Protein AF-A0A811V5G9-F1 (afdb_monomer_lite)

Sequence (468 aa):
MNSVLLAGEDLLNETQMIRDCVAALGSACESILNDVTIARTIVREGGDTSDSMLLMQYLNEQTEAIKQQVKLIKRRLPQDIHVIKCGISPLKLEAMPASIESDNTAEHTIEHSKFWELLTQACERVYEQDDRGPSQNFKGMLAQANSDLQQMAQYLLDKEYEIMSLANQKQEKPISPIISRAQLIKKQLEQKNVLAATLENREADIKQLKLAAKLKQNELSEMQIRKDLAEKKLSVLQSEYEHTVEKWKRQYEEAHAQLEQLQKKEKEYEVTLDHLQSDIEALESEKSTLREKLKTTGGGPKRFADSSLTTTSSSGAAFAHHGVTGSTPIIAEELQLLKTVLHNERNTRLRMQAQQIREKLKKFEPIHVPQPKDKRITELEGELTRMKHAWALSLLQAGPKPDTTGIESIVAMQRRHQQLPAKAEISTRANHLAAEILAEYLQRNPHRAANCEFAAFPTVEVKRVLKI

Foldseek 3Di:
DDDPPPPPPPPPPVLVVVLVVLVVLLVVLVVQLVVLVVLVVQADPDDCPAPSNVLSVVSNVLSVVLNVLSVLLNVLRDDDPDDPPPPPDVVVVVVVVVPPDDPPDDDNHDYSVVVQVVQQVVQCVVQVVNRPGDSVVSVVVSVVSSVVSVVSSVVSVVCSVVNVVVVPPPDDDPDPVVVVVVVVVVVVVVVVVVVVVVVVVVVVVVVVVVVVVVVVVVVVVVVVVVVVVVVVVVVVVVVVVVVVVVVVVVVVVVVVVVVVVVVVVVVVVVVVVVVVVVVVVVVVVVVVVVVVVCVVPDDDDDDDDDDDDDDYDDDDDDDDDDDDDDCPVVVVVVVVVVVVVVVVVVVVVVVVVVVVVVVVVVVDDDDDDDDDDDPVVVVLVVVVVVLVVLLVVLVVPPDDDPDDPDDDDPVNVVSVPPDRDHPVVSVVVVVVSVVVVVQVVCVVPVVQFDDDDPGTDGDPVVCVVVVD

InterPro domains:
  IPR022157 Dynein associated protein [PF12455] (2-77)

Secondary structure (DSSP, 8-state):
-------------HHHHHHHHHHHHHHHHHHHHHHHHHHHHHB----TT-HHHHHHHHHHHHHHHHHHHHHHHHHHSPPPS--------HHHHTTSGGG------S--PBPHHHHHHHHHHHHHHHHGGG---HHHHHHHHHHHHHHHHHHHHHHHHHTHHHHHHHHTS----PPPHHHHHHHHHHHHHHHHHHHHHHHHHHHHHHHHHHHHHHHHHHHHHHHHHHHHHHHHHHHHHHHHHHHHHHHHHHHHHHHHHHHHHHHHHHHHHHHHHHHHHHHHHHHHHHHHHHHHHHHTT----------------------------SSHHHHHHHHHHHHHHHHHHHHHHHHHHHHHHHHHHHTSPPPPPPPPPPHHHHHHHHHHHHHHHHHHHHHHTS---S---S---HHHHHHHTS-PPPHHHHHHHHHHHHHHHHHHHHHH-GGGEE--SSS-EE-HHHHHHHT-

Organism: Ceratitis capitata (NCBI:txid7213)

Radius of gyration: 59.1 Å; chains: 1; bounding box: 119×84×178 Å

Structure (mmCIF, N/CA/C/O backbone):
data_AF-A0A811V5G9-F1
#
_entry.id   AF-A0A811V5G9-F1
#
loop_
_atom_site.group_PDB
_atom_site.id
_atom_site.type_symbol
_atom_site.label_atom_id
_atom_site.label_alt_id
_atom_site.label_comp_id
_atom_site.label_asym_id
_atom_site.label_entity_id
_atom_site.label_seq_id
_atom_site.pdbx_PDB_ins_code
_atom_site.Cartn_x
_atom_site.Cartn_y
_atom_site.Cartn_z
_atom_site.occupancy
_atom_site.B_iso_or_equiv
_atom_site.auth_seq_id
_atom_site.auth_comp_id
_atom_site.auth_asym_id
_atom_site.auth_atom_id
_atom_site.pdbx_PDB_model_num
ATOM 1 N N . MET A 1 1 ? 20.032 -1.916 47.759 1.00 35.47 1 MET A N 1
ATOM 2 C CA . MET A 1 1 ? 18.640 -1.746 48.224 1.00 35.47 1 MET A CA 1
ATOM 3 C C . MET A 1 1 ? 17.970 -0.805 47.234 1.00 35.47 1 MET A C 1
ATOM 5 O O . MET A 1 1 ? 17.998 0.397 47.433 1.00 35.47 1 MET A O 1
ATOM 9 N N . ASN A 1 2 ? 17.485 -1.333 46.108 1.00 28.09 2 ASN A N 1
ATOM 10 C CA . ASN A 1 2 ? 16.847 -0.520 45.072 1.00 28.09 2 ASN A CA 1
ATOM 11 C C . ASN A 1 2 ? 15.366 -0.881 45.078 1.00 28.09 2 ASN A C 1
ATOM 13 O O . ASN A 1 2 ? 15.008 -2.017 44.769 1.00 28.09 2 ASN A O 1
ATOM 17 N N . SER A 1 3 ? 14.545 0.070 45.522 1.00 31.19 3 SER A N 1
ATOM 18 C CA . SER A 1 3 ? 13.092 -0.034 45.512 1.00 31.19 3 SER A CA 1
ATOM 19 C C . SER A 1 3 ? 12.633 -0.134 44.061 1.00 31.19 3 SER A C 1
ATOM 21 O O . SER A 1 3 ? 12.774 0.809 43.283 1.00 31.19 3 SER A O 1
ATOM 23 N N . VAL A 1 4 ? 12.152 -1.314 43.684 1.00 33.62 4 VAL A N 1
ATOM 24 C CA . VAL A 1 4 ? 11.423 -1.520 42.439 1.00 33.62 4 VAL A CA 1
ATOM 25 C C . VAL A 1 4 ? 10.073 -0.846 42.642 1.00 33.62 4 VAL A C 1
ATOM 27 O O . VAL A 1 4 ? 9.239 -1.347 43.393 1.00 33.62 4 VAL A O 1
ATOM 30 N N . LEU A 1 5 ? 9.876 0.301 41.993 1.00 37.44 5 LEU A N 1
ATOM 31 C CA . LEU A 1 5 ? 8.553 0.859 41.741 1.00 37.44 5 LEU A CA 1
A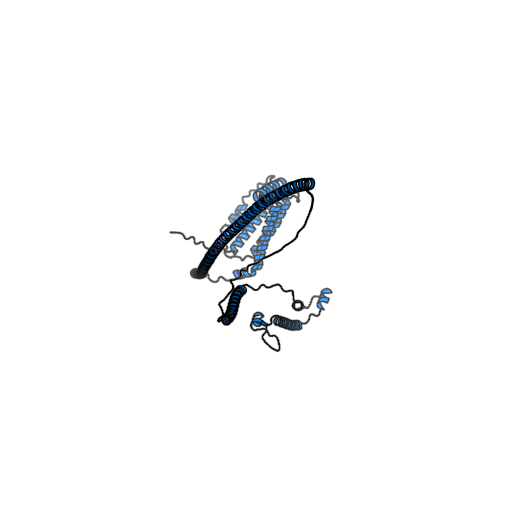TOM 32 C C . LEU A 1 5 ? 7.790 -0.152 40.877 1.00 37.44 5 LEU A C 1
ATOM 34 O O . LEU A 1 5 ? 7.843 -0.127 39.650 1.00 37.44 5 LEU A O 1
ATOM 38 N N . LEU A 1 6 ? 7.123 -1.093 41.543 1.00 36.38 6 LEU A N 1
ATOM 39 C CA . LEU A 1 6 ? 5.977 -1.797 40.997 1.00 36.38 6 LEU A CA 1
ATOM 40 C C . LEU A 1 6 ? 4.898 -0.730 40.823 1.00 36.38 6 LEU A C 1
ATOM 42 O O . LEU A 1 6 ? 4.190 -0.406 41.773 1.00 36.38 6 LEU A O 1
ATOM 46 N N . ALA A 1 7 ? 4.816 -0.148 39.628 1.00 38.09 7 ALA A N 1
ATOM 47 C CA . ALA A 1 7 ? 3.587 0.480 39.182 1.00 38.09 7 ALA A CA 1
ATOM 48 C C . ALA A 1 7 ? 2.521 -0.622 39.204 1.00 38.09 7 ALA A C 1
ATOM 50 O O . ALA A 1 7 ? 2.489 -1.490 38.331 1.00 38.09 7 ALA A O 1
ATOM 51 N N . GLY A 1 8 ? 1.739 -0.664 40.283 1.00 37.81 8 GLY A N 1
ATOM 52 C CA . GLY A 1 8 ? 0.474 -1.367 40.273 1.00 37.81 8 GLY A CA 1
ATOM 53 C C . GLY A 1 8 ? -0.362 -0.711 39.190 1.00 37.81 8 GLY A C 1
ATOM 54 O O . GLY A 1 8 ? -0.537 0.504 39.200 1.00 37.81 8 GLY A O 1
ATOM 55 N N . GLU A 1 9 ? -0.826 -1.492 38.221 1.00 44.41 9 GLU A N 1
ATOM 56 C CA . GLU A 1 9 ? -2.030 -1.115 37.496 1.00 44.41 9 GLU A CA 1
ATOM 57 C C . GLU A 1 9 ? -3.121 -1.040 38.566 1.00 44.41 9 GLU A C 1
ATOM 59 O O . GLU A 1 9 ? -3.625 -2.067 39.027 1.00 44.41 9 GLU A O 1
ATOM 64 N N . ASP A 1 10 ? -3.360 0.169 39.074 1.00 42.81 10 ASP A N 1
ATOM 65 C CA . ASP A 1 10 ? -4.415 0.434 40.032 1.00 42.81 10 ASP A CA 1
ATOM 66 C C . ASP A 1 10 ? -5.710 -0.097 39.422 1.00 42.81 10 ASP A C 1
ATOM 68 O O . ASP A 1 10 ? -6.136 0.323 38.345 1.00 42.81 10 ASP A O 1
ATOM 72 N N . LEU A 1 11 ? -6.311 -1.069 40.107 1.00 48.81 11 LEU A N 1
ATOM 73 C CA . LEU A 1 11 ? -7.670 -1.533 39.866 1.00 48.81 11 LEU A CA 1
ATOM 74 C C . LEU A 1 11 ? -8.606 -0.348 40.136 1.00 48.81 11 LEU A C 1
ATOM 76 O O . LEU A 1 11 ? -9.176 -0.223 41.219 1.00 48.81 11 LEU A O 1
ATOM 80 N N . LEU A 1 12 ? -8.716 0.562 39.171 1.00 55.09 12 LEU A N 1
ATOM 81 C CA . LEU A 1 12 ? -9.659 1.663 39.206 1.00 55.09 12 LEU A CA 1
ATOM 82 C C . LEU A 1 12 ? -11.054 1.053 39.205 1.00 55.09 12 LEU A C 1
ATOM 84 O O . LEU A 1 12 ? -11.482 0.413 38.247 1.00 55.09 12 LEU A O 1
ATOM 88 N N . ASN A 1 13 ? -11.765 1.228 40.315 1.00 65.38 13 ASN A N 1
ATOM 89 C CA . ASN A 1 13 ? -13.182 0.926 40.363 1.00 65.38 13 ASN A CA 1
ATOM 90 C C . ASN A 1 13 ? -13.893 1.969 39.490 1.00 65.38 13 ASN A C 1
ATOM 92 O O . ASN A 1 13 ? -14.246 3.049 39.958 1.00 65.38 13 ASN A O 1
ATOM 96 N N . GLU A 1 14 ? -14.065 1.650 38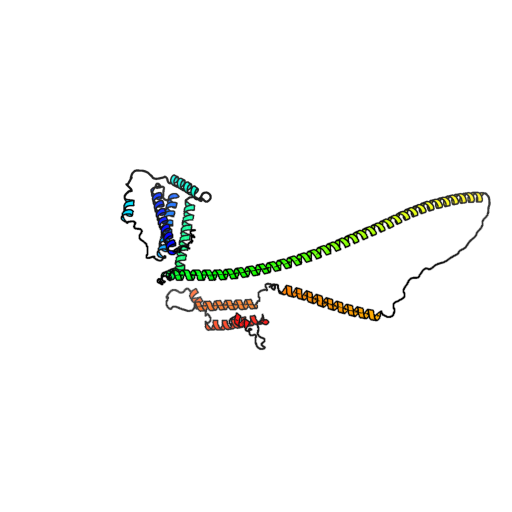.206 1.00 65.88 14 GLU A N 1
ATOM 97 C CA . GLU A 1 14 ? -14.678 2.527 37.201 1.00 65.88 14 GLU A CA 1
ATOM 98 C C . GLU A 1 14 ? -16.074 2.991 37.636 1.00 65.88 14 GLU A C 1
ATOM 100 O O . GLU A 1 14 ? -16.447 4.143 37.425 1.00 65.88 14 GLU A O 1
ATOM 105 N N . THR A 1 15 ? -16.824 2.135 38.340 1.00 69.88 15 THR A N 1
ATOM 106 C CA . THR A 1 15 ? -18.141 2.494 38.888 1.00 69.88 15 THR A CA 1
ATOM 107 C C . THR A 1 15 ? -18.015 3.533 40.003 1.00 69.88 15 THR A C 1
ATOM 109 O O . THR A 1 15 ? -18.824 4.457 40.085 1.00 69.88 15 THR A O 1
ATOM 112 N N . GLN A 1 16 ? -16.995 3.419 40.857 1.00 71.88 16 GLN A N 1
ATOM 113 C CA . GLN A 1 16 ? -16.717 4.412 41.891 1.00 71.88 16 GLN A CA 1
ATOM 114 C C . GLN A 1 16 ? -16.248 5.737 41.293 1.00 71.88 16 GLN A C 1
ATOM 116 O O . GLN A 1 16 ? -16.775 6.776 41.672 1.00 71.88 16 GLN A O 1
ATOM 121 N N . MET A 1 17 ? -15.358 5.698 40.303 1.00 73.94 17 MET A N 1
ATOM 122 C CA . MET A 1 17 ? -14.891 6.890 39.598 1.00 73.94 17 MET A CA 1
ATOM 123 C C . MET A 1 17 ? -16.056 7.642 38.942 1.00 73.94 17 MET A C 1
ATOM 125 O O . MET A 1 17 ? -16.200 8.846 39.140 1.00 73.94 17 MET A O 1
ATOM 129 N N . ILE A 1 18 ? -16.944 6.936 38.231 1.00 78.88 18 ILE A N 1
ATOM 130 C CA . ILE A 1 18 ? -18.132 7.553 37.625 1.00 78.88 18 ILE A CA 1
ATOM 131 C C . ILE A 1 18 ? -19.045 8.138 38.713 1.00 78.88 18 ILE A C 1
ATOM 133 O O . ILE A 1 18 ? -19.551 9.245 38.548 1.00 78.88 18 ILE A O 1
ATOM 137 N N . ARG A 1 19 ? -19.237 7.452 39.849 1.00 79.88 19 ARG A N 1
ATOM 138 C CA . ARG A 1 19 ? -20.034 7.985 40.971 1.00 79.88 19 ARG A CA 1
ATOM 139 C C . ARG A 1 19 ? -19.425 9.248 41.576 1.00 79.88 19 ARG A C 1
ATOM 141 O O . ARG A 1 19 ? -20.174 10.187 41.840 1.00 79.88 19 ARG A O 1
ATOM 148 N N . ASP A 1 20 ? -18.110 9.292 41.754 1.00 79.81 20 ASP A N 1
ATOM 149 C CA . ASP A 1 20 ? -17.406 10.454 42.298 1.00 79.81 20 ASP A CA 1
ATOM 150 C C . ASP A 1 20 ? -17.471 11.638 41.322 1.00 79.81 20 ASP A C 1
ATOM 152 O O . ASP A 1 20 ? -17.786 12.755 41.732 1.00 79.81 20 ASP A O 1
ATOM 156 N N . CYS A 1 21 ? -17.304 11.395 40.017 1.00 81.81 21 CYS A N 1
ATOM 157 C CA . CYS A 1 21 ? -17.496 12.412 38.980 1.00 81.81 21 CYS A CA 1
ATOM 158 C C . CYS A 1 21 ? -18.940 12.939 38.944 1.00 81.81 21 CYS A C 1
ATOM 160 O O . CYS A 1 21 ? -19.156 14.146 38.882 1.00 81.81 21 CYS A O 1
ATOM 162 N N . VAL A 1 22 ? -19.944 12.060 39.033 1.00 85.69 22 VAL A N 1
ATOM 163 C CA . VAL A 1 22 ? -21.369 12.439 39.068 1.00 85.69 22 VAL A CA 1
ATOM 164 C C . VAL A 1 22 ? -21.701 13.226 40.339 1.00 85.69 22 VAL A C 1
ATOM 166 O O . VAL A 1 22 ? -22.477 14.180 40.288 1.00 85.69 22 VAL A O 1
ATOM 169 N N . ALA A 1 23 ? -21.100 12.875 41.479 1.00 84.31 23 ALA A N 1
ATOM 170 C CA . ALA A 1 23 ? -21.237 13.633 42.718 1.00 84.31 23 ALA A CA 1
ATOM 171 C C . ALA A 1 23 ? -20.583 15.019 42.614 1.00 84.31 23 ALA A C 1
ATOM 173 O O . ALA A 1 23 ? -21.209 16.006 42.994 1.00 84.31 23 ALA A O 1
ATOM 174 N N . ALA A 1 24 ? -19.376 15.107 42.048 1.00 85.56 24 ALA A N 1
ATOM 175 C CA . ALA A 1 24 ? -18.682 16.370 41.810 1.00 85.56 24 ALA A CA 1
ATOM 176 C C . ALA A 1 24 ? -19.465 17.285 40.854 1.00 85.56 24 ALA A C 1
ATOM 178 O O . ALA A 1 24 ? -19.637 18.464 41.150 1.00 85.56 24 ALA A O 1
ATOM 179 N N . LEU A 1 25 ? -20.013 16.739 39.761 1.00 87.50 25 LEU A N 1
ATOM 180 C CA . LEU A 1 25 ? -20.880 17.472 38.829 1.00 87.50 25 LEU A CA 1
ATOM 181 C C . LEU A 1 25 ? -22.166 17.961 39.504 1.00 87.50 25 LEU A C 1
ATOM 183 O O . LEU A 1 25 ? -22.593 19.089 39.269 1.00 87.50 25 LEU A O 1
ATOM 187 N N . GLY A 1 26 ? -22.765 17.142 40.373 1.00 87.75 26 GLY A N 1
ATOM 188 C CA . GLY A 1 26 ? -23.913 17.547 41.183 1.00 87.75 26 GLY A CA 1
ATOM 189 C C . GLY A 1 26 ? -23.585 18.726 42.100 1.00 87.75 26 GLY A C 1
ATOM 190 O O . GLY A 1 26 ? -24.312 19.715 42.098 1.00 87.75 26 GLY A O 1
ATOM 191 N N . SER A 1 27 ? -22.466 18.655 42.824 1.00 87.25 27 SER A N 1
ATOM 192 C CA . SER A 1 27 ? -21.992 19.749 43.682 1.00 87.25 27 SER A CA 1
ATOM 193 C C . SER A 1 27 ? -21.654 21.013 42.886 1.00 87.25 27 SER A C 1
ATOM 195 O O . SER A 1 27 ? -21.967 22.112 43.333 1.00 87.25 27 SER A O 1
ATOM 197 N N . ALA A 1 28 ? -21.071 20.874 41.692 1.00 88.81 28 ALA A N 1
ATOM 198 C CA . ALA A 1 28 ? -20.793 21.998 40.802 1.00 88.81 28 ALA A CA 1
ATOM 199 C C . ALA A 1 28 ? -22.084 22.683 40.325 1.00 88.81 28 ALA A C 1
ATOM 201 O O . ALA A 1 28 ? -22.153 23.908 40.326 1.00 88.81 28 ALA A O 1
ATOM 202 N N . CYS A 1 29 ? -23.129 21.915 39.992 1.00 89.50 29 CYS A N 1
ATOM 203 C CA . CYS A 1 29 ? -24.436 22.478 39.639 1.00 89.50 29 CYS A CA 1
ATOM 204 C C . CYS A 1 29 ? -25.047 23.270 40.804 1.00 89.50 29 CYS A C 1
ATOM 206 O O . CYS A 1 29 ? -25.554 24.363 40.584 1.00 89.50 29 CYS A O 1
ATOM 208 N N . GLU A 1 30 ? -24.975 22.761 42.040 1.00 88.75 30 GLU A N 1
ATOM 209 C CA . GLU A 1 30 ? -25.457 23.500 43.220 1.00 88.75 30 GLU A CA 1
ATOM 210 C C . GLU A 1 30 ? -24.642 24.778 43.467 1.00 88.75 30 GLU A C 1
ATOM 212 O O . GLU A 1 30 ? -25.216 25.813 43.791 1.00 88.75 30 GLU A O 1
ATOM 217 N N . SER A 1 31 ? -23.319 24.737 43.263 1.00 88.62 31 SER A N 1
ATOM 218 C CA . SER A 1 31 ? -22.472 25.935 43.351 1.00 88.62 31 SER A CA 1
ATOM 219 C C . SER A 1 31 ? -22.893 26.988 42.328 1.00 88.62 31 SER A C 1
ATOM 221 O O . SER A 1 31 ? -23.135 28.127 42.703 1.00 88.62 31 SER A O 1
ATOM 223 N N . ILE A 1 32 ? -23.065 26.599 41.059 1.00 89.25 32 ILE A N 1
ATOM 224 C CA . ILE A 1 32 ? -23.482 27.516 39.988 1.00 89.25 32 ILE A CA 1
ATOM 225 C C . ILE A 1 32 ? -24.869 28.104 40.279 1.00 89.25 32 ILE A C 1
ATOM 227 O O . ILE A 1 32 ? -25.080 29.297 40.085 1.00 89.25 32 ILE A O 1
ATOM 231 N N . LEU A 1 33 ? -25.821 27.303 40.770 1.00 88.69 33 LEU A N 1
ATOM 232 C CA . LEU A 1 33 ? -27.157 27.790 41.136 1.00 88.69 33 LEU A CA 1
ATOM 233 C C . LEU A 1 33 ? -27.113 28.781 42.305 1.00 88.69 33 LEU A C 1
ATOM 235 O O . LEU A 1 33 ? -27.816 29.796 42.280 1.00 88.69 33 LEU A O 1
ATOM 239 N N . ASN A 1 34 ? -26.267 28.520 43.303 1.00 87.06 34 ASN A N 1
ATOM 240 C CA . ASN A 1 34 ? -26.035 29.451 44.401 1.00 87.06 34 ASN A CA 1
ATOM 241 C C . ASN A 1 34 ? -25.410 30.754 43.888 1.00 87.06 34 ASN A C 1
ATOM 243 O O . ASN A 1 34 ? -25.916 31.824 44.215 1.00 87.06 34 ASN A O 1
ATOM 247 N N . ASP A 1 35 ? -24.397 30.679 43.024 1.00 86.50 35 ASP A N 1
ATOM 248 C CA . ASP A 1 35 ? -23.735 31.849 42.436 1.00 86.50 35 ASP A CA 1
ATOM 249 C C . ASP A 1 35 ? -24.700 32.681 41.577 1.00 86.50 35 ASP A C 1
ATOM 251 O O . ASP A 1 35 ? -24.704 33.907 41.657 1.00 86.50 35 ASP A O 1
ATOM 255 N N . VAL A 1 36 ? -25.584 32.034 40.808 1.00 86.56 36 VAL A N 1
ATOM 256 C CA . VAL A 1 36 ? -26.647 32.703 40.036 1.00 86.56 36 VAL A CA 1
ATOM 257 C C . VAL A 1 36 ? -27.670 33.369 40.956 1.00 86.56 36 VAL A C 1
ATOM 259 O O . VAL A 1 36 ? -28.145 34.467 40.660 1.00 86.56 36 VAL A O 1
ATOM 262 N N . THR A 1 37 ? -28.008 32.736 42.079 1.00 84.00 37 THR A N 1
ATOM 263 C CA . THR A 1 37 ? -28.924 33.305 43.077 1.00 84.00 37 THR A CA 1
ATOM 264 C C . THR A 1 37 ? -28.298 34.525 43.749 1.00 84.00 37 THR A C 1
ATOM 266 O O . THR A 1 37 ? -28.936 35.572 43.829 1.00 84.00 37 THR A O 1
ATOM 269 N N . ILE A 1 38 ? -27.028 34.427 44.147 1.00 82.69 38 ILE A N 1
ATOM 270 C CA . ILE A 1 38 ? -26.252 35.535 44.711 1.00 82.69 38 ILE A CA 1
ATOM 271 C C . ILE A 1 38 ? -26.155 36.678 43.692 1.00 82.69 38 ILE A C 1
ATOM 273 O O . ILE A 1 38 ? -26.490 37.817 44.017 1.00 82.69 38 ILE A O 1
ATOM 277 N N . ALA A 1 39 ? -25.796 36.387 42.439 1.00 81.25 39 ALA A N 1
ATOM 278 C CA . ALA A 1 39 ? -25.733 37.384 41.373 1.00 81.25 39 ALA A CA 1
ATOM 279 C C . ALA A 1 39 ? -27.086 38.085 41.168 1.00 81.25 39 ALA A C 1
ATOM 281 O O . ALA A 1 39 ? -27.129 39.310 41.072 1.00 81.25 39 ALA A O 1
ATOM 282 N N . ARG A 1 40 ? -28.200 37.343 41.210 1.00 79.31 40 ARG A N 1
ATOM 283 C CA . ARG A 1 40 ? -29.553 37.910 41.114 1.00 79.31 40 ARG A CA 1
ATOM 284 C C . ARG A 1 40 ? -29.892 38.828 42.290 1.00 79.31 40 ARG A C 1
ATOM 286 O O . ARG A 1 40 ? -30.587 39.813 42.088 1.00 79.31 40 ARG A O 1
ATOM 293 N N . THR A 1 41 ? -29.414 38.523 43.497 1.00 78.75 41 THR A N 1
ATOM 294 C CA . THR A 1 41 ? -29.630 39.384 44.675 1.00 78.75 41 THR A CA 1
ATOM 295 C C . THR A 1 41 ? -28.752 40.638 44.685 1.00 78.75 41 THR A C 1
ATOM 297 O O . THR A 1 41 ? -29.155 41.655 45.243 1.00 78.75 41 THR A O 1
ATOM 300 N N . ILE A 1 42 ? -27.564 40.582 44.070 1.00 76.81 42 ILE A N 1
ATOM 301 C CA . ILE A 1 42 ? -26.612 41.703 44.011 1.00 76.81 42 ILE A CA 1
ATOM 302 C C . ILE A 1 42 ? -26.946 42.659 42.860 1.00 76.81 42 ILE A C 1
ATOM 304 O O . ILE A 1 42 ? -26.710 43.859 42.969 1.00 76.81 42 ILE A O 1
ATOM 308 N N . VAL A 1 43 ? -27.480 42.174 41.739 1.00 78.69 43 VAL A N 1
ATOM 309 C CA . VAL A 1 43 ? -27.874 43.046 40.626 1.00 78.69 43 VAL A CA 1
ATOM 310 C C . VAL A 1 43 ? -29.147 43.805 41.011 1.00 78.69 43 VAL A C 1
ATOM 312 O O . VAL A 1 43 ? -30.177 43.204 41.304 1.00 78.69 43 VAL A O 1
ATOM 315 N N . ARG A 1 44 ? -29.080 45.144 41.019 1.00 68.62 44 ARG A N 1
ATOM 316 C CA . ARG A 1 44 ? -30.245 46.012 41.275 1.00 68.62 44 ARG A CA 1
ATOM 317 C C . ARG A 1 44 ? -31.346 45.698 40.256 1.00 68.62 44 ARG A C 1
ATOM 319 O O . ARG A 1 44 ? -31.010 45.514 39.090 1.00 68.62 44 ARG A O 1
ATOM 326 N N . GLU A 1 45 ? -32.620 45.690 40.670 1.00 61.06 45 GLU A N 1
ATOM 327 C CA . GLU A 1 45 ? -33.801 45.462 39.810 1.00 61.06 45 GLU A CA 1
ATOM 328 C C . GLU A 1 45 ? -33.853 46.449 38.620 1.00 61.06 45 GLU A C 1
ATOM 330 O O . GLU A 1 45 ? -34.532 47.474 38.638 1.00 61.06 45 GLU A O 1
ATOM 335 N N . GLY A 1 46 ? -33.082 46.167 37.572 1.00 55.53 46 GLY A N 1
ATOM 336 C CA . GLY A 1 46 ? -33.303 46.656 36.220 1.00 55.53 46 GLY A CA 1
ATOM 337 C C . GLY A 1 46 ? -34.317 45.727 35.570 1.00 55.53 46 GLY A C 1
ATOM 338 O O . GLY A 1 46 ? -34.260 44.523 35.809 1.00 55.53 46 GLY A O 1
ATOM 339 N N . GLY A 1 47 ? -35.256 46.284 34.799 1.00 57.84 47 GLY A N 1
ATOM 340 C CA . GLY A 1 47 ? -36.412 45.547 34.278 1.00 57.84 47 GLY A CA 1
ATOM 341 C C . GLY A 1 47 ? -36.070 44.167 33.702 1.00 57.84 47 GLY A C 1
ATOM 342 O O . GLY A 1 47 ? -34.967 43.957 33.186 1.00 57.84 47 GLY A O 1
ATOM 343 N N . ASP A 1 48 ? -37.044 43.253 33.760 1.00 59.50 48 ASP A N 1
ATOM 344 C CA . ASP A 1 48 ? -36.961 41.821 33.401 1.00 59.50 48 ASP A CA 1
ATOM 345 C C . ASP A 1 48 ? -36.382 41.509 32.000 1.00 59.50 48 ASP A C 1
ATOM 347 O O . ASP A 1 48 ? -36.208 40.352 31.627 1.00 59.50 48 ASP A O 1
ATOM 351 N N . THR A 1 49 ? -36.073 42.529 31.202 1.00 65.81 49 THR A N 1
ATOM 352 C CA . THR A 1 49 ? -35.560 42.459 29.831 1.00 65.81 49 THR A CA 1
ATOM 353 C C . THR A 1 49 ? -34.057 42.708 29.699 1.00 65.81 49 THR A C 1
ATOM 355 O O . THR A 1 49 ? -33.543 42.747 28.584 1.00 65.81 49 THR A O 1
ATOM 358 N N . SER A 1 50 ? -33.336 42.913 30.799 1.00 79.31 50 SER A N 1
ATOM 359 C CA . SER A 1 50 ? -31.911 43.242 30.753 1.00 79.31 50 SER A CA 1
ATOM 360 C C . SER A 1 50 ? -31.028 42.003 30.480 1.00 79.31 50 SER A C 1
ATOM 362 O O . SER A 1 50 ? -31.298 40.911 30.980 1.00 79.31 50 SER A O 1
ATOM 364 N N . ASP A 1 51 ? -29.942 42.151 29.704 1.00 79.12 51 ASP A N 1
ATOM 365 C CA . ASP A 1 51 ? -29.144 41.007 29.204 1.00 79.12 51 ASP A CA 1
ATOM 366 C C . ASP A 1 51 ? -28.569 40.113 30.320 1.00 79.12 51 ASP A C 1
ATOM 368 O O . ASP A 1 51 ? -28.604 38.886 30.219 1.00 79.12 51 ASP A O 1
ATOM 372 N N . SER A 1 52 ? -28.093 40.709 31.420 1.00 81.31 52 SER A N 1
ATOM 373 C CA . SER A 1 52 ? -27.658 39.967 32.612 1.00 81.31 52 SER A CA 1
ATOM 374 C C . SER A 1 52 ? -28.780 39.182 33.295 1.00 81.31 52 SER A C 1
ATOM 376 O O . SER A 1 52 ? -28.541 38.047 33.699 1.00 81.31 52 SER A O 1
ATOM 378 N N . MET A 1 53 ? -30.005 39.715 33.367 1.00 82.62 53 MET A N 1
ATOM 379 C CA . MET A 1 53 ? -31.152 39.002 33.939 1.00 82.62 53 MET A CA 1
ATOM 380 C C . MET A 1 53 ? -31.561 37.822 33.059 1.00 82.62 53 MET A C 1
ATOM 382 O O . MET A 1 53 ? -31.768 36.721 33.571 1.00 82.62 53 MET A O 1
ATOM 386 N N . LEU A 1 54 ? -31.582 38.011 31.736 1.00 86.56 54 LEU A N 1
ATOM 387 C CA . LEU A 1 54 ? -31.866 36.938 30.782 1.00 86.56 54 LEU A CA 1
ATOM 388 C C . LEU A 1 54 ? -30.787 35.844 30.819 1.00 86.56 54 LEU A C 1
ATOM 390 O O . LEU A 1 54 ? -31.101 34.654 30.756 1.00 86.56 54 LEU A O 1
ATOM 394 N N . LEU A 1 55 ? -29.516 36.231 30.965 1.00 87.25 55 LEU A N 1
ATOM 395 C CA . LEU A 1 55 ? -28.416 35.289 31.149 1.00 87.25 55 LEU A CA 1
ATOM 396 C C . LEU A 1 55 ? -28.551 34.525 32.471 1.00 87.25 55 LEU A C 1
ATOM 398 O O . LEU A 1 55 ? -28.447 33.304 32.467 1.00 87.25 55 LEU A O 1
ATOM 402 N N . MET A 1 56 ? -28.833 35.202 33.587 1.00 87.00 56 MET A N 1
ATOM 403 C CA . MET A 1 56 ? -29.039 34.555 34.888 1.00 87.00 56 MET A CA 1
ATOM 404 C C . MET A 1 56 ? -30.246 33.611 34.884 1.00 87.00 56 MET A C 1
ATOM 406 O O . MET A 1 56 ? -30.186 32.538 35.482 1.00 87.00 56 MET A O 1
ATOM 410 N N . GLN A 1 57 ? -31.335 33.964 34.197 1.00 88.25 57 GLN A N 1
ATOM 411 C CA . GLN A 1 57 ? -32.470 33.063 34.003 1.00 88.25 57 GLN A CA 1
ATOM 412 C C . GLN A 1 57 ? -32.066 31.826 33.190 1.00 88.25 57 GLN A C 1
ATOM 414 O O . GLN A 1 57 ? -32.332 30.705 33.620 1.00 88.25 57 GLN A O 1
ATOM 419 N N . TYR A 1 58 ? -31.360 32.019 32.074 1.00 89.62 58 TYR A N 1
ATOM 420 C CA . TYR A 1 58 ? -30.858 30.922 31.248 1.00 89.62 58 TYR A CA 1
ATOM 421 C C . TYR A 1 58 ? -29.907 29.994 32.023 1.00 89.62 58 TYR A C 1
ATOM 423 O O . TYR A 1 58 ? -30.052 28.774 31.959 1.00 89.62 58 TYR A O 1
ATOM 431 N N . LEU A 1 59 ? -28.957 30.558 32.778 1.00 89.44 59 LEU A N 1
ATOM 432 C CA . LEU A 1 59 ? -28.025 29.804 33.621 1.00 89.44 59 LEU A CA 1
ATOM 433 C C . LEU A 1 59 ? -28.778 28.956 34.648 1.00 89.44 59 LEU A C 1
ATOM 435 O O . LEU A 1 59 ? -28.462 27.780 34.813 1.00 89.44 59 LEU A O 1
ATOM 439 N N . ASN A 1 60 ? -29.795 29.528 35.295 1.00 89.19 60 ASN A N 1
ATOM 440 C CA . ASN A 1 60 ? -30.619 28.826 36.273 1.00 89.19 60 ASN A CA 1
ATOM 441 C C . ASN A 1 60 ? -31.372 27.641 35.640 1.00 89.19 60 ASN A C 1
ATOM 443 O O . ASN A 1 60 ? -31.278 26.512 36.117 1.00 89.19 60 ASN A O 1
ATOM 447 N N . GLU A 1 61 ? -32.073 27.881 34.527 1.00 90.50 61 GLU A N 1
ATOM 448 C CA . GLU A 1 61 ? -32.865 26.860 33.829 1.00 90.50 61 GLU A CA 1
ATOM 449 C C . GLU A 1 61 ? -31.997 25.714 33.287 1.00 90.50 61 GLU A C 1
ATOM 451 O O . GLU A 1 61 ? -32.318 24.540 33.486 1.00 90.50 61 GLU A O 1
ATOM 456 N N . GLN A 1 62 ? -30.873 26.031 32.634 1.00 90.50 62 GLN A N 1
ATOM 457 C CA . GLN A 1 62 ? -29.984 25.007 32.077 1.00 90.50 62 GLN A CA 1
ATOM 458 C C . GLN A 1 62 ? -29.235 24.227 33.156 1.00 90.50 62 GLN A C 1
ATOM 460 O O . GLN A 1 62 ? -29.065 23.015 33.025 1.00 90.50 62 GLN A O 1
ATOM 465 N N . THR A 1 63 ? -28.812 24.884 34.237 1.00 90.38 63 THR A N 1
ATOM 466 C CA . THR A 1 63 ? -28.116 24.197 35.333 1.00 90.38 63 THR A CA 1
ATOM 467 C C . THR A 1 63 ? -29.066 23.257 36.081 1.00 90.38 63 THR A C 1
ATOM 469 O O . THR A 1 63 ? -28.677 22.134 36.402 1.00 90.38 63 THR A O 1
ATOM 472 N N . GLU A 1 64 ? -30.337 23.634 36.274 1.00 90.69 64 GLU A N 1
ATOM 473 C CA . GLU A 1 64 ? -31.359 22.717 36.804 1.00 90.69 64 GLU A CA 1
ATOM 474 C C . GLU A 1 64 ? -31.633 21.535 35.856 1.00 90.69 64 GLU A C 1
ATOM 476 O O . GLU A 1 64 ? -31.750 20.393 36.310 1.00 90.69 64 GLU A O 1
ATOM 481 N N . ALA A 1 65 ? -31.653 21.753 34.537 1.00 89.38 65 ALA A N 1
ATOM 482 C CA . ALA A 1 65 ? -31.782 20.663 33.567 1.00 89.38 65 ALA A CA 1
ATOM 483 C C . ALA A 1 65 ? -30.603 19.670 33.648 1.00 89.38 65 ALA A C 1
ATOM 485 O O . ALA A 1 65 ? -30.816 18.455 33.715 1.00 89.38 65 ALA A O 1
ATOM 486 N N . ILE A 1 66 ? -29.362 20.167 33.720 1.00 89.44 66 ILE A N 1
ATOM 487 C CA . ILE A 1 66 ? -28.159 19.333 33.888 1.00 89.44 66 ILE A CA 1
ATOM 488 C C . ILE A 1 66 ? -28.211 18.583 35.225 1.00 89.44 66 ILE A C 1
ATOM 490 O O . ILE A 1 66 ? -27.977 17.375 35.272 1.00 89.44 66 ILE A O 1
ATOM 494 N N . LYS A 1 67 ? -28.607 19.249 36.312 1.00 89.56 67 LYS A N 1
ATOM 495 C CA . LYS A 1 67 ? -28.779 18.641 37.640 1.00 89.56 67 LYS A CA 1
ATOM 496 C C . LYS A 1 67 ? -29.808 17.506 37.637 1.00 89.56 67 LYS A C 1
ATOM 498 O O . LYS A 1 67 ? -29.605 16.486 38.304 1.00 89.56 67 LYS A O 1
ATOM 503 N N . GLN A 1 68 ? -30.894 17.626 36.873 1.00 88.88 68 GLN A N 1
ATOM 504 C CA . GLN A 1 68 ? -31.849 16.530 36.681 1.00 88.88 68 GLN A CA 1
ATOM 505 C C . GLN A 1 68 ? -31.217 15.340 35.938 1.00 88.88 68 GLN A C 1
ATOM 507 O O . GLN A 1 68 ? -31.417 14.197 36.357 1.00 88.88 68 GLN A O 1
ATOM 512 N N . GLN A 1 69 ? -30.397 15.581 34.909 1.00 85.19 69 GLN A N 1
ATOM 513 C CA . GLN A 1 69 ? -29.659 14.518 34.208 1.00 85.19 69 GLN A CA 1
ATOM 514 C C . GLN A 1 69 ? -28.647 13.813 35.121 1.00 85.19 69 GLN A C 1
ATOM 516 O O . GLN A 1 69 ? -28.615 12.582 35.174 1.00 85.19 69 GLN A O 1
ATOM 521 N N . VAL A 1 70 ? -27.893 14.569 35.928 1.00 87.88 70 VAL A N 1
ATOM 522 C CA . VAL A 1 70 ? -26.984 14.028 36.957 1.00 87.88 70 VAL A CA 1
ATOM 523 C C . VAL A 1 70 ? -27.735 13.089 37.910 1.00 87.88 70 VAL A C 1
ATOM 525 O O . VAL A 1 70 ? -27.255 11.994 38.210 1.00 87.88 70 VAL A O 1
ATOM 528 N N . LYS A 1 71 ? -28.944 13.462 38.359 1.00 86.38 71 LYS A N 1
ATOM 529 C CA . LYS A 1 71 ? -29.785 12.605 39.217 1.00 86.38 71 LYS A CA 1
ATOM 530 C C . LYS A 1 71 ? -30.211 11.312 38.515 1.00 86.38 71 LYS A C 1
ATOM 532 O O . LYS A 1 71 ? -30.221 10.257 39.152 1.00 86.38 71 LYS A O 1
ATOM 537 N N . LEU A 1 72 ? -30.548 11.371 37.225 1.00 84.31 72 LEU A N 1
ATOM 538 C CA . LEU A 1 72 ? -30.907 10.187 36.437 1.00 84.31 72 LEU A CA 1
ATOM 539 C C . LEU A 1 72 ? -29.722 9.229 36.286 1.00 84.31 72 LEU A C 1
ATOM 541 O O . LEU A 1 72 ? -29.881 8.034 36.533 1.00 84.31 72 LEU A O 1
ATOM 545 N N . ILE A 1 73 ? -28.538 9.754 35.964 1.00 83.31 73 ILE A N 1
ATOM 546 C CA . ILE A 1 73 ? -27.288 8.986 35.897 1.00 83.31 73 ILE A CA 1
ATOM 547 C C . ILE A 1 73 ? -26.990 8.335 37.251 1.00 83.31 73 ILE A C 1
ATOM 549 O O . ILE A 1 73 ? -26.764 7.128 37.324 1.00 83.31 73 ILE A O 1
ATOM 553 N N . LYS A 1 74 ? -27.072 9.105 38.344 1.00 82.75 74 LYS A N 1
ATOM 554 C CA . LYS A 1 74 ? -26.847 8.606 39.708 1.00 82.75 74 LYS A CA 1
ATOM 555 C C . LYS A 1 74 ? -27.770 7.438 40.063 1.00 82.75 74 LYS A C 1
ATOM 557 O O . LYS A 1 74 ? -27.334 6.512 40.736 1.00 82.75 74 LYS A O 1
ATOM 562 N N . ARG A 1 75 ? -29.032 7.465 39.617 1.00 78.75 75 ARG A N 1
ATOM 563 C CA . ARG A 1 75 ? -30.007 6.389 39.872 1.00 78.75 75 ARG A CA 1
ATOM 564 C C . ARG A 1 75 ? -29.697 5.102 39.100 1.00 78.75 75 ARG A C 1
ATOM 566 O O . ARG A 1 75 ? -30.095 4.035 39.550 1.00 78.75 75 ARG A O 1
ATOM 573 N N . ARG A 1 76 ? -29.039 5.205 37.943 1.00 76.75 76 ARG A N 1
ATOM 574 C CA . ARG A 1 76 ? -28.712 4.066 37.065 1.00 76.75 76 ARG A CA 1
ATOM 575 C C . ARG A 1 76 ? -27.424 3.342 37.456 1.00 76.75 76 ARG A C 1
ATOM 577 O O . ARG A 1 76 ? -27.189 2.232 36.996 1.00 76.75 76 ARG A O 1
ATOM 584 N N . LEU A 1 77 ? -26.596 3.952 38.300 1.00 74.44 77 LEU A N 1
ATOM 585 C CA . LEU A 1 77 ? -25.379 3.323 38.806 1.00 74.44 77 LEU A CA 1
ATOM 586 C C . LEU A 1 77 ? -25.720 2.353 39.956 1.00 74.44 77 LEU A C 1
ATOM 588 O O . LEU A 1 77 ? -26.534 2.703 40.816 1.00 74.44 77 LEU A O 1
ATOM 592 N N . PRO A 1 78 ? -25.096 1.158 40.018 1.00 67.62 78 PRO A N 1
ATOM 593 C CA . PRO A 1 78 ? -25.232 0.248 41.157 1.00 67.62 78 PRO A CA 1
ATOM 594 C C . PRO A 1 78 ? -24.918 0.955 42.484 1.00 67.62 78 PRO A C 1
ATOM 596 O O . PRO A 1 78 ? -24.120 1.892 42.512 1.00 67.62 78 PRO A O 1
ATOM 599 N N . GLN A 1 79 ? -25.510 0.522 43.599 1.00 62.34 79 GLN A N 1
ATOM 600 C CA . GLN A 1 79 ? -25.184 1.044 44.934 1.00 62.34 79 GLN A CA 1
ATOM 601 C C . GLN A 1 79 ? -24.108 0.159 45.572 1.00 62.34 79 GLN A C 1
ATOM 603 O O . GLN A 1 79 ? -24.343 -1.031 45.765 1.00 62.34 79 GLN A O 1
ATOM 608 N N . ASP A 1 80 ? -22.937 0.715 45.901 1.00 52.53 80 ASP A N 1
ATOM 609 C CA . ASP A 1 80 ? -21.955 -0.005 46.719 1.00 52.53 80 ASP A CA 1
ATOM 610 C C . ASP A 1 80 ? -22.321 0.114 48.201 1.00 52.53 80 ASP A C 1
ATOM 612 O O . ASP A 1 80 ? -22.540 1.208 48.721 1.00 52.53 80 ASP A O 1
ATOM 616 N N . ILE A 1 81 ? -22.370 -1.032 48.882 1.00 52.44 81 ILE A N 1
ATOM 617 C CA . ILE A 1 81 ? -22.788 -1.182 50.288 1.00 52.44 81 ILE A CA 1
ATOM 618 C C . ILE A 1 81 ? -21.661 -0.787 51.268 1.00 52.44 81 ILE A C 1
ATOM 620 O O . ILE A 1 81 ? -21.864 -0.718 52.480 1.00 52.44 81 ILE A O 1
ATOM 624 N N . HIS A 1 82 ? -20.466 -0.459 50.774 1.00 46.75 82 HIS A N 1
ATOM 625 C CA . HIS A 1 82 ? -19.315 -0.116 51.609 1.00 46.75 82 HIS A CA 1
ATOM 626 C C . HIS A 1 82 ? -18.876 1.334 51.430 1.00 46.75 82 HIS A C 1
ATOM 628 O O . HIS A 1 82 ? -17.774 1.627 50.980 1.00 46.75 82 HIS A O 1
ATOM 634 N N . VAL A 1 83 ? -19.734 2.258 51.861 1.00 40.72 83 VAL A N 1
ATOM 635 C CA . VAL A 1 83 ? -19.289 3.614 52.187 1.00 40.72 83 VAL A CA 1
ATOM 636 C C . VAL A 1 83 ? -18.728 3.580 53.605 1.00 40.72 83 VAL A C 1
ATOM 638 O O . VAL A 1 83 ? -19.473 3.465 54.581 1.00 40.72 83 VAL A O 1
ATOM 641 N N . ILE A 1 84 ? -17.405 3.678 53.737 1.00 43.00 84 ILE A N 1
ATOM 642 C CA . ILE A 1 84 ? -16.789 4.030 55.016 1.00 43.00 84 ILE A CA 1
ATOM 643 C C . ILE A 1 84 ? -17.250 5.456 55.315 1.00 43.00 84 ILE A C 1
ATOM 645 O O . ILE A 1 84 ? -16.867 6.402 54.631 1.00 43.00 84 ILE A O 1
ATOM 649 N N . LYS A 1 85 ? -18.119 5.604 56.319 1.00 38.94 85 LYS A N 1
ATOM 650 C CA . LYS A 1 85 ? -18.479 6.906 56.884 1.00 38.94 85 LYS A CA 1
ATOM 651 C C . LYS A 1 85 ? -17.176 7.580 57.318 1.00 38.94 85 LYS A C 1
ATOM 653 O O . LYS A 1 85 ? -16.608 7.204 58.342 1.00 38.94 85 LYS A O 1
ATOM 658 N N . CYS A 1 86 ? -16.698 8.573 56.569 1.00 40.41 86 CYS A N 1
ATOM 659 C CA . CYS A 1 86 ? -15.752 9.527 57.131 1.00 40.41 86 CYS A CA 1
ATOM 660 C C . CYS A 1 86 ? -16.448 10.135 58.346 1.00 40.41 86 CYS A C 1
ATOM 662 O O . CYS A 1 86 ? -17.529 10.709 58.215 1.00 40.41 86 CYS A O 1
ATOM 664 N N . GLY A 1 87 ? -15.875 9.914 59.530 1.00 46.78 87 GLY A N 1
ATOM 665 C CA . GLY A 1 87 ? -16.402 10.319 60.832 1.00 46.78 87 GLY A CA 1
ATOM 666 C C . GLY A 1 87 ? -16.402 11.833 61.033 1.00 46.78 87 GLY A C 1
ATOM 667 O O . GLY A 1 87 ? -15.862 12.332 62.014 1.00 46.78 87 GLY A O 1
ATOM 668 N N . ILE A 1 88 ? -16.998 12.574 60.105 1.00 47.81 88 ILE A N 1
ATOM 669 C CA . ILE A 1 88 ? -17.360 13.967 60.292 1.00 47.81 88 ILE A CA 1
ATOM 670 C C . ILE A 1 88 ? -18.714 13.929 60.992 1.00 47.81 88 ILE A C 1
ATOM 672 O O . ILE A 1 88 ? -19.734 13.552 60.415 1.00 47.81 88 ILE A O 1
ATOM 676 N N . SER A 1 89 ? -18.696 14.226 62.289 1.00 46.97 89 SER A N 1
ATOM 677 C CA . SER A 1 89 ? -19.902 14.300 63.107 1.00 46.97 89 SER A CA 1
ATOM 678 C C . SER A 1 89 ? -20.897 15.291 62.481 1.00 46.97 89 SER A C 1
ATOM 680 O O . SER A 1 89 ? -20.480 16.418 62.199 1.00 46.97 89 SER A O 1
ATOM 682 N N . PRO A 1 90 ? -22.188 14.944 62.327 1.00 54.50 90 PRO A N 1
ATOM 683 C CA . PRO A 1 90 ? -23.209 15.850 61.779 1.00 54.50 90 PRO A CA 1
ATOM 684 C C . PRO A 1 90 ? -23.289 17.188 62.539 1.00 54.50 90 PRO A C 1
ATOM 686 O O . PRO A 1 90 ? -23.513 18.231 61.935 1.00 54.50 90 PRO A O 1
ATOM 689 N N . LEU A 1 91 ? -22.924 17.181 63.825 1.00 51.47 91 LEU A N 1
ATOM 690 C CA . LEU A 1 91 ? -22.790 18.362 64.686 1.00 51.47 91 LEU A CA 1
ATOM 691 C C . LEU A 1 91 ? -21.760 19.406 64.209 1.00 51.47 91 LEU A C 1
ATOM 693 O O . LEU A 1 91 ? -21.884 20.573 64.554 1.00 51.47 91 LEU A O 1
ATOM 697 N N . LYS A 1 92 ? -20.739 19.023 63.425 1.00 51.19 92 LYS A N 1
ATOM 698 C CA . LYS A 1 92 ? -19.765 19.982 62.861 1.00 51.19 92 LYS A CA 1
ATOM 699 C C . LYS A 1 92 ? -20.239 20.602 61.545 1.00 51.19 92 LYS A C 1
ATOM 701 O O . LYS A 1 92 ? -19.773 21.682 61.203 1.00 51.19 92 LYS A O 1
ATOM 706 N N . LEU A 1 93 ? -21.153 19.942 60.829 1.00 48.88 93 LEU A N 1
ATOM 707 C CA . LEU A 1 93 ? -21.766 20.488 59.615 1.00 48.88 93 LEU A CA 1
ATOM 708 C C . LEU A 1 93 ? -22.883 21.485 59.964 1.00 48.88 93 LEU A C 1
ATOM 710 O O . LEU A 1 93 ? -22.981 22.533 59.338 1.00 48.88 93 LEU A O 1
ATOM 714 N N . GLU A 1 94 ? -23.666 21.196 61.007 1.00 48.25 94 GLU A N 1
ATOM 715 C CA . GLU A 1 94 ? -24.718 22.094 61.516 1.00 48.25 94 GLU A CA 1
ATOM 716 C C . GLU A 1 94 ? -24.173 23.335 62.246 1.00 48.25 94 GLU A C 1
ATOM 718 O O . GLU A 1 94 ? -24.902 24.305 62.426 1.00 48.25 94 GLU A O 1
ATOM 723 N N . ALA A 1 95 ? -22.886 23.349 62.615 1.00 47.69 95 ALA A N 1
ATOM 724 C CA . ALA A 1 95 ? -22.231 24.505 63.23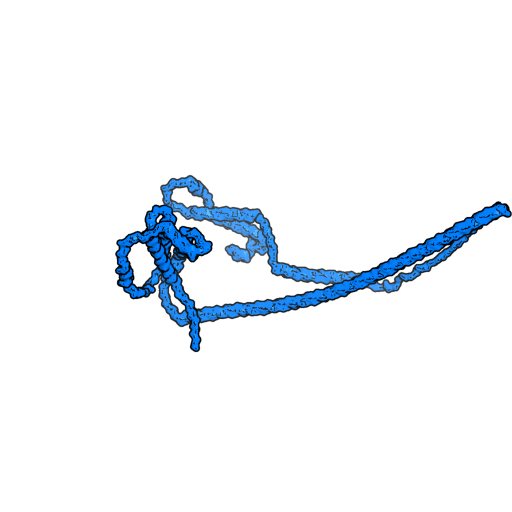5 1.00 47.69 95 ALA A CA 1
ATOM 725 C C . ALA A 1 95 ? -21.685 25.539 62.227 1.00 47.69 95 ALA A C 1
ATOM 727 O O . ALA A 1 95 ? -21.362 26.655 62.619 1.00 47.69 95 ALA A O 1
ATOM 728 N N . MET A 1 96 ? -21.586 25.201 60.936 1.00 47.50 96 MET A N 1
ATOM 729 C CA . MET A 1 96 ? -21.116 26.119 59.884 1.00 47.50 96 MET A CA 1
ATOM 730 C C . MET A 1 96 ? -22.106 27.246 59.516 1.00 47.50 96 MET A C 1
ATOM 732 O O . MET A 1 96 ? -21.639 28.354 59.258 1.00 47.50 96 MET A O 1
ATOM 736 N N . PRO A 1 97 ? -23.443 27.056 59.522 1.00 48.59 97 PRO A N 1
ATOM 737 C CA . PRO A 1 97 ? -24.375 28.161 59.276 1.00 48.59 97 PRO A CA 1
ATOM 738 C C . PRO A 1 97 ? -24.568 29.104 60.480 1.00 48.59 97 PRO A C 1
ATOM 740 O O . PRO A 1 97 ? -25.208 30.140 60.331 1.00 48.59 97 PRO A O 1
ATOM 743 N N . ALA A 1 98 ? -24.022 28.791 61.663 1.00 41.66 98 ALA A N 1
ATOM 744 C CA . ALA A 1 98 ? -24.252 29.561 62.892 1.00 41.66 98 ALA A CA 1
ATOM 745 C C . ALA A 1 98 ? -23.321 30.780 63.085 1.00 41.66 98 ALA A C 1
ATOM 747 O O . ALA A 1 98 ? -23.402 31.439 64.118 1.00 41.66 98 ALA A O 1
ATOM 748 N N . SER A 1 99 ? -22.448 31.100 62.121 1.00 42.50 99 SER A N 1
ATOM 749 C CA . SER A 1 99 ? -21.551 32.273 62.189 1.00 42.50 99 SER A CA 1
ATOM 750 C C . SER A 1 99 ? -21.822 33.341 61.129 1.00 42.50 99 SER A C 1
ATOM 752 O O . SER A 1 99 ? -21.001 34.236 60.951 1.00 42.50 99 SER A O 1
ATOM 754 N N . ILE A 1 100 ? -22.964 33.292 60.442 1.00 48.41 100 ILE A N 1
ATOM 755 C CA . ILE A 1 100 ? -23.385 34.396 59.575 1.00 48.41 100 ILE A CA 1
ATOM 756 C C . ILE A 1 100 ? -24.263 35.316 60.419 1.00 48.41 100 ILE A C 1
ATOM 758 O O . ILE A 1 100 ? -25.488 35.203 60.440 1.00 48.41 100 ILE A O 1
ATOM 762 N N . GLU A 1 101 ? -23.604 36.181 61.190 1.00 39.91 101 GLU A N 1
ATOM 763 C CA . GLU A 1 101 ? -24.264 37.328 61.800 1.00 39.91 101 GLU A CA 1
ATOM 764 C C . GLU A 1 101 ? -24.869 38.198 60.694 1.00 39.91 101 GLU A C 1
ATOM 766 O O . GLU A 1 101 ? -24.251 38.493 59.671 1.00 39.91 101 GLU A O 1
ATOM 771 N N . SER A 1 102 ? -26.132 38.550 60.905 1.00 46.44 102 SER A N 1
ATOM 772 C CA . SER A 1 102 ? -26.930 39.414 60.056 1.00 46.44 102 SER A CA 1
ATOM 773 C C . SER A 1 102 ? -26.377 40.838 60.080 1.00 46.44 102 SER A C 1
ATOM 775 O O . SER A 1 102 ? -26.732 41.612 60.971 1.00 46.44 102 SER A O 1
ATOM 777 N N . ASP A 1 103 ? -25.566 41.201 59.091 1.00 37.81 103 ASP A N 1
ATOM 778 C CA . ASP A 1 103 ? -25.290 42.607 58.805 1.00 37.81 103 ASP A CA 1
ATOM 779 C C . ASP A 1 103 ? -26.334 43.105 57.803 1.00 37.81 103 ASP A C 1
ATOM 781 O O . ASP A 1 103 ? -26.225 42.976 56.584 1.00 37.81 103 ASP A O 1
ATOM 785 N N . ASN A 1 104 ? -27.455 43.543 58.364 1.00 51.03 104 ASN A N 1
ATOM 786 C CA . ASN A 1 104 ? -28.633 43.970 57.633 1.00 51.03 104 ASN A CA 1
ATOM 787 C C . ASN A 1 104 ? -28.660 45.501 57.613 1.00 51.03 104 ASN A C 1
ATOM 789 O O . ASN A 1 104 ? -29.494 46.108 58.279 1.00 51.03 104 ASN A O 1
ATOM 793 N N . THR A 1 105 ? -27.742 46.131 56.871 1.00 39.53 105 THR A N 1
ATOM 794 C CA . THR A 1 105 ? -27.807 47.571 56.579 1.00 39.53 105 THR A CA 1
ATOM 795 C C . THR A 1 105 ? -27.174 47.940 55.233 1.00 39.53 105 THR A C 1
ATOM 797 O O . THR A 1 105 ? -25.961 47.923 55.083 1.00 39.53 105 THR A O 1
ATOM 800 N N . ALA A 1 106 ? -28.041 48.388 54.320 1.00 42.06 106 ALA A N 1
ATOM 801 C CA . ALA A 1 106 ? -27.806 49.349 53.236 1.00 42.06 106 ALA A CA 1
ATOM 802 C C . ALA A 1 106 ? -26.945 48.953 52.009 1.00 42.06 106 ALA A C 1
ATOM 804 O O . ALA A 1 106 ? -25.723 48.884 52.040 1.00 42.06 106 ALA A O 1
ATOM 805 N N . GLU A 1 107 ? -27.643 48.871 50.868 1.00 52.28 107 GLU A N 1
ATOM 806 C CA . GLU A 1 107 ? -27.174 49.257 49.525 1.00 52.28 107 GLU A CA 1
ATOM 807 C C . GLU A 1 107 ? -25.865 48.630 49.011 1.00 52.28 107 GLU A C 1
ATOM 809 O O . GLU A 1 107 ? -24.906 49.320 48.675 1.00 52.28 107 GLU A O 1
ATOM 814 N N . HIS A 1 108 ? -25.832 47.308 48.843 1.00 59.28 108 HIS A N 1
ATOM 815 C CA . HIS A 1 108 ? -24.785 46.630 48.058 1.00 59.28 108 HIS A CA 1
ATOM 816 C C . HIS A 1 108 ? -25.343 46.050 46.758 1.00 59.28 108 HIS A C 1
ATOM 818 O O . HIS A 1 108 ? -25.025 44.927 46.376 1.00 59.28 108 HIS A O 1
ATOM 824 N N . THR A 1 109 ? -26.201 46.818 46.080 1.00 67.25 109 THR A N 1
ATOM 825 C CA . THR A 1 109 ? -26.660 46.439 44.741 1.00 67.25 109 THR A CA 1
ATOM 826 C C . THR A 1 109 ? -25.782 47.092 43.679 1.00 67.25 109 THR A C 1
ATOM 828 O O . THR A 1 109 ? -25.496 48.287 43.742 1.00 67.25 109 THR A O 1
ATOM 831 N N . ILE A 1 110 ? -25.324 46.304 42.712 1.00 74.88 110 ILE A N 1
ATOM 832 C CA . ILE A 1 110 ? -24.524 46.772 41.580 1.00 74.88 110 ILE A CA 1
ATOM 833 C C . ILE A 1 110 ? -25.484 47.086 40.430 1.00 74.88 110 ILE A C 1
ATOM 835 O O . ILE A 1 110 ? -26.416 46.327 40.154 1.00 74.88 110 ILE A O 1
ATOM 839 N N . GLU A 1 111 ? -25.272 48.218 39.755 1.00 75.12 111 GLU A N 1
ATOM 840 C CA . GLU A 1 111 ? -26.008 48.546 38.533 1.00 75.12 111 GLU A CA 1
ATOM 841 C C . GLU A 1 111 ? -25.757 47.474 37.462 1.00 75.12 111 GLU A C 1
ATOM 843 O O . GLU A 1 111 ? -24.617 47.048 37.260 1.00 75.12 111 GLU A O 1
ATOM 848 N N . HIS A 1 112 ? -26.807 47.076 36.738 1.00 77.69 112 HIS A N 1
ATOM 849 C CA . HIS A 1 112 ? -26.737 46.092 35.651 1.00 77.69 112 HIS A CA 1
ATOM 850 C C . HIS A 1 112 ? -25.558 46.329 34.696 1.00 77.69 112 HIS A C 1
ATOM 852 O O . HIS A 1 112 ? -24.776 45.411 34.447 1.00 77.69 112 HIS A O 1
ATOM 858 N N . SER A 1 113 ? -25.388 47.573 34.240 1.00 77.62 113 SER A N 1
ATOM 859 C CA . SER A 1 113 ? -24.328 47.983 33.316 1.00 77.62 113 SER A CA 1
ATOM 860 C C . SER A 1 113 ? -22.937 47.672 33.873 1.00 77.62 113 SER A C 1
ATOM 862 O O . SER A 1 113 ? -22.068 47.165 33.163 1.00 77.62 113 SER A O 1
ATOM 864 N N . LYS A 1 114 ? -22.733 47.927 35.173 1.00 82.75 114 LYS A N 1
ATOM 865 C CA . LYS A 1 114 ? -21.447 47.709 35.835 1.00 82.75 114 LYS A CA 1
ATOM 866 C C . LYS A 1 114 ? -21.175 46.230 36.089 1.00 82.75 114 LYS A C 1
ATOM 868 O O . LYS A 1 114 ? -20.041 45.784 35.925 1.00 82.75 114 LYS A O 1
ATOM 873 N N . PHE A 1 115 ? -22.206 45.462 36.436 1.00 83.81 115 PHE A N 1
ATOM 874 C CA . PHE A 1 115 ? -22.110 44.006 36.540 1.00 83.81 115 PHE A CA 1
ATOM 875 C C . PHE A 1 115 ? -21.737 43.375 35.191 1.00 83.81 115 PHE A C 1
ATOM 877 O O . PHE A 1 115 ? -20.839 42.538 35.129 1.00 83.81 115 PHE A O 1
ATOM 884 N N . TRP A 1 116 ? -22.370 43.821 34.102 1.00 86.62 116 TRP A N 1
ATOM 885 C CA . TRP A 1 116 ? -22.094 43.317 32.757 1.00 86.62 116 TRP A CA 1
ATOM 886 C C . TRP A 1 116 ? -20.672 43.634 32.282 1.00 86.62 116 TRP A C 1
ATOM 888 O O . TRP A 1 116 ? -20.017 42.782 31.683 1.00 86.62 116 TRP A O 1
ATOM 898 N N . GLU A 1 117 ? -20.161 44.828 32.591 1.00 85.81 117 GLU A N 1
ATOM 899 C CA . GLU A 1 117 ? -18.776 45.213 32.303 1.00 85.81 117 GLU A CA 1
ATOM 900 C C . GLU A 1 117 ? -17.775 44.307 33.039 1.00 85.81 117 GLU A C 1
ATOM 902 O O . GLU A 1 117 ? -16.851 43.774 32.425 1.00 85.81 117 GLU A O 1
ATOM 907 N N . LEU A 1 118 ? -17.986 44.076 34.341 1.00 85.44 118 LEU A N 1
ATOM 908 C CA . LEU A 1 118 ? -17.135 43.192 35.145 1.00 85.44 118 LEU A CA 1
ATOM 909 C C . LEU A 1 118 ? -17.181 41.744 34.645 1.00 85.44 118 LEU A C 1
ATOM 911 O O . LEU A 1 118 ? -16.144 41.085 34.575 1.00 85.44 118 LEU A O 1
ATOM 915 N N . LEU A 1 119 ? -18.366 41.262 34.265 1.00 86.12 119 LEU A N 1
ATOM 916 C CA . LEU A 1 119 ? -18.544 39.928 33.702 1.00 86.12 119 LEU A CA 1
ATOM 917 C C . LEU A 1 119 ? -17.834 39.788 32.351 1.00 86.12 119 LEU A C 1
ATOM 919 O O . LEU A 1 119 ? -17.184 38.777 32.105 1.00 86.12 119 LEU A O 1
ATOM 923 N N . THR A 1 120 ? -17.905 40.816 31.504 1.00 87.31 120 THR A N 1
ATOM 924 C CA . THR A 1 120 ? -17.211 40.847 30.209 1.00 87.31 120 THR A CA 1
ATOM 925 C C . THR A 1 120 ? -15.696 40.813 30.404 1.00 87.31 120 THR A C 1
ATOM 927 O O . THR A 1 120 ? -15.032 39.972 29.813 1.00 87.31 120 THR A O 1
ATOM 930 N N . GLN A 1 121 ? -15.151 41.627 31.315 1.00 88.50 121 GLN A N 1
ATOM 931 C CA . GLN A 1 121 ? -13.720 41.596 31.647 1.00 88.50 121 GLN A CA 1
ATOM 932 C C . GLN A 1 121 ? -13.275 40.247 32.233 1.00 88.50 121 GLN A C 1
ATOM 934 O O . GLN A 1 121 ? -12.133 39.833 32.040 1.00 88.50 121 GLN A O 1
ATOM 939 N N . ALA A 1 122 ? -14.143 39.563 32.984 1.00 85.81 122 ALA A N 1
ATOM 940 C CA . ALA A 1 122 ? -13.856 38.225 33.489 1.00 85.81 122 ALA A CA 1
ATOM 941 C C . ALA A 1 122 ? -13.855 37.181 32.360 1.00 85.81 122 ALA A C 1
ATOM 943 O O . ALA A 1 122 ? -12.964 36.334 32.330 1.00 85.81 122 ALA A O 1
ATOM 944 N N . CYS A 1 123 ? -14.803 37.254 31.420 1.00 87.00 123 CYS A N 1
ATOM 945 C CA . CYS A 1 123 ? -14.832 36.387 30.241 1.00 87.00 123 CYS A CA 1
ATOM 946 C C . CYS A 1 123 ? -13.611 36.601 29.337 1.00 87.00 123 CYS A C 1
ATOM 948 O O . CYS A 1 123 ? -12.978 35.616 28.967 1.00 87.00 123 CYS A O 1
ATOM 950 N N . GLU A 1 124 ? -13.210 37.846 29.084 1.00 87.75 124 GLU A N 1
ATOM 951 C CA . GLU A 1 124 ? -12.042 38.167 28.255 1.00 87.75 124 GLU A CA 1
ATOM 952 C C . GLU A 1 124 ? -10.752 37.563 28.835 1.00 87.75 124 GLU A C 1
ATOM 954 O O . GLU A 1 124 ? -9.938 37.007 28.105 1.00 87.75 124 GLU A O 1
ATOM 959 N N . ARG A 1 125 ? -10.591 37.568 30.167 1.00 89.00 125 ARG A N 1
ATOM 960 C CA . ARG A 1 125 ? -9.438 36.929 30.833 1.00 89.00 125 ARG A CA 1
ATOM 961 C C . ARG A 1 125 ? -9.428 35.403 30.745 1.00 89.00 125 ARG A C 1
ATOM 963 O O . ARG A 1 125 ? -8.364 34.812 30.874 1.00 89.00 125 ARG A O 1
ATOM 970 N N . VAL A 1 126 ? -10.593 34.765 30.636 1.00 87.56 126 VAL A N 1
ATOM 971 C CA . VAL A 1 126 ? -10.707 33.296 30.621 1.00 87.56 126 VAL A CA 1
ATOM 972 C C . VAL A 1 126 ? -10.627 32.749 29.199 1.00 87.56 126 VAL A C 1
ATOM 974 O O . VAL A 1 126 ? -10.000 31.716 28.985 1.00 87.56 126 VAL A O 1
ATOM 977 N N . TYR A 1 127 ? -11.272 33.420 28.244 1.00 86.06 127 TYR A N 1
ATOM 978 C CA . TYR A 1 127 ? -11.400 32.949 26.863 1.00 86.06 127 TYR A CA 1
ATOM 979 C C . TYR A 1 127 ? -10.425 33.632 25.896 1.00 86.06 127 TYR A C 1
ATOM 981 O O . TYR A 1 127 ? -10.213 33.110 24.805 1.00 86.06 127 TYR A O 1
ATOM 989 N N . GLU A 1 128 ? -9.812 34.757 26.281 1.00 87.69 128 GLU A N 1
ATOM 990 C CA . GLU A 1 128 ? -8.837 35.520 25.494 1.00 87.69 128 GLU A CA 1
ATOM 991 C C . GLU A 1 128 ? -9.271 35.711 24.026 1.00 87.69 128 GLU A C 1
ATOM 993 O O . GLU A 1 128 ? -10.147 36.521 23.731 1.00 87.69 128 GLU A O 1
ATOM 998 N N . GLN A 1 129 ? -8.679 34.960 23.091 1.00 78.75 129 GLN A N 1
ATOM 999 C CA . GLN A 1 129 ? -8.937 35.075 21.650 1.00 78.75 129 GLN A CA 1
ATOM 1000 C C . GLN A 1 129 ? -10.261 34.435 21.193 1.00 78.75 129 GLN A C 1
ATOM 1002 O O . GLN A 1 129 ? -10.726 34.740 20.095 1.00 78.75 129 GLN A O 1
ATOM 1007 N N . ASP A 1 130 ? -10.871 33.578 22.017 1.00 82.31 130 ASP A N 1
ATOM 1008 C CA . ASP A 1 130 ? -12.111 32.849 21.716 1.00 82.31 130 ASP A CA 1
ATOM 1009 C C . ASP A 1 130 ? -13.355 33.459 22.395 1.00 82.31 130 ASP A C 1
ATOM 1011 O O . ASP A 1 130 ? -14.438 32.864 22.360 1.00 82.31 130 ASP A O 1
ATOM 1015 N N . ASP A 1 131 ? -13.236 34.644 23.009 1.00 86.06 131 ASP A N 1
ATOM 1016 C CA . ASP A 1 131 ? -14.342 35.282 23.726 1.00 86.06 131 ASP A CA 1
ATOM 1017 C C . ASP A 1 131 ? -15.461 35.751 22.772 1.00 86.06 131 ASP A C 1
ATOM 1019 O O . ASP A 1 131 ? -15.279 36.633 21.930 1.00 86.06 131 ASP A O 1
ATOM 1023 N N . ARG A 1 132 ? -16.660 35.171 22.917 1.00 85.19 132 ARG A N 1
ATOM 1024 C CA . ARG A 1 132 ? -17.880 35.560 22.178 1.00 85.19 132 ARG A CA 1
ATOM 1025 C C . ARG A 1 132 ? -18.853 36.366 23.042 1.00 85.19 132 ARG A C 1
ATOM 1027 O O . ARG A 1 132 ? -20.024 36.528 22.683 1.00 85.19 132 ARG A O 1
ATOM 1034 N N . GLY A 1 133 ? -18.370 36.852 24.179 1.00 85.88 133 GLY A N 1
ATOM 1035 C CA . GLY A 1 133 ? -19.123 37.543 25.207 1.00 85.88 133 GLY A CA 1
ATOM 1036 C C . GLY A 1 133 ? -19.800 36.585 26.197 1.00 85.88 133 GLY A C 1
ATOM 1037 O O . GLY A 1 133 ? -20.057 35.416 25.874 1.00 85.88 133 GLY A O 1
ATOM 1038 N N . PRO A 1 134 ? -20.177 37.084 27.392 1.00 85.69 134 PRO A N 1
ATOM 1039 C CA . PRO A 1 134 ? -20.686 36.251 28.481 1.00 85.69 134 PRO A CA 1
ATOM 1040 C C . PRO A 1 134 ? -21.849 35.345 28.065 1.00 85.69 134 PRO A C 1
ATOM 1042 O O . PRO A 1 134 ? -21.815 34.134 28.279 1.00 85.69 134 PRO A O 1
ATOM 1045 N N . SER A 1 135 ? -22.850 35.904 27.378 1.00 86.69 135 SER A N 1
ATOM 1046 C CA . SER A 1 135 ? -24.030 35.150 26.947 1.00 86.69 135 SER A CA 1
ATOM 1047 C C . SER A 1 135 ? -23.706 33.943 26.072 1.00 86.69 135 SER A C 1
ATOM 1049 O O . SER A 1 135 ? -24.290 32.881 26.272 1.00 86.69 135 SER A O 1
ATOM 1051 N N . GLN A 1 136 ? -22.812 34.083 25.090 1.00 87.69 136 GLN A N 1
ATOM 1052 C CA . GLN A 1 136 ? -22.511 32.996 24.156 1.00 87.69 136 GLN A CA 1
ATOM 1053 C C . GLN A 1 136 ? -21.576 31.960 24.775 1.00 87.69 136 GLN A C 1
ATOM 1055 O O . GLN A 1 136 ? -21.785 30.766 24.563 1.00 87.69 136 GLN A O 1
ATOM 1060 N N . ASN A 1 137 ? -20.613 32.389 25.593 1.00 90.00 137 ASN A N 1
ATOM 1061 C CA . ASN A 1 137 ? -19.678 31.478 26.252 1.00 90.00 137 ASN A CA 1
ATOM 1062 C C . ASN A 1 137 ? -20.407 30.554 27.235 1.00 90.00 137 ASN A C 1
ATOM 1064 O O . ASN A 1 137 ? -20.274 29.332 27.153 1.00 90.00 137 ASN A O 1
ATOM 1068 N N . PHE A 1 138 ? -21.256 31.113 28.107 1.00 89.62 138 PHE A N 1
ATOM 1069 C CA . PHE A 1 138 ? -22.062 30.314 29.034 1.00 89.62 138 PHE A CA 1
ATOM 1070 C C . PHE A 1 138 ? -23.059 29.411 28.301 1.00 89.62 138 PHE A C 1
ATOM 1072 O O . PHE A 1 138 ? -23.216 28.248 28.675 1.00 89.62 138 PHE A O 1
ATOM 1079 N N . LYS A 1 139 ? -23.700 29.904 27.230 1.00 89.50 139 LYS A N 1
ATOM 1080 C CA . LYS A 1 139 ? -24.597 29.094 26.391 1.00 89.50 139 LYS A CA 1
ATOM 1081 C C . LYS A 1 139 ? -23.880 27.903 25.767 1.00 89.50 139 LYS A C 1
ATOM 1083 O O . LYS A 1 139 ? -24.383 26.790 25.884 1.00 89.50 139 LYS A O 1
ATOM 1088 N N . GLY A 1 140 ? -22.720 28.127 25.150 1.00 87.94 140 GLY A N 1
ATOM 1089 C CA . GLY A 1 140 ? -21.919 27.079 24.521 1.00 87.94 140 GLY A CA 1
ATOM 1090 C C . GLY A 1 140 ? -21.432 26.036 25.525 1.00 87.94 140 GLY A C 1
ATOM 1091 O O . GLY A 1 140 ? -21.628 24.844 25.306 1.00 87.94 140 GLY A O 1
ATOM 1092 N N . MET A 1 141 ? -20.879 26.480 26.658 1.00 89.00 141 MET A N 1
ATOM 1093 C CA . MET A 1 141 ? -20.379 25.595 27.716 1.00 89.00 141 MET A CA 1
ATOM 1094 C C . MET A 1 141 ? -21.483 24.726 28.327 1.00 89.00 141 MET A C 1
ATOM 1096 O O . MET A 1 141 ? -21.329 23.510 28.419 1.00 89.00 141 MET A O 1
ATOM 1100 N N . LEU A 1 142 ? -22.620 25.321 28.710 1.00 89.31 142 LEU A N 1
ATOM 1101 C CA . LEU A 1 142 ? -23.747 24.573 29.279 1.00 89.31 142 LEU A CA 1
ATOM 1102 C C . LEU A 1 142 ? -24.395 23.640 28.253 1.00 89.31 142 LEU A C 1
ATOM 1104 O O . LEU A 1 142 ? -24.778 22.527 28.607 1.00 89.31 142 LEU A O 1
ATOM 1108 N N . ALA A 1 143 ? -24.498 24.055 26.987 1.00 88.81 143 ALA A N 1
ATOM 1109 C CA . ALA A 1 143 ? -25.024 23.201 25.925 1.00 88.81 143 ALA A CA 1
ATOM 1110 C C . ALA A 1 143 ? -24.125 21.979 25.685 1.00 88.81 143 ALA A C 1
ATOM 1112 O O . ALA A 1 143 ? -24.633 20.863 25.564 1.00 88.81 143 ALA A O 1
ATOM 1113 N N . GLN A 1 144 ? -22.803 22.176 25.674 1.00 89.94 144 GLN A N 1
ATOM 1114 C CA . GLN A 1 144 ? -21.839 21.088 25.540 1.00 89.94 144 GLN A CA 1
ATOM 1115 C C . GLN A 1 144 ? -21.906 20.137 26.740 1.00 89.94 144 GLN A C 1
ATOM 1117 O O . GLN A 1 144 ? -22.084 18.936 26.549 1.00 89.94 144 GLN A O 1
ATOM 1122 N N . ALA A 1 145 ? -21.880 20.668 27.967 1.00 88.62 145 ALA A N 1
ATOM 1123 C CA . ALA A 1 145 ? -22.008 19.861 29.179 1.00 88.62 145 ALA A CA 1
ATOM 1124 C C . ALA A 1 145 ? -23.313 19.046 29.189 1.00 88.62 145 ALA A C 1
ATOM 1126 O O . ALA A 1 145 ? -23.309 17.859 29.506 1.00 88.62 145 ALA A O 1
ATOM 1127 N N . ASN A 1 146 ? -24.433 19.651 28.787 1.00 88.31 146 ASN A N 1
ATOM 1128 C CA . ASN A 1 146 ? -25.710 18.950 28.687 1.00 88.31 146 ASN A CA 1
ATOM 1129 C C . ASN A 1 146 ? -25.670 17.826 27.632 1.00 88.31 146 ASN A C 1
ATOM 1131 O O . ASN A 1 146 ? -26.162 16.731 27.896 1.00 88.31 146 ASN A O 1
ATOM 1135 N N . SER A 1 147 ? -25.049 18.060 26.471 1.00 89.75 147 SER A N 1
ATOM 1136 C CA . SER A 1 147 ? -24.856 17.035 25.432 1.00 89.75 147 SER A CA 1
ATOM 1137 C C . SER A 1 147 ? -24.015 15.857 25.933 1.00 89.75 147 SER A C 1
ATOM 1139 O O . SER A 1 147 ? -24.407 14.701 25.765 1.00 89.75 147 SER A O 1
ATOM 1141 N N . ASP A 1 148 ? -22.899 16.131 26.610 1.00 88.19 148 ASP A N 1
ATOM 1142 C CA . ASP A 1 148 ? -21.998 15.094 27.123 1.00 88.19 148 ASP A CA 1
ATOM 1143 C C . ASP A 1 148 ? -22.673 14.255 28.218 1.00 88.19 148 ASP A C 1
ATOM 1145 O O . ASP A 1 148 ? -22.599 13.021 28.207 1.00 88.19 148 ASP A O 1
ATOM 1149 N N . LEU A 1 149 ? -23.422 14.895 29.125 1.00 87.31 149 LEU A N 1
ATOM 1150 C CA . LEU A 1 149 ? -24.222 14.177 30.118 1.00 87.31 149 LEU A CA 1
ATOM 1151 C C . LEU A 1 149 ? -25.344 13.351 29.482 1.00 87.31 149 LEU A C 1
ATOM 1153 O O . LEU A 1 149 ? -25.609 12.244 29.950 1.00 87.31 149 LEU A O 1
ATOM 1157 N N . GLN A 1 150 ? -25.993 13.842 28.424 1.00 86.44 150 GLN A N 1
ATOM 1158 C CA . GLN A 1 150 ? -27.010 13.076 27.700 1.00 86.44 150 GLN A CA 1
ATOM 1159 C C . GLN A 1 150 ? -26.411 11.840 27.026 1.00 86.44 150 GLN A C 1
ATOM 1161 O O . GLN A 1 150 ? -26.985 10.756 27.129 1.00 86.44 150 GLN A O 1
ATOM 1166 N N . GLN A 1 151 ? -25.238 11.969 26.404 1.00 87.12 151 GLN A N 1
ATOM 1167 C CA . GLN A 1 151 ? -24.512 10.836 25.829 1.00 87.12 151 GLN A CA 1
ATOM 1168 C C . GLN A 1 151 ? -24.138 9.811 26.904 1.00 87.12 151 GLN A C 1
ATOM 1170 O O . GLN A 1 151 ? -24.368 8.616 26.717 1.00 87.12 151 GLN A O 1
ATOM 1175 N N . MET A 1 152 ? -23.640 10.260 28.061 1.00 83.50 152 MET A N 1
ATOM 1176 C CA . MET A 1 152 ? -23.319 9.370 29.179 1.00 83.50 152 MET A CA 1
ATOM 1177 C C . MET A 1 152 ? -24.571 8.678 29.741 1.00 83.50 152 MET A C 1
ATOM 1179 O O . MET A 1 152 ? -24.557 7.474 30.002 1.00 83.50 152 MET A O 1
ATOM 1183 N N . ALA A 1 153 ? -25.680 9.406 29.892 1.00 81.75 153 ALA A N 1
ATOM 1184 C CA . ALA A 1 153 ? -26.951 8.846 30.340 1.00 81.75 153 ALA A CA 1
ATOM 1185 C C . ALA A 1 153 ? -27.504 7.803 29.355 1.00 81.75 153 ALA A C 1
ATOM 1187 O O . ALA A 1 153 ? -28.040 6.781 29.796 1.00 81.75 153 ALA A O 1
ATOM 1188 N N . GLN A 1 154 ? -27.365 8.047 28.048 1.00 82.31 154 GLN A N 1
ATOM 1189 C CA . GLN A 1 154 ? -27.765 7.122 26.989 1.00 82.31 154 GLN A CA 1
ATOM 1190 C C . GLN A 1 154 ? -26.875 5.876 26.966 1.00 82.31 154 GLN A C 1
ATOM 1192 O O . GLN A 1 154 ? -27.393 4.766 26.935 1.00 82.31 154 GLN A O 1
ATOM 1197 N N . TYR A 1 155 ? -25.556 6.035 27.087 1.00 83.25 155 TYR A N 1
ATOM 1198 C CA . TYR A 1 155 ? -24.621 4.911 27.164 1.00 83.25 155 TYR A CA 1
ATOM 1199 C C . TYR A 1 155 ? -24.942 3.977 28.340 1.00 83.25 155 TYR A C 1
ATOM 1201 O O . TYR A 1 155 ? -24.998 2.758 28.180 1.00 83.25 155 TYR A O 1
ATOM 1209 N N . LEU A 1 156 ? -25.225 4.547 29.517 1.00 78.81 156 LEU A N 1
ATOM 1210 C CA . LEU A 1 156 ? -25.637 3.773 30.690 1.00 78.81 156 LEU A CA 1
ATOM 1211 C C . LEU A 1 156 ? -27.002 3.091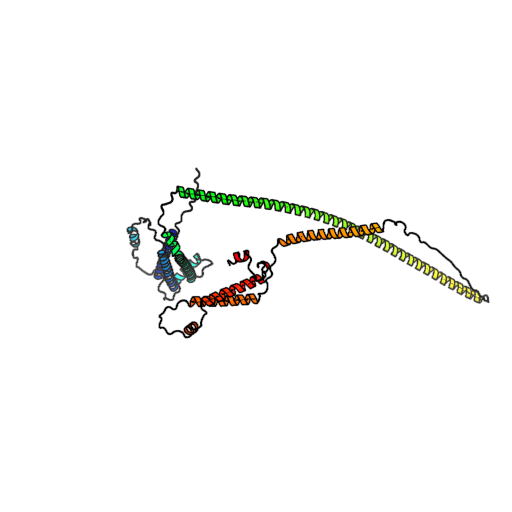 30.510 1.00 78.81 156 LEU A C 1
ATOM 1213 O O . LEU A 1 156 ? -27.227 2.049 31.118 1.00 78.81 156 LEU A O 1
ATOM 1217 N N . LEU A 1 157 ? -27.903 3.653 29.694 1.00 78.75 157 LEU A N 1
ATOM 1218 C CA . LEU A 1 157 ? -29.183 3.022 29.349 1.00 78.75 157 LEU A CA 1
ATOM 1219 C C . LEU A 1 157 ? -28.976 1.821 28.424 1.00 78.75 157 LEU A C 1
ATOM 1221 O O . LEU A 1 157 ? -29.457 0.728 28.707 1.00 78.75 157 LEU A O 1
ATOM 1225 N N . ASP A 1 158 ? -28.237 2.017 27.334 1.00 81.38 158 ASP A N 1
ATOM 1226 C CA . ASP A 1 158 ? -28.021 0.991 26.311 1.00 81.38 158 ASP A CA 1
ATOM 1227 C C . ASP A 1 158 ? -27.268 -0.221 26.880 1.00 81.38 158 ASP A C 1
ATOM 1229 O O . ASP A 1 158 ? -27.448 -1.355 26.430 1.00 81.38 158 ASP A O 1
ATOM 1233 N N . LYS A 1 159 ? -26.436 0.014 27.903 1.00 74.94 159 LYS A N 1
ATOM 1234 C CA . LYS A 1 159 ? -25.625 -0.995 28.590 1.00 74.94 159 LYS A CA 1
ATOM 1235 C C . LYS A 1 159 ? -26.189 -1.451 29.934 1.00 74.94 159 LYS A C 1
ATOM 1237 O O . LYS A 1 159 ? -25.523 -2.218 30.626 1.00 74.94 159 LYS A O 1
ATOM 1242 N N . GLU A 1 160 ? -27.414 -1.060 30.292 1.00 70.06 160 GLU A N 1
ATOM 1243 C CA . GLU A 1 160 ? -28.027 -1.376 31.591 1.00 70.06 160 GLU A CA 1
ATOM 1244 C C . GLU A 1 160 ? -28.026 -2.889 31.878 1.00 70.06 160 GLU A C 1
ATOM 1246 O O . GLU A 1 160 ? -27.649 -3.314 32.968 1.00 70.06 160 GLU A O 1
ATOM 1251 N N . TYR A 1 161 ? -28.332 -3.724 30.878 1.00 58.50 161 TYR A N 1
ATOM 1252 C CA . TYR A 1 161 ? -28.317 -5.185 31.028 1.00 58.50 161 TYR A CA 1
ATOM 1253 C C . TYR A 1 161 ? -26.908 -5.752 31.274 1.00 58.50 161 TYR A C 1
ATOM 1255 O O . TYR A 1 161 ? -26.737 -6.621 32.127 1.00 58.50 161 TYR A O 1
ATOM 1263 N N . GLU A 1 162 ? -25.883 -5.247 30.579 1.00 63.44 162 GLU A N 1
ATOM 1264 C CA . GLU A 1 162 ? -24.486 -5.662 30.782 1.00 63.44 162 GLU A CA 1
ATOM 1265 C C . GLU A 1 162 ? -24.004 -5.246 32.181 1.00 63.44 162 GLU A C 1
ATOM 1267 O O . GLU A 1 162 ? -23.492 -6.081 32.930 1.00 63.44 162 GLU A O 1
ATOM 1272 N N . ILE A 1 163 ? -24.279 -4.000 32.581 1.00 65.31 163 ILE A N 1
ATOM 1273 C CA . ILE A 1 163 ? -23.920 -3.436 33.891 1.00 65.31 163 ILE A CA 1
ATOM 1274 C C . ILE A 1 163 ? -24.615 -4.202 35.031 1.00 65.31 163 ILE A C 1
ATOM 1276 O O . ILE A 1 163 ? -23.970 -4.582 36.010 1.00 65.31 163 ILE A O 1
ATOM 1280 N N . MET A 1 164 ? -25.913 -4.503 34.902 1.00 62.12 164 MET A N 1
ATOM 1281 C CA . MET A 1 164 ? -26.660 -5.272 35.906 1.00 62.12 164 MET A CA 1
ATOM 1282 C C . MET A 1 164 ? -26.275 -6.756 35.929 1.00 62.12 164 MET A C 1
ATOM 1284 O O . MET A 1 164 ? -26.322 -7.377 36.992 1.00 62.12 164 MET A O 1
ATOM 1288 N N . SER A 1 165 ? -25.885 -7.344 34.793 1.00 55.97 165 SER A N 1
ATOM 1289 C CA . SER A 1 165 ? -25.417 -8.736 34.740 1.00 55.97 165 SER A CA 1
ATOM 1290 C C . SER A 1 165 ? -24.056 -8.923 35.421 1.00 55.97 165 SER A C 1
ATOM 1292 O O . SER A 1 165 ? -23.839 -9.941 36.077 1.00 55.97 165 SER A O 1
ATOM 1294 N N . LEU A 1 166 ? -23.180 -7.913 35.343 1.00 54.34 166 LEU A N 1
ATOM 1295 C CA . LEU A 1 166 ? -21.891 -7.868 36.040 1.00 54.34 166 LEU A CA 1
ATOM 1296 C C . LEU A 1 166 ? -22.070 -7.622 37.546 1.00 54.34 166 LEU A C 1
ATOM 1298 O O . LEU A 1 166 ? -21.419 -8.280 38.353 1.00 54.34 166 LEU A O 1
ATOM 1302 N N . ALA A 1 167 ? -23.001 -6.746 37.940 1.00 53.97 167 ALA A N 1
ATOM 1303 C CA . ALA A 1 167 ? -23.300 -6.468 39.348 1.00 53.97 167 ALA A CA 1
ATOM 1304 C C . ALA A 1 167 ? -24.005 -7.634 40.080 1.00 53.97 167 ALA A C 1
ATOM 1306 O O . ALA A 1 167 ? -23.890 -7.754 41.298 1.00 53.97 167 ALA A O 1
ATOM 1307 N N . ASN A 1 168 ? -24.722 -8.506 39.355 1.00 47.84 168 ASN A N 1
ATOM 1308 C CA . ASN A 1 168 ? -25.426 -9.669 39.917 1.00 47.84 168 ASN A CA 1
ATOM 1309 C C . ASN A 1 168 ? -24.600 -10.967 39.938 1.00 47.84 168 ASN A C 1
ATOM 1311 O O . ASN A 1 168 ? -25.100 -11.996 40.410 1.00 47.84 168 ASN A O 1
ATOM 1315 N N . GLN A 1 169 ? -23.342 -10.958 39.479 1.00 47.66 169 GLN A N 1
ATOM 1316 C CA . GLN A 1 169 ? -22.432 -12.062 39.780 1.00 47.66 169 GLN A CA 1
ATOM 1317 C C . GLN A 1 169 ? -22.122 -12.037 41.279 1.00 47.66 169 GLN A C 1
ATOM 1319 O O . GLN A 1 169 ? -21.283 -11.279 41.760 1.00 47.66 169 GLN A O 1
ATOM 1324 N N . LYS A 1 170 ? -22.851 -12.875 42.031 1.00 43.62 170 LYS A N 1
ATOM 1325 C CA . LYS A 1 170 ? -22.518 -13.269 43.404 1.00 43.62 170 LYS A CA 1
ATOM 1326 C C . LYS A 1 170 ? -21.006 -13.423 43.522 1.00 43.62 170 LYS A C 1
ATOM 1328 O O . LYS A 1 170 ? -20.427 -14.191 42.761 1.00 43.62 170 LYS A O 1
ATOM 1333 N N . GLN A 1 171 ? -20.426 -12.733 44.503 1.00 45.91 171 GLN A N 1
ATOM 1334 C CA . GLN A 1 171 ? -19.048 -12.886 44.962 1.00 45.91 171 GLN A CA 1
ATOM 1335 C C . GLN A 1 171 ? -18.645 -14.368 44.992 1.00 45.91 171 GLN A C 1
ATOM 1337 O O . GLN A 1 171 ? -18.935 -15.094 45.946 1.00 45.91 171 GLN A O 1
ATOM 1342 N N . GLU A 1 172 ? -17.986 -14.830 43.935 1.00 42.88 172 GLU A N 1
ATOM 1343 C CA . GLU A 1 172 ? -17.250 -16.080 43.971 1.00 42.88 172 GLU A CA 1
ATOM 1344 C C . GLU A 1 172 ? -15.999 -15.811 44.812 1.00 42.88 172 GLU A C 1
ATOM 1346 O O . GLU A 1 172 ? -15.375 -14.754 44.692 1.00 42.88 172 GLU A O 1
ATOM 1351 N N . LYS A 1 173 ? -15.707 -16.714 45.757 1.00 49.28 173 LYS A N 1
ATOM 1352 C CA . LYS A 1 173 ? -14.652 -16.554 46.772 1.00 49.28 173 LYS A CA 1
ATOM 1353 C C . LYS A 1 173 ? -13.385 -15.955 46.144 1.00 49.28 173 LYS A C 1
ATOM 1355 O O . LYS A 1 173 ? -12.983 -16.446 45.088 1.00 49.28 173 LYS A O 1
ATOM 1360 N N . PRO A 1 174 ? -12.733 -14.964 46.784 1.00 55.00 174 PRO A N 1
ATOM 1361 C CA . PRO A 1 174 ? -11.553 -14.331 46.213 1.00 55.00 174 PRO A CA 1
ATOM 1362 C C . PRO A 1 174 ? -10.525 -15.408 45.868 1.00 55.00 174 PRO A C 1
ATOM 1364 O O . PRO A 1 174 ? -10.058 -16.141 46.746 1.00 55.00 174 PRO A O 1
ATOM 1367 N N . ILE A 1 175 ? -10.228 -15.530 44.571 1.00 59.00 175 ILE A N 1
ATOM 1368 C CA . ILE A 1 175 ? -9.178 -16.402 44.053 1.00 59.00 175 ILE A CA 1
ATOM 1369 C C . ILE A 1 175 ? -7.913 -16.039 44.821 1.00 59.00 175 ILE A C 1
ATOM 1371 O O . ILE A 1 175 ? -7.518 -14.872 44.885 1.00 59.00 175 ILE A O 1
ATOM 1375 N N . SER A 1 176 ? -7.323 -17.033 45.481 1.00 62.09 176 SER A N 1
ATOM 1376 C CA . SER A 1 176 ? -6.195 -16.811 46.374 1.00 62.09 176 SER A CA 1
ATOM 1377 C C . SER A 1 176 ? -5.073 -16.082 45.616 1.00 62.09 176 SER A C 1
ATOM 1379 O O . SER A 1 176 ? -4.756 -16.470 44.489 1.00 62.09 176 SER A O 1
ATOM 1381 N N . PRO A 1 177 ? -4.439 -15.045 46.202 1.00 73.06 177 PRO A N 1
ATOM 1382 C CA . PRO A 1 177 ? -3.474 -14.188 45.498 1.00 73.06 177 PRO A CA 1
ATOM 1383 C C . PRO A 1 177 ? -2.335 -14.946 44.799 1.00 73.06 177 PRO A C 1
ATOM 1385 O O . PRO A 1 177 ? -1.800 -14.495 43.787 1.00 73.06 177 PRO A O 1
ATOM 1388 N N . ILE A 1 178 ? -1.987 -16.131 45.310 1.00 79.62 178 ILE A N 1
ATOM 1389 C CA . ILE A 1 178 ? -1.020 -17.055 44.706 1.00 79.62 178 ILE A CA 1
ATOM 1390 C C . ILE A 1 178 ? -1.498 -17.582 43.347 1.00 79.62 178 ILE A C 1
ATOM 1392 O O . ILE A 1 178 ? -0.704 -17.634 42.412 1.00 79.62 178 ILE A O 1
ATOM 1396 N N . ILE A 1 179 ? -2.775 -17.945 43.212 1.00 81.25 179 ILE A N 1
ATOM 1397 C CA . ILE A 1 179 ? -3.347 -18.447 41.956 1.00 81.25 179 ILE A CA 1
ATOM 1398 C C . ILE A 1 179 ? -3.421 -17.316 40.929 1.00 81.25 179 ILE A C 1
ATOM 1400 O O . ILE A 1 179 ? -3.009 -17.515 39.788 1.00 81.25 179 ILE A O 1
ATOM 1404 N N . SER A 1 180 ? -3.833 -16.113 41.337 1.00 77.38 180 SER A N 1
ATOM 1405 C CA . SER A 1 180 ? -3.848 -14.931 40.462 1.00 77.38 180 SER A CA 1
ATOM 1406 C C . SER A 1 180 ? -2.444 -14.587 39.959 1.00 77.38 180 SER A C 1
ATOM 1408 O O . SER A 1 180 ? -2.236 -14.352 38.768 1.00 77.38 180 SER A O 1
ATOM 1410 N N . ARG A 1 181 ? -1.440 -14.647 40.844 1.00 82.94 181 ARG A N 1
ATOM 1411 C CA . ARG A 1 181 ? -0.038 -14.431 40.469 1.00 82.94 181 ARG A CA 1
ATOM 1412 C C . ARG A 1 181 ? 0.490 -15.534 39.547 1.00 82.94 181 ARG A C 1
ATOM 1414 O O . ARG A 1 181 ? 1.200 -15.233 38.591 1.00 82.94 181 ARG A O 1
ATOM 1421 N N . ALA A 1 182 ? 0.121 -16.792 39.783 1.00 84.12 182 ALA A N 1
ATOM 1422 C CA . ALA A 1 182 ? 0.491 -17.908 38.915 1.00 84.12 182 ALA A CA 1
ATOM 1423 C C . ALA A 1 182 ? -0.138 -17.785 37.514 1.00 84.12 182 ALA A C 1
ATOM 1425 O O . ALA A 1 182 ? 0.540 -18.019 36.513 1.00 84.12 182 ALA A O 1
ATOM 1426 N N . GLN A 1 183 ? -1.403 -17.365 37.424 1.00 85.19 183 GLN A N 1
ATOM 1427 C CA . GLN A 1 183 ? -2.084 -17.103 36.153 1.00 85.19 183 GLN A CA 1
ATOM 1428 C C . GLN A 1 183 ? -1.449 -15.933 35.393 1.00 85.19 183 GLN A C 1
ATOM 1430 O O . GLN A 1 183 ? -1.260 -16.033 34.181 1.00 85.19 183 GLN A O 1
ATOM 1435 N N . LEU A 1 184 ? -1.052 -14.865 36.092 1.00 84.56 184 LEU A N 1
ATOM 1436 C CA . LEU A 1 184 ? -0.343 -13.735 35.489 1.00 84.56 184 LEU A CA 1
ATOM 1437 C C . LEU A 1 184 ? 1.008 -14.164 34.907 1.00 84.56 184 LEU A C 1
ATOM 1439 O O . LEU A 1 184 ? 1.292 -13.866 33.750 1.00 84.56 184 LEU A O 1
ATOM 1443 N N . ILE A 1 185 ? 1.811 -14.915 35.668 1.00 88.75 185 ILE A N 1
ATOM 1444 C CA . ILE A 1 185 ? 3.100 -15.440 35.191 1.00 88.75 185 ILE A CA 1
ATOM 1445 C C . ILE A 1 185 ? 2.889 -16.359 33.984 1.00 88.75 185 ILE A C 1
ATOM 1447 O O . ILE A 1 185 ? 3.624 -16.262 33.004 1.00 88.75 185 ILE A O 1
ATOM 1451 N N . LYS A 1 186 ? 1.858 -17.214 34.011 1.00 92.62 186 LYS A N 1
ATOM 1452 C CA . LYS A 1 186 ? 1.509 -18.075 32.875 1.00 92.62 186 LYS A CA 1
ATOM 1453 C C . LYS A 1 186 ? 1.177 -17.249 31.628 1.00 92.62 186 LYS A C 1
ATOM 1455 O O . LYS A 1 186 ? 1.722 -17.523 30.563 1.00 92.62 186 LYS A O 1
ATOM 1460 N N . LYS A 1 187 ? 0.353 -16.205 31.770 1.00 92.06 187 LYS A N 1
ATOM 1461 C CA . LYS A 1 187 ? -0.006 -15.292 30.675 1.00 92.06 187 LYS A CA 1
ATOM 1462 C C . LYS A 1 187 ? 1.215 -14.539 30.140 1.00 92.06 187 LYS A C 1
ATOM 1464 O O . LYS A 1 187 ? 1.380 -14.440 28.929 1.00 92.06 187 LYS A O 1
ATOM 1469 N N . GLN A 1 188 ? 2.094 -14.059 31.017 1.00 89.94 188 GLN A N 1
ATOM 1470 C CA . GLN A 1 188 ? 3.341 -13.390 30.631 1.00 89.94 188 GLN A CA 1
ATOM 1471 C C . GLN A 1 188 ? 4.297 -14.334 29.891 1.00 89.94 188 GLN A C 1
ATOM 1473 O O . GLN A 1 188 ? 4.932 -13.931 28.919 1.00 89.94 188 GLN A O 1
ATOM 1478 N N . LEU A 1 189 ? 4.389 -15.598 30.310 1.00 92.75 189 LEU A N 1
ATOM 1479 C CA . LEU A 1 189 ? 5.227 -16.600 29.654 1.00 92.75 189 LEU A CA 1
ATOM 1480 C C . LEU A 1 189 ? 4.687 -16.957 28.264 1.00 92.75 189 LEU A C 1
ATOM 1482 O O . LEU A 1 189 ? 5.454 -17.078 27.311 1.00 92.75 189 LEU A O 1
ATOM 1486 N N . GLU A 1 190 ? 3.367 -17.045 28.122 1.00 92.56 190 GLU A N 1
ATOM 1487 C CA . GLU A 1 190 ? 2.711 -17.251 26.832 1.00 92.56 190 GLU A CA 1
ATOM 1488 C C . GLU A 1 190 ? 2.899 -16.045 25.899 1.00 92.56 190 GLU A C 1
ATOM 1490 O O . GLU A 1 190 ? 3.315 -16.212 24.754 1.00 92.56 190 GLU A O 1
ATOM 1495 N N . GLN A 1 191 ? 2.736 -14.819 26.410 1.00 93.81 191 GLN A N 1
ATOM 1496 C CA . GLN A 1 191 ? 3.050 -13.588 25.674 1.00 93.81 191 GLN A CA 1
ATOM 1497 C C . GLN A 1 191 ? 4.524 -13.524 25.250 1.00 93.81 191 GLN A C 1
ATOM 1499 O O . GLN A 1 191 ? 4.815 -13.179 24.106 1.00 93.81 191 GLN A O 1
ATOM 1504 N N . LYS A 1 192 ? 5.462 -13.907 26.128 1.00 95.12 192 LYS A N 1
ATOM 1505 C CA . LYS A 1 192 ? 6.892 -14.000 25.799 1.00 95.12 192 LYS A CA 1
ATOM 1506 C C . LYS A 1 192 ? 7.134 -14.989 24.659 1.00 95.12 192 LYS A C 1
ATOM 1508 O O . LYS A 1 192 ? 7.926 -14.687 23.773 1.00 95.12 192 LYS A O 1
ATOM 1513 N N . ASN A 1 193 ? 6.479 -16.149 24.669 1.00 94.31 193 ASN A N 1
ATOM 1514 C CA . ASN A 1 193 ? 6.639 -17.149 23.612 1.00 94.31 193 ASN A CA 1
ATOM 1515 C C . ASN A 1 193 ? 6.105 -16.641 22.269 1.00 94.31 193 ASN A C 1
ATOM 1517 O O . ASN A 1 193 ? 6.765 -16.815 21.248 1.00 94.31 193 ASN A O 1
ATOM 1521 N N . VAL A 1 194 ? 4.963 -15.947 22.274 1.00 93.19 194 VAL A N 1
ATOM 1522 C CA . VAL A 1 194 ? 4.430 -15.293 21.070 1.00 93.19 194 VAL A CA 1
ATOM 1523 C C . VAL A 1 194 ? 5.401 -14.228 20.557 1.00 93.19 194 VAL A C 1
ATOM 1525 O O . VAL A 1 194 ? 5.720 -14.217 19.373 1.00 93.19 194 VAL A O 1
ATOM 1528 N N . LEU A 1 195 ? 5.924 -13.365 21.434 1.00 93.94 195 LEU A N 1
ATOM 1529 C CA . LEU A 1 195 ? 6.911 -12.346 21.061 1.00 93.94 195 LEU A CA 1
ATOM 1530 C C . LEU A 1 195 ? 8.222 -12.953 20.543 1.00 93.94 195 LEU A C 1
ATOM 1532 O O . LEU A 1 195 ? 8.814 -12.425 19.609 1.00 93.94 195 LEU A O 1
ATOM 1536 N N . ALA A 1 196 ? 8.674 -14.069 21.115 1.00 95.38 196 ALA A N 1
ATOM 1537 C CA . ALA A 1 196 ? 9.854 -14.778 20.631 1.00 95.38 196 ALA A CA 1
ATOM 1538 C C . ALA A 1 196 ? 9.629 -15.342 19.219 1.00 95.38 196 ALA A C 1
ATOM 1540 O O . ALA A 1 196 ? 10.478 -15.154 18.353 1.00 95.38 196 ALA A O 1
ATOM 1541 N N . ALA A 1 197 ? 8.465 -15.948 18.962 1.00 95.56 197 ALA A N 1
ATOM 1542 C CA . ALA A 1 197 ? 8.111 -16.462 17.640 1.00 95.56 197 ALA A CA 1
ATOM 1543 C C . ALA A 1 197 ? 7.972 -15.341 16.594 1.00 95.56 197 ALA A C 1
ATOM 1545 O O . ALA A 1 197 ? 8.428 -15.487 15.459 1.00 95.56 197 ALA A O 1
ATOM 1546 N N . THR A 1 198 ? 7.383 -14.192 16.957 1.00 96.06 198 THR A N 1
ATOM 1547 C CA . THR A 1 198 ? 7.313 -13.049 16.032 1.00 96.06 198 THR A CA 1
ATOM 1548 C C . THR A 1 198 ? 8.692 -12.467 15.749 1.00 96.06 198 THR A C 1
ATOM 1550 O O . THR A 1 198 ? 8.964 -12.101 14.606 1.00 96.06 198 THR A O 1
ATOM 1553 N N . LEU A 1 199 ? 9.578 -12.418 16.746 1.00 96.50 199 LEU A N 1
ATOM 1554 C CA . LEU A 1 199 ? 10.950 -11.949 16.577 1.00 96.50 199 LEU A CA 1
ATOM 1555 C C . LEU A 1 199 ? 11.758 -12.884 15.667 1.00 96.50 199 LEU A C 1
ATOM 1557 O O . LEU A 1 199 ? 12.401 -12.406 14.736 1.00 96.50 199 LEU A O 1
ATOM 1561 N N . GLU A 1 200 ? 11.643 -14.200 15.850 1.00 96.44 200 GLU A N 1
ATOM 1562 C CA . GLU A 1 200 ? 12.272 -15.196 14.975 1.00 96.44 200 GLU A CA 1
ATOM 1563 C C . GLU A 1 200 ? 11.790 -15.067 13.519 1.00 96.44 200 GLU A C 1
ATOM 1565 O O . GLU A 1 200 ? 12.601 -15.062 12.589 1.00 96.44 200 GLU A O 1
ATOM 1570 N N . ASN A 1 201 ? 10.484 -14.862 13.304 1.00 95.81 201 ASN A N 1
ATOM 1571 C CA . ASN A 1 201 ? 9.946 -14.642 11.962 1.00 95.81 201 ASN A CA 1
ATOM 1572 C C . ASN A 1 201 ? 10.499 -13.354 11.324 1.00 95.81 201 ASN A C 1
ATOM 1574 O O . ASN A 1 201 ? 10.895 -13.351 10.160 1.00 95.81 201 ASN A O 1
ATOM 1578 N N . ARG A 1 202 ? 10.595 -12.260 12.093 1.00 96.94 202 ARG A N 1
ATOM 1579 C CA . ARG A 1 202 ? 11.205 -11.007 11.613 1.00 96.94 202 ARG A CA 1
ATOM 1580 C C . ARG A 1 202 ? 12.687 -11.183 11.287 1.00 96.94 202 ARG A C 1
ATOM 1582 O O . ARG A 1 202 ? 13.163 -10.614 10.307 1.00 96.94 202 ARG A O 1
ATOM 1589 N N . GLU A 1 203 ? 13.426 -11.972 12.061 1.00 97.12 203 GLU A N 1
ATOM 1590 C CA . GLU A 1 203 ? 14.824 -12.289 11.757 1.00 97.12 203 GLU A CA 1
ATOM 1591 C C . GLU A 1 203 ? 14.972 -13.104 10.465 1.00 97.12 203 GLU A C 1
ATOM 1593 O O . GLU A 1 203 ? 15.908 -12.862 9.694 1.00 97.12 203 GLU A O 1
ATOM 1598 N N . ALA A 1 204 ? 14.056 -14.040 10.201 1.00 96.94 204 ALA A N 1
ATOM 1599 C CA . ALA A 1 204 ? 14.008 -14.780 8.943 1.00 96.94 204 ALA A CA 1
ATOM 1600 C C . ALA A 1 204 ? 13.747 -13.843 7.749 1.00 96.94 204 ALA A C 1
ATOM 1602 O O . ALA A 1 204 ? 14.504 -13.877 6.773 1.00 96.94 204 ALA A O 1
ATOM 1603 N N . ASP A 1 205 ? 12.777 -12.930 7.870 1.00 97.00 205 ASP A N 1
ATOM 1604 C CA . ASP A 1 205 ? 12.484 -11.914 6.851 1.00 97.00 205 ASP A CA 1
ATOM 1605 C C . ASP A 1 205 ? 13.704 -11.022 6.583 1.00 97.00 205 ASP A C 1
ATOM 1607 O O . ASP A 1 205 ? 14.081 -10.789 5.434 1.00 97.00 205 ASP A O 1
ATOM 1611 N N . ILE A 1 206 ? 14.386 -10.559 7.637 1.00 97.50 206 ILE A N 1
ATOM 1612 C CA . ILE A 1 206 ? 15.600 -9.740 7.510 1.00 97.50 206 ILE A CA 1
ATOM 1613 C C . ILE A 1 206 ? 16.703 -10.508 6.772 1.00 97.50 206 ILE A C 1
ATOM 1615 O O . ILE A 1 206 ? 17.383 -9.935 5.915 1.00 97.50 206 ILE A O 1
ATOM 1619 N N . LYS A 1 207 ? 16.904 -11.797 7.073 1.00 97.88 207 LYS A N 1
ATOM 1620 C CA . LYS A 1 207 ? 17.891 -12.637 6.371 1.00 97.88 207 LYS A CA 1
ATOM 1621 C C . LYS A 1 207 ? 17.535 -12.783 4.890 1.00 97.88 207 LYS A C 1
ATOM 1623 O O . LYS A 1 207 ? 18.416 -12.630 4.040 1.00 97.88 207 LYS A O 1
ATOM 1628 N N . GLN A 1 208 ? 16.262 -13.008 4.573 1.00 97.38 208 GLN A N 1
ATOM 1629 C CA . GLN A 1 208 ? 15.788 -13.125 3.196 1.00 97.38 208 GLN A CA 1
ATOM 1630 C C . GLN A 1 208 ? 15.934 -11.806 2.424 1.00 97.38 208 GLN A C 1
ATOM 1632 O O . GLN A 1 208 ? 16.445 -11.804 1.303 1.00 97.38 208 GLN A O 1
ATOM 1637 N N . LEU A 1 209 ? 15.573 -10.675 3.035 1.00 97.31 209 LEU A N 1
ATOM 1638 C CA . LEU A 1 209 ? 15.740 -9.345 2.446 1.00 97.31 209 LEU A CA 1
ATOM 1639 C C . LEU A 1 209 ? 17.215 -9.012 2.204 1.00 97.31 209 LEU A C 1
ATOM 1641 O O . LEU A 1 209 ? 17.558 -8.495 1.143 1.00 97.31 209 LEU A O 1
ATOM 1645 N N . LYS A 1 210 ? 18.112 -9.366 3.132 1.00 97.94 210 LYS A N 1
ATOM 1646 C CA . LYS A 1 210 ? 19.564 -9.211 2.937 1.00 97.94 210 LYS A CA 1
ATOM 1647 C C . LYS A 1 210 ? 20.081 -10.041 1.761 1.00 97.94 210 LYS A C 1
ATOM 1649 O O . LYS A 1 210 ? 20.915 -9.552 0.998 1.00 97.94 210 LYS A O 1
ATOM 1654 N N . LEU A 1 211 ? 19.601 -11.275 1.595 1.00 97.81 211 LEU A N 1
ATOM 1655 C CA . LEU A 1 211 ? 19.966 -12.114 0.450 1.00 97.81 211 LEU A CA 1
ATOM 1656 C C . LEU A 1 211 ? 19.459 -11.507 -0.866 1.00 97.81 211 LEU A C 1
ATOM 1658 O O . LEU A 1 211 ? 20.226 -11.390 -1.819 1.00 97.81 211 LEU A O 1
ATOM 1662 N N . ALA A 1 212 ? 18.201 -11.063 -0.900 1.00 97.12 212 ALA A N 1
ATOM 1663 C CA . ALA A 1 212 ? 17.613 -10.406 -2.065 1.00 97.12 212 ALA A CA 1
ATOM 1664 C C . ALA A 1 212 ? 18.365 -9.118 -2.442 1.00 97.12 212 ALA A C 1
ATOM 1666 O O . ALA A 1 212 ? 18.658 -8.900 -3.617 1.00 97.12 212 ALA A O 1
ATOM 1667 N N . ALA A 1 213 ? 18.748 -8.307 -1.451 1.00 97.31 213 ALA A N 1
ATOM 1668 C CA . ALA A 1 213 ? 19.546 -7.103 -1.658 1.00 97.31 213 ALA A CA 1
ATOM 1669 C C . ALA A 1 213 ? 20.925 -7.424 -2.253 1.00 97.31 213 ALA A C 1
ATOM 1671 O O . ALA A 1 213 ? 21.341 -6.772 -3.207 1.00 97.31 213 ALA A O 1
ATOM 1672 N N . LYS A 1 214 ? 21.613 -8.467 -1.763 1.00 97.88 214 LYS A N 1
ATOM 1673 C CA . LYS A 1 214 ? 22.888 -8.918 -2.348 1.00 97.88 214 LYS A CA 1
ATOM 1674 C C . LYS A 1 214 ? 22.734 -9.390 -3.795 1.00 97.88 214 LYS A C 1
ATOM 1676 O O . LYS A 1 214 ? 23.558 -9.039 -4.632 1.00 97.88 214 LYS A O 1
ATOM 1681 N N . LEU A 1 215 ? 21.683 -10.149 -4.107 1.00 94.50 215 LEU A N 1
ATOM 1682 C CA . LEU A 1 215 ? 21.412 -10.585 -5.481 1.00 94.50 215 LEU A CA 1
ATOM 1683 C C . LEU A 1 215 ? 21.148 -9.392 -6.407 1.00 94.50 215 LEU A C 1
ATOM 1685 O O . LEU A 1 215 ? 21.692 -9.344 -7.507 1.00 94.50 215 LEU A O 1
ATOM 1689 N N . LYS A 1 216 ? 20.377 -8.401 -5.943 1.00 97.25 216 LYS A N 1
ATOM 1690 C CA . LYS A 1 216 ? 20.131 -7.164 -6.694 1.00 97.25 216 LYS A CA 1
ATOM 1691 C C . LYS A 1 216 ? 21.391 -6.325 -6.878 1.00 97.25 216 LYS A C 1
ATOM 1693 O O . LYS A 1 216 ? 21.605 -5.798 -7.963 1.00 97.25 216 LYS A O 1
ATOM 1698 N N . GLN A 1 217 ? 22.247 -6.252 -5.862 1.00 97.62 217 GLN A N 1
ATOM 1699 C CA . GLN A 1 217 ? 23.540 -5.581 -5.966 1.00 97.62 217 GLN A CA 1
ATOM 1700 C C . GLN A 1 217 ? 24.442 -6.246 -7.015 1.00 97.62 217 GLN A C 1
ATOM 1702 O O . GLN A 1 217 ? 25.093 -5.547 -7.786 1.00 97.62 217 GLN A O 1
ATOM 1707 N N . ASN A 1 218 ? 24.452 -7.581 -7.074 1.00 96.25 218 ASN A N 1
ATOM 1708 C CA . ASN A 1 218 ? 25.205 -8.327 -8.084 1.00 96.25 218 ASN A CA 1
ATOM 1709 C C . ASN A 1 218 ? 24.639 -8.126 -9.500 1.00 96.25 218 ASN A C 1
ATOM 1711 O O . ASN A 1 218 ? 25.397 -7.978 -10.451 1.00 96.25 218 ASN A O 1
ATOM 1715 N N . GLU A 1 219 ? 23.313 -8.085 -9.653 1.00 96.50 219 GLU A N 1
ATOM 1716 C CA . GLU A 1 219 ? 22.669 -7.790 -10.942 1.00 96.50 219 GLU A CA 1
ATOM 1717 C C . GLU A 1 219 ? 23.028 -6.376 -11.430 1.00 96.50 219 GLU A C 1
ATOM 1719 O O . GLU A 1 219 ? 23.366 -6.184 -12.598 1.00 96.50 219 GLU A O 1
ATOM 1724 N N . LEU A 1 220 ? 23.024 -5.389 -10.527 1.00 96.25 220 LEU A N 1
ATOM 1725 C CA . LEU A 1 220 ? 23.434 -4.018 -10.837 1.00 96.25 220 LEU A CA 1
ATOM 1726 C C . LEU A 1 220 ? 24.914 -3.924 -11.215 1.00 96.25 220 LEU A C 1
ATOM 1728 O O . LEU A 1 220 ? 25.239 -3.236 -12.182 1.00 96.25 220 LEU A O 1
ATOM 1732 N N . SER A 1 221 ? 25.810 -4.613 -10.500 1.00 96.81 221 SER A N 1
ATOM 1733 C CA . SER A 1 221 ? 27.236 -4.608 -10.845 1.00 96.81 221 SER A CA 1
ATOM 1734 C C . SER A 1 221 ? 27.497 -5.273 -12.200 1.00 96.81 221 SER A C 1
ATOM 1736 O O . SER A 1 221 ? 28.293 -4.761 -12.985 1.00 96.81 221 SER A O 1
ATOM 1738 N N . GLU A 1 222 ? 26.776 -6.346 -12.539 1.00 97.25 222 GLU A N 1
ATOM 1739 C CA . GLU A 1 222 ? 26.845 -6.960 -13.867 1.00 97.25 222 GLU A CA 1
ATOM 1740 C C . GLU A 1 222 ? 26.322 -6.019 -14.964 1.00 97.25 222 GLU A C 1
ATOM 1742 O O . GLU A 1 222 ? 26.962 -5.862 -16.009 1.00 97.25 222 GLU A O 1
ATOM 1747 N N . MET A 1 223 ? 25.181 -5.357 -14.739 1.00 96.19 223 MET A N 1
ATOM 1748 C CA . MET A 1 223 ? 24.652 -4.370 -15.685 1.00 96.19 223 MET A CA 1
ATOM 1749 C C . MET A 1 223 ? 25.611 -3.195 -15.886 1.00 96.19 223 MET A C 1
ATOM 1751 O O . MET A 1 223 ? 25.775 -2.750 -17.022 1.00 96.19 223 MET A O 1
ATOM 1755 N N . GLN A 1 224 ? 26.277 -2.736 -14.825 1.00 96.12 224 GLN A N 1
ATOM 1756 C CA . GLN A 1 224 ? 27.281 -1.680 -14.912 1.00 96.12 224 GLN A CA 1
ATOM 1757 C C . GLN A 1 224 ? 28.464 -2.109 -15.790 1.00 96.12 224 GLN A C 1
ATOM 1759 O O . GLN A 1 224 ? 28.829 -1.384 -16.708 1.00 96.12 224 GLN A O 1
ATOM 1764 N N . ILE A 1 225 ? 28.995 -3.324 -15.607 1.00 98.12 225 ILE A N 1
ATOM 1765 C CA . ILE A 1 225 ? 30.079 -3.848 -16.457 1.00 98.12 225 ILE A CA 1
ATOM 1766 C C . ILE A 1 225 ? 29.640 -3.927 -17.928 1.00 98.12 225 ILE A C 1
ATOM 1768 O O . ILE A 1 225 ? 30.399 -3.569 -18.832 1.00 98.12 225 ILE A O 1
ATOM 1772 N N . ARG A 1 226 ? 28.407 -4.380 -18.196 1.00 96.69 226 ARG A N 1
ATOM 1773 C CA . ARG A 1 226 ? 27.859 -4.441 -19.563 1.00 96.69 226 ARG A CA 1
ATOM 1774 C C . ARG A 1 226 ? 27.724 -3.053 -20.187 1.00 96.69 226 ARG A C 1
ATOM 1776 O O . ARG A 1 226 ? 28.035 -2.899 -21.368 1.00 96.69 226 ARG A O 1
ATOM 1783 N N . LYS A 1 227 ? 27.275 -2.067 -19.407 1.00 97.75 227 LYS A N 1
ATOM 1784 C CA . LYS A 1 227 ? 27.195 -0.663 -19.817 1.00 97.75 227 LYS A CA 1
ATOM 1785 C C . LYS A 1 227 ? 28.584 -0.131 -20.172 1.00 97.75 227 LYS A C 1
ATOM 1787 O O . LYS A 1 227 ? 28.771 0.312 -21.299 1.00 97.75 227 LYS A O 1
ATOM 1792 N N . ASP A 1 228 ? 29.557 -0.271 -19.275 1.00 97.31 228 ASP A N 1
ATOM 1793 C CA . ASP A 1 228 ? 30.921 0.226 -19.484 1.00 97.31 228 ASP A CA 1
ATOM 1794 C C . ASP A 1 228 ? 31.571 -0.416 -20.727 1.00 97.31 228 ASP A C 1
ATOM 1796 O O . ASP A 1 228 ? 32.301 0.234 -21.477 1.00 97.31 228 ASP A O 1
ATOM 1800 N N . LEU A 1 229 ? 31.295 -1.700 -20.994 1.00 97.50 229 LEU A N 1
ATOM 1801 C CA . LEU A 1 229 ? 31.764 -2.378 -22.206 1.00 97.50 229 LEU A CA 1
ATOM 1802 C C . LEU A 1 229 ? 31.108 -1.819 -23.478 1.00 97.50 229 LEU A C 1
ATOM 1804 O O . LEU A 1 229 ? 31.781 -1.672 -24.498 1.00 97.50 229 LEU A O 1
ATOM 1808 N N . ALA A 1 230 ? 29.806 -1.532 -23.439 1.00 96.50 230 ALA A N 1
ATOM 1809 C CA . ALA A 1 230 ? 29.090 -0.937 -24.563 1.00 96.50 230 ALA A CA 1
ATOM 1810 C C . ALA A 1 230 ? 29.568 0.496 -24.841 1.00 96.50 230 ALA A C 1
ATOM 1812 O O . ALA A 1 230 ? 29.803 0.836 -25.998 1.00 96.50 230 ALA A O 1
ATOM 1813 N N . GLU A 1 231 ? 29.791 1.296 -23.797 1.00 97.06 231 GLU A N 1
ATOM 1814 C CA . GLU A 1 231 ? 30.345 2.650 -23.902 1.00 97.06 231 GLU A CA 1
ATOM 1815 C C . GLU A 1 231 ? 31.750 2.634 -24.510 1.00 97.06 231 GLU A C 1
ATOM 1817 O O . GLU A 1 231 ? 32.024 3.392 -25.439 1.00 97.06 231 GLU A O 1
ATOM 1822 N N . LYS A 1 232 ? 32.618 1.707 -24.082 1.00 98.25 232 LYS A N 1
ATOM 1823 C CA . LYS A 1 232 ? 33.945 1.522 -24.694 1.00 98.25 232 LYS A CA 1
ATOM 1824 C C . LYS A 1 232 ? 33.854 1.160 -26.174 1.00 98.25 232 LYS A C 1
ATOM 1826 O O . LYS A 1 232 ? 34.568 1.740 -26.984 1.00 98.25 232 LYS A O 1
ATOM 1831 N N . LYS A 1 233 ? 32.970 0.228 -26.548 1.00 98.00 233 LYS A N 1
ATOM 1832 C CA . LYS A 1 233 ? 32.761 -0.142 -27.960 1.00 98.00 233 LYS A CA 1
ATOM 1833 C C . LYS A 1 233 ? 32.260 1.035 -28.790 1.00 98.00 233 LYS A C 1
ATOM 1835 O O . LYS A 1 233 ? 32.720 1.219 -29.911 1.00 98.00 233 LYS A O 1
ATOM 1840 N N . LEU A 1 234 ? 31.338 1.822 -28.241 1.00 97.00 234 LEU A N 1
ATOM 1841 C CA . LEU A 1 234 ? 30.811 3.009 -28.901 1.00 97.00 234 LEU A CA 1
ATOM 1842 C C . LEU A 1 234 ? 31.896 4.075 -29.072 1.00 97.00 234 LEU A C 1
ATOM 1844 O O . LEU A 1 234 ? 32.007 4.637 -30.152 1.00 97.00 234 LEU A O 1
ATOM 1848 N N . SER A 1 235 ? 32.737 4.288 -28.059 1.00 97.50 235 SER A N 1
ATOM 1849 C CA . SER A 1 23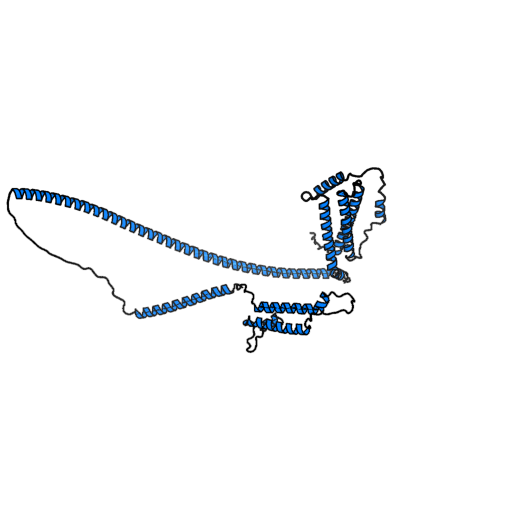5 ? 33.878 5.205 -28.136 1.00 97.50 235 SER A CA 1
ATOM 1850 C C . SER A 1 235 ? 34.894 4.785 -29.206 1.00 97.50 235 SER A C 1
ATOM 1852 O O . SER A 1 235 ? 35.345 5.633 -29.972 1.00 97.50 235 SER A O 1
ATOM 1854 N N . VAL A 1 236 ? 35.206 3.487 -29.317 1.00 97.19 236 VAL A N 1
ATOM 1855 C CA . VAL A 1 236 ? 36.083 2.966 -30.382 1.00 97.19 236 VAL A CA 1
ATOM 1856 C C . VAL A 1 236 ? 35.455 3.178 -31.758 1.00 97.19 236 VAL A C 1
ATOM 1858 O O . VAL A 1 236 ? 36.098 3.755 -32.628 1.00 97.19 236 VAL A O 1
ATOM 1861 N N . LEU A 1 237 ? 34.188 2.789 -31.941 1.00 96.62 237 LEU A N 1
ATOM 1862 C CA . LEU A 1 237 ? 33.472 3.003 -33.203 1.00 96.62 237 LEU A CA 1
ATOM 1863 C C . LEU A 1 237 ? 33.423 4.484 -33.578 1.00 96.62 237 LEU A C 1
ATOM 1865 O O . LEU A 1 237 ? 33.633 4.827 -34.734 1.00 96.62 237 LEU A O 1
ATOM 1869 N N . GLN A 1 238 ? 33.168 5.369 -32.615 1.00 96.62 238 GLN A N 1
ATOM 1870 C CA . GLN A 1 238 ? 33.150 6.808 -32.849 1.00 96.62 238 GLN A CA 1
ATOM 1871 C C . GLN A 1 238 ? 34.519 7.313 -33.321 1.00 96.62 238 GLN A C 1
ATOM 1873 O O . GLN A 1 238 ? 34.579 8.036 -34.310 1.00 96.62 238 GLN A O 1
ATOM 1878 N N . SER A 1 239 ? 35.608 6.882 -32.679 1.00 97.38 239 SER A N 1
ATOM 1879 C CA . SER A 1 239 ? 36.967 7.230 -33.106 1.00 97.38 239 SER A CA 1
ATOM 1880 C C . SER A 1 239 ? 37.292 6.700 -34.511 1.00 97.38 239 SER A C 1
ATOM 1882 O O . SER A 1 239 ? 37.885 7.417 -35.317 1.00 97.38 239 SER A O 1
ATOM 1884 N N . GLU A 1 240 ? 36.861 5.481 -34.848 1.00 97.19 240 GLU A N 1
ATOM 1885 C CA . GLU A 1 240 ? 36.997 4.923 -36.199 1.00 97.19 240 GLU A CA 1
ATOM 1886 C C . GLU A 1 240 ? 36.200 5.737 -37.229 1.00 97.19 240 GLU A C 1
ATOM 1888 O O . GLU A 1 240 ? 36.729 6.075 -38.291 1.00 97.19 240 GLU A O 1
ATOM 1893 N N . TYR A 1 241 ? 34.956 6.113 -36.912 1.00 96.69 241 TYR A N 1
ATOM 1894 C CA . TYR A 1 241 ? 34.141 6.976 -37.767 1.00 96.69 241 TYR A CA 1
ATOM 1895 C C . TYR A 1 241 ? 34.801 8.339 -37.978 1.00 96.69 241 TYR A C 1
ATOM 1897 O O . TYR A 1 241 ? 34.942 8.762 -39.124 1.00 96.69 241 TYR A O 1
ATOM 1905 N N . GLU A 1 242 ? 35.266 8.996 -36.916 1.00 97.56 242 GLU A N 1
ATOM 1906 C CA . GLU A 1 242 ? 35.998 10.264 -37.002 1.00 97.56 242 GLU A CA 1
ATOM 1907 C C . GLU A 1 242 ? 37.238 10.128 -37.899 1.00 97.56 242 GLU A C 1
ATOM 1909 O O . GLU A 1 242 ? 37.435 10.940 -38.803 1.00 97.56 242 GLU A O 1
ATOM 1914 N N . HIS A 1 243 ? 38.014 9.051 -37.746 1.00 96.94 243 HIS A N 1
ATOM 1915 C CA . HIS A 1 243 ? 39.177 8.793 -38.594 1.00 96.94 243 HIS A CA 1
ATOM 1916 C C . HIS A 1 243 ? 38.804 8.577 -40.070 1.00 96.94 243 HIS A C 1
ATOM 1918 O O . HIS A 1 243 ? 39.468 9.105 -40.966 1.00 96.94 243 HIS A O 1
ATOM 1924 N N . THR A 1 244 ? 37.731 7.830 -40.351 1.00 96.94 244 THR A N 1
ATOM 1925 C CA . THR A 1 244 ? 37.259 7.640 -41.733 1.00 96.94 244 THR A CA 1
ATOM 1926 C C . THR A 1 244 ? 36.773 8.945 -42.352 1.00 96.94 244 THR A C 1
ATOM 1928 O O . THR A 1 244 ? 37.114 9.223 -43.500 1.00 96.94 244 THR A O 1
ATOM 1931 N N . VAL A 1 245 ? 36.036 9.768 -41.604 1.00 97.56 245 VAL A N 1
ATOM 1932 C CA . VAL A 1 245 ? 35.584 11.090 -42.054 1.00 97.56 245 VAL A CA 1
ATOM 1933 C C . VAL A 1 245 ? 36.782 11.973 -42.388 1.00 97.56 245 VAL A C 1
ATOM 1935 O O . VAL A 1 245 ? 36.797 12.589 -43.450 1.00 97.56 245 VAL A O 1
ATOM 1938 N N . GLU A 1 246 ? 37.809 11.991 -41.539 1.00 96.88 246 GLU A N 1
ATOM 1939 C CA . GLU A 1 246 ? 39.027 12.767 -41.779 1.00 96.88 246 GLU A CA 1
ATOM 1940 C C . GLU A 1 246 ? 39.766 12.299 -43.043 1.00 96.88 246 GLU A C 1
ATOM 1942 O O . GLU A 1 246 ? 40.199 13.107 -43.866 1.00 96.88 246 GLU A O 1
ATOM 1947 N N . LYS A 1 247 ? 39.836 10.980 -43.266 1.00 97.50 247 LYS A N 1
ATOM 1948 C CA . LYS A 1 247 ? 40.406 10.406 -44.492 1.00 97.50 247 LYS A CA 1
ATOM 1949 C C . LYS A 1 247 ? 39.626 10.824 -45.742 1.00 97.50 247 LYS A C 1
ATOM 1951 O O . LYS A 1 247 ? 40.242 11.195 -46.739 1.00 97.50 247 LYS A O 1
ATOM 1956 N N . TRP A 1 248 ? 38.294 10.774 -45.700 1.00 95.19 248 TRP A N 1
ATOM 1957 C CA . TRP A 1 248 ? 37.444 11.202 -46.815 1.00 95.19 248 TRP A CA 1
ATOM 1958 C C . TRP A 1 248 ? 37.567 12.701 -47.091 1.00 95.19 248 TRP A C 1
ATOM 1960 O O . TRP A 1 248 ? 37.663 13.088 -48.253 1.00 95.19 248 TRP A O 1
ATOM 1970 N N . LYS A 1 249 ? 37.632 13.537 -46.046 1.00 96.25 249 LYS A N 1
ATOM 1971 C CA . LYS A 1 249 ? 37.898 14.976 -46.189 1.00 96.25 249 LYS A CA 1
ATOM 1972 C C . LYS A 1 249 ? 39.227 15.230 -46.891 1.00 96.25 249 LYS A C 1
ATOM 1974 O O . LYS A 1 249 ? 39.255 15.971 -47.865 1.00 96.25 249 LYS A O 1
ATOM 1979 N N . ARG A 1 250 ? 40.300 14.555 -46.471 1.00 96.38 250 ARG A N 1
ATOM 1980 C CA . ARG A 1 250 ? 41.612 14.687 -47.113 1.00 96.38 250 ARG A CA 1
ATOM 1981 C C . ARG A 1 250 ? 41.579 14.282 -48.589 1.00 96.38 250 ARG A C 1
ATOM 1983 O O . ARG A 1 250 ? 42.120 14.993 -49.424 1.00 96.38 250 ARG A O 1
ATOM 1990 N N . GLN A 1 251 ? 40.922 13.170 -48.926 1.00 95.75 251 GLN A N 1
ATOM 1991 C CA . GLN A 1 251 ? 40.762 12.754 -50.327 1.00 95.75 251 GLN A CA 1
ATOM 1992 C C . GLN A 1 251 ? 39.955 13.768 -51.145 1.00 95.75 251 GLN A C 1
ATOM 1994 O O . GLN A 1 251 ? 40.275 14.016 -52.305 1.00 95.75 251 GLN A O 1
ATOM 1999 N N . TYR A 1 252 ? 38.923 14.362 -50.545 1.00 96.12 252 TYR A N 1
ATOM 2000 C CA . TYR A 1 252 ? 38.132 15.415 -51.171 1.00 96.12 252 TYR A CA 1
ATOM 2001 C C . TYR A 1 252 ? 38.969 16.676 -51.429 1.00 96.12 252 TYR A C 1
ATOM 2003 O O . TYR A 1 252 ? 38.932 17.213 -52.533 1.00 96.12 252 TYR A O 1
ATOM 2011 N N . GLU A 1 253 ? 39.765 17.117 -50.452 1.00 96.56 253 GLU A N 1
ATOM 2012 C CA . GLU A 1 253 ? 40.691 18.247 -50.597 1.00 96.56 253 GLU A CA 1
ATOM 2013 C C . GLU A 1 253 ? 41.759 17.981 -51.667 1.00 96.56 253 GLU A C 1
ATOM 2015 O O . GLU A 1 253 ? 42.001 18.835 -52.518 1.00 96.56 253 GLU A O 1
ATOM 2020 N N . GLU A 1 254 ? 42.356 16.783 -51.683 1.00 95.69 254 GLU A N 1
ATOM 2021 C CA . GLU A 1 254 ? 43.331 16.372 -52.700 1.00 95.69 254 GLU A CA 1
ATOM 2022 C C . GLU A 1 254 ? 42.710 16.375 -54.111 1.00 95.69 254 GLU A C 1
ATOM 2024 O O . GLU A 1 254 ? 43.308 16.913 -55.045 1.00 95.69 254 GLU A O 1
ATOM 2029 N N . ALA A 1 255 ? 41.496 15.839 -54.277 1.00 94.25 255 ALA A N 1
ATOM 2030 C CA . ALA A 1 255 ? 40.781 15.852 -55.556 1.00 94.25 255 ALA A CA 1
ATOM 2031 C C . ALA A 1 255 ? 40.399 17.275 -55.998 1.00 94.25 255 ALA A C 1
ATOM 2033 O O . ALA A 1 255 ? 40.528 17.620 -57.175 1.00 94.25 255 ALA A O 1
ATOM 2034 N N . HIS A 1 256 ? 39.970 18.124 -55.062 1.00 95.38 256 HIS A N 1
ATOM 2035 C CA . HIS A 1 256 ? 39.656 19.521 -55.345 1.00 95.38 256 HIS A CA 1
ATOM 2036 C C . HIS A 1 256 ? 40.909 20.302 -55.770 1.00 95.38 256 HIS A C 1
ATOM 2038 O O . HIS A 1 256 ? 40.852 21.075 -56.730 1.00 95.38 256 HIS A O 1
ATOM 2044 N N . ALA A 1 257 ? 42.046 20.089 -55.104 1.00 96.00 257 ALA A N 1
ATOM 2045 C CA . ALA A 1 257 ? 43.312 20.721 -55.467 1.00 96.00 257 ALA A CA 1
ATOM 2046 C C . ALA A 1 257 ? 43.787 20.286 -56.865 1.00 96.00 257 ALA A C 1
ATOM 2048 O O . ALA A 1 257 ? 44.244 21.115 -57.654 1.00 96.00 257 ALA A O 1
ATOM 2049 N N . GLN A 1 258 ? 43.630 19.002 -57.206 1.00 93.88 258 GLN A N 1
ATOM 2050 C CA . GLN A 1 258 ? 43.918 18.498 -58.554 1.00 93.88 258 GLN A CA 1
ATOM 2051 C C . GLN A 1 258 ? 43.031 19.159 -59.611 1.00 93.88 258 GLN A C 1
ATOM 2053 O O . GLN A 1 258 ? 43.528 19.565 -60.661 1.00 93.88 258 GLN A O 1
ATOM 2058 N N . LEU A 1 259 ? 41.734 19.306 -59.333 1.00 94.44 259 LEU A N 1
ATOM 2059 C CA . LEU A 1 259 ? 40.802 19.969 -60.241 1.00 94.44 259 LEU A CA 1
ATOM 2060 C C . LEU A 1 259 ? 41.180 21.440 -60.463 1.00 94.44 259 LEU A C 1
ATOM 2062 O O . LEU A 1 259 ? 41.199 21.900 -61.602 1.00 94.44 259 LEU A O 1
ATOM 2066 N N . GLU A 1 260 ? 41.560 22.160 -59.406 1.00 95.25 260 GLU A N 1
ATOM 2067 C CA . GLU A 1 260 ? 42.035 23.545 -59.519 1.00 95.25 260 GLU A CA 1
ATOM 2068 C C . GLU A 1 260 ? 43.326 23.640 -60.354 1.00 95.25 260 GLU A C 1
ATOM 2070 O O . GLU A 1 260 ? 43.488 24.549 -61.170 1.00 95.25 260 GLU A O 1
ATOM 2075 N N . GLN A 1 261 ? 44.246 22.683 -60.197 1.00 94.62 261 GLN A N 1
ATOM 2076 C CA . GLN A 1 261 ? 45.463 22.621 -61.006 1.00 94.62 261 GLN A CA 1
ATOM 2077 C C . GLN A 1 261 ? 45.158 22.356 -62.486 1.00 94.62 261 GLN A C 1
ATOM 2079 O O . GLN A 1 261 ? 45.786 22.964 -63.355 1.00 94.62 261 GLN A O 1
ATOM 2084 N N . LEU A 1 262 ? 44.201 21.474 -62.786 1.00 93.56 262 LEU A N 1
ATOM 2085 C CA . LEU A 1 262 ? 43.761 21.221 -64.158 1.00 93.56 262 LEU A CA 1
ATOM 2086 C C . LEU A 1 262 ? 43.128 22.468 -64.780 1.00 93.56 262 LEU A C 1
ATOM 2088 O O . LEU A 1 262 ? 43.487 22.807 -65.901 1.00 93.56 262 LEU A O 1
ATOM 2092 N N . GLN A 1 263 ? 42.294 23.204 -64.040 1.00 95.25 263 GLN A N 1
ATOM 2093 C CA . GLN A 1 263 ? 41.733 24.478 -64.508 1.00 95.25 263 GLN A CA 1
ATOM 2094 C C . GLN A 1 263 ? 42.809 25.537 -64.782 1.00 95.25 263 GLN A C 1
ATOM 2096 O O . GLN A 1 263 ? 42.691 26.310 -65.729 1.00 95.25 263 GLN A O 1
ATOM 2101 N N . LYS A 1 264 ? 43.872 25.600 -63.968 1.00 96.12 264 LYS A N 1
ATOM 2102 C CA . LYS A 1 264 ? 45.011 26.499 -64.234 1.00 96.12 264 LYS A CA 1
ATOM 2103 C C . LYS A 1 264 ? 45.723 26.120 -65.531 1.00 96.12 264 LYS A C 1
ATOM 2105 O O . LYS A 1 264 ? 45.976 26.998 -66.346 1.00 96.12 264 LYS A O 1
ATOM 2110 N N . LYS A 1 265 ? 45.972 24.826 -65.751 1.00 95.94 265 LYS A N 1
ATOM 2111 C CA . LYS A 1 265 ? 46.561 24.338 -67.006 1.00 95.94 265 LYS A CA 1
ATOM 2112 C C . LYS A 1 265 ? 45.662 24.592 -68.213 1.00 95.94 265 LYS A C 1
ATOM 2114 O O . LYS A 1 265 ? 46.166 24.980 -69.254 1.00 95.94 265 LYS A O 1
ATOM 2119 N N . GLU A 1 266 ? 44.352 24.397 -68.080 1.00 93.44 266 GLU A N 1
ATOM 2120 C CA . GLU A 1 266 ? 43.375 24.716 -69.127 1.00 93.44 266 GLU A CA 1
ATOM 2121 C C . GLU A 1 266 ? 43.478 26.189 -69.535 1.00 93.44 266 GLU A C 1
ATOM 2123 O O . GLU A 1 266 ? 43.667 26.473 -70.711 1.00 93.44 266 GLU A O 1
ATOM 2128 N N . LYS A 1 267 ? 43.517 27.110 -68.563 1.00 95.62 267 LYS A N 1
ATOM 2129 C CA . LYS A 1 267 ? 43.736 28.543 -68.824 1.00 95.62 267 LYS A CA 1
ATOM 2130 C C . LYS A 1 267 ? 45.087 28.837 -69.481 1.00 95.62 267 LYS A C 1
ATOM 2132 O O . LYS A 1 267 ? 45.166 29.683 -70.362 1.00 95.62 267 LYS A O 1
ATOM 2137 N N . GLU A 1 268 ? 46.162 28.168 -69.067 1.00 94.81 268 GLU A N 1
ATOM 2138 C CA . GLU A 1 268 ? 47.480 28.307 -69.710 1.00 94.81 268 GLU A CA 1
ATOM 2139 C C . GLU A 1 268 ? 47.450 27.831 -71.173 1.00 94.81 268 GLU A C 1
ATOM 2141 O O . GLU A 1 268 ? 48.050 28.467 -72.044 1.00 94.81 268 GLU A O 1
ATOM 2146 N N . TYR A 1 269 ? 46.729 26.742 -71.462 1.00 93.62 269 TYR A N 1
ATOM 2147 C CA . TYR A 1 269 ? 46.514 26.266 -72.827 1.00 93.62 269 TYR A CA 1
ATOM 2148 C C . TYR A 1 269 ? 45.649 27.226 -73.641 1.00 93.62 269 TYR A C 1
ATOM 2150 O O . TYR A 1 269 ? 45.999 27.477 -74.789 1.00 93.62 269 TYR A O 1
ATOM 2158 N N . GLU A 1 270 ? 44.584 27.790 -73.067 1.00 95.06 270 GLU A N 1
ATOM 2159 C CA . GLU A 1 270 ? 43.765 28.827 -73.712 1.00 95.06 270 GLU A CA 1
ATOM 2160 C C . GLU A 1 270 ? 44.619 30.043 -74.089 1.00 95.06 270 GLU A C 1
ATOM 2162 O O . GLU A 1 270 ? 44.640 30.437 -75.250 1.00 95.06 270 GLU A O 1
ATOM 2167 N N . VAL A 1 271 ? 45.430 30.565 -73.162 1.00 96.06 271 VAL A N 1
ATOM 2168 C CA . VAL A 1 271 ? 46.341 31.693 -73.439 1.00 96.06 271 VAL A CA 1
ATOM 2169 C C . VAL A 1 271 ? 47.356 31.347 -74.533 1.00 96.06 271 VAL A C 1
ATOM 2171 O O . VAL A 1 271 ? 47.658 32.173 -75.395 1.00 96.06 271 VAL A O 1
ATOM 2174 N N . THR A 1 272 ? 47.891 30.124 -74.521 1.00 95.44 272 THR A N 1
ATOM 2175 C CA . THR A 1 272 ? 48.824 29.667 -75.564 1.00 95.44 272 THR A CA 1
ATOM 2176 C C . THR A 1 272 ? 48.121 29.545 -76.919 1.00 95.44 272 THR A C 1
ATOM 2178 O O . THR A 1 272 ? 48.699 29.906 -77.944 1.00 95.44 272 THR A O 1
ATOM 2181 N N . LEU A 1 273 ? 46.878 29.054 -76.938 1.00 95.25 273 LEU A N 1
ATOM 2182 C CA . LEU A 1 273 ? 46.053 28.942 -78.137 1.00 95.25 273 LEU A CA 1
ATOM 2183 C C . LEU A 1 273 ? 45.766 30.326 -78.730 1.00 95.25 273 LEU A C 1
ATOM 2185 O O . LEU A 1 273 ? 45.953 30.506 -79.930 1.00 95.25 273 LEU A O 1
ATOM 2189 N N . ASP A 1 274 ? 45.386 31.296 -77.897 1.00 95.50 274 ASP A N 1
ATOM 2190 C CA . ASP A 1 274 ? 45.140 32.683 -78.303 1.00 95.50 274 ASP A CA 1
ATOM 2191 C C . ASP A 1 274 ? 46.395 33.316 -78.916 1.00 95.50 274 ASP A C 1
ATOM 2193 O O . ASP A 1 274 ? 46.326 33.986 -79.948 1.00 95.50 274 ASP A O 1
ATOM 2197 N N . HIS A 1 275 ? 47.570 33.061 -78.328 1.00 95.88 275 HIS A N 1
ATOM 2198 C CA . HIS A 1 275 ? 48.835 33.550 -78.876 1.00 95.88 275 HIS A CA 1
ATOM 2199 C C . HIS A 1 275 ? 49.125 32.962 -80.264 1.00 95.88 275 HIS A C 1
ATOM 2201 O O . HIS A 1 275 ? 49.448 33.700 -81.192 1.00 95.88 275 HIS A O 1
ATOM 2207 N N . LEU A 1 276 ? 48.937 31.649 -80.438 1.00 94.88 276 LEU A N 1
ATOM 2208 C CA . LEU A 1 276 ? 49.106 30.991 -81.737 1.00 94.88 276 LEU A CA 1
ATOM 2209 C C . LEU A 1 276 ? 48.082 31.472 -82.773 1.00 94.88 276 LEU A C 1
ATOM 2211 O O . LEU A 1 276 ? 48.423 31.597 -83.946 1.00 94.88 276 LEU A O 1
ATOM 2215 N N . GLN A 1 277 ? 46.840 31.746 -82.368 1.00 95.56 277 GLN A N 1
ATOM 2216 C CA . GLN A 1 277 ? 45.828 32.321 -83.259 1.00 95.56 277 GLN A CA 1
ATOM 2217 C C . GLN A 1 277 ? 46.226 33.728 -83.715 1.00 95.56 277 GLN A C 1
ATOM 2219 O O . GLN A 1 277 ? 46.190 34.006 -84.911 1.00 95.56 277 GLN A O 1
ATOM 2224 N N . SER A 1 278 ? 46.698 34.571 -82.794 1.00 96.38 278 SER A N 1
ATOM 2225 C CA . SER A 1 278 ? 47.248 35.895 -83.104 1.00 96.38 278 SER A CA 1
ATOM 2226 C C . SER A 1 278 ? 48.411 35.813 -84.106 1.00 96.38 278 SER A C 1
ATOM 2228 O O . SER A 1 278 ? 48.457 36.580 -85.069 1.00 96.38 278 SER A O 1
ATOM 2230 N N . ASP A 1 279 ? 49.330 34.860 -83.927 1.00 95.62 279 ASP A N 1
ATOM 2231 C CA . ASP A 1 279 ? 50.434 34.618 -84.866 1.00 95.62 279 ASP A CA 1
ATOM 2232 C C . ASP A 1 279 ? 49.938 34.142 -86.243 1.00 95.62 279 ASP A C 1
ATOM 2234 O O . ASP A 1 279 ? 50.459 34.579 -87.272 1.00 95.62 279 ASP A O 1
ATOM 2238 N N . ILE A 1 280 ? 48.918 33.274 -86.293 1.00 93.62 280 ILE A N 1
ATOM 2239 C CA . ILE A 1 280 ? 48.288 32.848 -87.553 1.00 93.62 280 ILE A CA 1
ATOM 2240 C C . ILE A 1 280 ? 47.686 34.053 -88.276 1.00 93.62 280 ILE A C 1
ATOM 2242 O O . ILE A 1 280 ? 47.958 34.236 -89.460 1.00 93.62 280 ILE A O 1
ATOM 2246 N N . GLU A 1 281 ? 46.915 34.893 -87.587 1.00 94.75 281 GLU A N 1
ATOM 2247 C CA . GLU A 1 281 ? 46.311 36.094 -88.172 1.00 94.75 281 GLU A CA 1
ATOM 2248 C C . GLU A 1 281 ? 47.376 37.073 -88.687 1.00 94.75 281 GLU A C 1
ATOM 2250 O O . GLU A 1 281 ? 47.254 37.603 -89.797 1.00 94.75 281 GLU A O 1
ATOM 2255 N N . ALA A 1 282 ? 48.467 37.264 -87.936 1.00 94.56 282 ALA A N 1
ATOM 2256 C CA . ALA A 1 282 ? 49.605 38.071 -88.363 1.00 94.56 282 ALA A CA 1
ATOM 2257 C C . ALA A 1 282 ? 50.243 37.505 -89.641 1.00 94.56 282 ALA A C 1
ATOM 2259 O O . ALA A 1 282 ? 50.381 38.228 -90.631 1.00 94.56 282 ALA A O 1
ATOM 2260 N N . LEU A 1 283 ? 50.546 36.204 -89.674 1.00 92.81 283 LEU A N 1
ATOM 2261 C CA . LEU A 1 283 ? 51.109 35.532 -90.848 1.00 92.81 283 LEU A CA 1
ATOM 2262 C C . LEU A 1 283 ? 50.153 35.530 -92.045 1.00 92.81 283 LEU A C 1
ATOM 2264 O O . LEU A 1 283 ? 50.596 35.644 -93.187 1.00 92.81 283 LEU A O 1
ATOM 2268 N N . GLU A 1 284 ? 48.846 35.405 -91.829 1.00 91.94 284 GLU A N 1
ATOM 2269 C CA . GLU A 1 284 ? 47.843 35.510 -92.887 1.00 91.94 284 GLU A CA 1
ATOM 2270 C C . GLU A 1 284 ? 47.750 36.931 -93.433 1.00 91.94 284 GLU A C 1
ATOM 2272 O O . GLU A 1 284 ? 47.656 37.105 -94.653 1.00 91.94 284 GLU A O 1
ATOM 2277 N N . SER A 1 285 ? 47.862 37.941 -92.569 1.00 91.44 285 SER A N 1
ATOM 2278 C CA . SER A 1 285 ? 47.958 39.337 -92.983 1.00 91.44 285 SER A CA 1
ATOM 2279 C C . SER A 1 285 ? 49.229 39.564 -93.811 1.00 91.44 285 SER A C 1
ATOM 2281 O O . SER A 1 285 ? 49.135 40.037 -94.944 1.00 91.44 285 SER A O 1
ATOM 2283 N N . GLU A 1 286 ? 50.396 39.096 -93.359 1.00 91.31 286 GLU A N 1
ATOM 2284 C CA . GLU A 1 286 ? 51.660 39.185 -94.093 1.00 91.31 286 GLU A CA 1
ATOM 2285 C C . GLU A 1 286 ? 51.583 38.440 -95.427 1.00 91.31 286 GLU A C 1
ATOM 2287 O O . GLU A 1 286 ? 51.918 38.989 -96.475 1.00 91.31 286 GLU A O 1
ATOM 2292 N N . LYS A 1 287 ? 51.047 37.220 -95.437 1.00 89.75 287 LYS A N 1
ATOM 2293 C CA . LYS A 1 287 ? 50.794 36.445 -96.655 1.00 89.75 287 LYS A CA 1
ATOM 2294 C C . LYS A 1 287 ? 49.832 37.163 -97.596 1.00 89.75 287 LYS A C 1
ATOM 2296 O O . LYS A 1 287 ? 50.036 37.102 -98.809 1.00 89.75 287 LYS A O 1
ATOM 2301 N N . SER A 1 288 ? 48.786 37.814 -97.087 1.00 84.69 288 SER A N 1
ATOM 2302 C CA . SER A 1 288 ? 47.844 38.581 -97.906 1.00 84.69 288 SER A CA 1
ATOM 2303 C C . SER A 1 288 ? 48.523 39.808 -98.522 1.00 84.69 288 SER A C 1
ATOM 2305 O O . SER A 1 288 ? 48.402 40.001 -99.731 1.00 84.69 288 SER A O 1
ATOM 2307 N N . THR A 1 289 ? 49.356 40.532 -97.762 1.00 84.12 289 THR A N 1
ATOM 2308 C CA . THR A 1 289 ? 50.156 41.655 -98.282 1.00 84.12 289 THR A CA 1
ATOM 2309 C C . THR A 1 289 ? 51.208 41.193 -99.291 1.00 84.12 289 THR A C 1
ATOM 2311 O O . THR A 1 289 ? 51.419 41.849 -100.309 1.00 84.12 289 THR A O 1
ATOM 2314 N N . LEU A 1 290 ? 51.847 40.038 -99.080 1.00 81.75 290 LEU A N 1
ATOM 2315 C CA . LEU A 1 290 ? 52.777 39.437 -100.037 1.00 81.75 290 LEU A CA 1
ATOM 2316 C C . LEU A 1 290 ? 52.058 38.945 -101.292 1.00 81.75 290 LEU A C 1
ATOM 2318 O O . LEU A 1 290 ? 52.576 39.129 -102.388 1.00 81.75 290 LEU A O 1
ATOM 2322 N N . ARG A 1 291 ? 50.859 38.360 -101.172 1.00 81.12 291 ARG A N 1
ATOM 2323 C CA . ARG A 1 291 ? 50.016 38.012 -102.326 1.00 81.12 291 ARG A CA 1
ATOM 2324 C C . ARG A 1 291 ? 49.570 39.247 -103.091 1.00 81.12 291 ARG A C 1
ATOM 2326 O O . ARG A 1 291 ? 49.530 39.186 -104.314 1.00 81.12 291 ARG A O 1
ATOM 2333 N N . GLU A 1 292 ? 49.248 40.341 -102.411 1.00 77.44 292 GLU A N 1
ATOM 2334 C CA . GLU A 1 292 ? 48.921 41.617 -103.044 1.00 77.44 292 GLU A CA 1
ATOM 2335 C C . GLU A 1 292 ? 50.138 42.180 -103.792 1.00 77.44 292 GLU A C 1
ATOM 2337 O O . GLU A 1 292 ? 50.034 42.453 -104.986 1.00 77.44 292 GLU A O 1
ATOM 2342 N N . LYS A 1 293 ? 51.321 42.191 -103.160 1.00 78.50 293 LYS A N 1
ATOM 2343 C CA . LYS A 1 293 ? 52.608 42.533 -103.798 1.00 78.50 293 LYS A CA 1
ATOM 2344 C C . LYS A 1 293 ? 52.972 41.600 -104.965 1.00 78.50 293 LYS A C 1
ATOM 2346 O O . LYS A 1 293 ? 53.546 42.039 -105.960 1.00 78.50 293 LYS A O 1
ATOM 2351 N N . LEU A 1 294 ? 52.642 40.309 -104.881 1.00 60.78 294 LEU A N 1
ATOM 2352 C CA . LEU A 1 294 ? 52.856 39.340 -105.962 1.00 60.78 294 LEU A CA 1
ATOM 2353 C C . LEU A 1 294 ? 51.868 39.584 -107.110 1.00 60.78 294 LEU A C 1
ATOM 2355 O O . LEU A 1 294 ? 52.259 39.567 -108.272 1.00 60.78 294 LEU A O 1
ATOM 2359 N N . LYS A 1 295 ? 50.608 39.902 -106.797 1.00 60.94 295 LYS A N 1
ATOM 2360 C CA . LYS A 1 295 ? 49.572 40.252 -107.776 1.00 60.94 295 LYS A CA 1
ATOM 2361 C C . LYS A 1 295 ? 49.882 41.563 -108.505 1.00 60.94 295 LYS A C 1
ATOM 2363 O O . LYS A 1 295 ? 49.505 41.694 -109.666 1.00 60.94 295 LYS A O 1
ATOM 2368 N N . THR A 1 296 ? 50.611 42.489 -107.881 1.00 56.06 296 THR A N 1
ATOM 2369 C CA . THR A 1 296 ? 51.141 43.688 -108.551 1.00 56.06 296 THR A CA 1
ATOM 2370 C C . THR A 1 296 ? 52.416 43.436 -109.367 1.00 56.06 296 THR A C 1
ATOM 2372 O O . THR A 1 296 ? 52.780 44.304 -110.153 1.00 56.06 296 THR A O 1
ATOM 2375 N N . THR A 1 297 ? 53.085 42.278 -109.239 1.00 47.44 297 THR A N 1
ATOM 2376 C CA . THR A 1 297 ? 54.420 42.050 -109.844 1.00 47.44 297 THR A CA 1
ATOM 2377 C C . THR A 1 297 ? 54.546 40.779 -110.704 1.00 47.44 297 THR A C 1
ATOM 2379 O O . THR A 1 297 ? 55.575 40.572 -111.337 1.00 47.44 297 THR A O 1
ATOM 2382 N N . GLY A 1 298 ? 53.529 39.923 -110.824 1.00 38.53 298 GLY A N 1
ATOM 2383 C CA . GLY A 1 298 ? 53.633 38.744 -111.689 1.00 38.53 298 GLY A CA 1
ATOM 2384 C C . GLY A 1 298 ? 52.329 37.974 -111.829 1.00 38.53 298 GLY A C 1
ATOM 2385 O O . GLY A 1 298 ? 51.697 37.601 -110.845 1.00 38.53 298 GLY A O 1
ATOM 2386 N N . GLY A 1 299 ? 51.913 37.753 -113.076 1.00 34.88 299 GLY A N 1
ATOM 2387 C CA . GLY A 1 299 ? 50.669 37.077 -113.416 1.00 34.88 299 GLY A CA 1
ATOM 2388 C C . GLY A 1 299 ? 50.708 35.552 -113.286 1.00 34.88 299 GLY A C 1
ATOM 2389 O O . GLY A 1 299 ? 51.731 34.910 -113.495 1.00 34.88 299 GLY A O 1
ATOM 2390 N N . GLY A 1 300 ? 49.518 34.985 -113.082 1.00 34.59 300 GLY A N 1
ATOM 2391 C CA . GLY A 1 300 ? 49.131 33.692 -113.653 1.00 34.59 300 GLY A CA 1
ATOM 2392 C C . GLY A 1 300 ? 49.027 32.495 -112.684 1.00 34.59 300 GLY A C 1
ATOM 2393 O O . GLY A 1 300 ? 49.814 32.397 -111.752 1.00 34.59 300 GLY A O 1
ATOM 2394 N N . PRO A 1 301 ? 48.052 31.576 -112.876 1.00 52.75 301 PRO A N 1
ATOM 2395 C CA . PRO A 1 301 ? 47.498 30.704 -111.826 1.00 52.75 301 PRO A CA 1
ATOM 2396 C C . PRO A 1 301 ? 47.811 29.198 -112.012 1.00 52.75 301 PRO A C 1
ATOM 2398 O O . PRO A 1 301 ? 48.161 28.802 -113.121 1.00 52.75 301 PRO A O 1
ATOM 2401 N N . LYS A 1 302 ? 47.569 28.347 -110.985 1.00 34.34 302 LYS A N 1
ATOM 2402 C CA . LYS A 1 302 ? 46.855 27.027 -111.053 1.00 34.34 302 LYS A CA 1
ATOM 2403 C C . LYS A 1 302 ? 47.089 26.069 -109.845 1.00 34.34 302 LYS A C 1
ATOM 2405 O O . LYS A 1 302 ? 48.224 25.744 -109.546 1.00 34.34 302 LYS A O 1
ATOM 2410 N N . ARG A 1 303 ? 45.960 25.527 -109.334 1.00 32.34 303 ARG A N 1
ATOM 2411 C CA . ARG A 1 303 ? 45.561 24.103 -109.071 1.00 32.34 303 ARG A CA 1
ATOM 2412 C C . ARG A 1 303 ? 46.239 23.171 -108.022 1.00 32.34 303 ARG A C 1
ATOM 2414 O O . ARG A 1 303 ? 47.431 23.259 -107.781 1.00 32.34 303 ARG A O 1
ATOM 2421 N N . PHE A 1 304 ? 45.404 22.178 -107.626 1.00 31.88 304 PHE A N 1
ATOM 2422 C CA . PHE A 1 304 ? 45.596 20.833 -107.000 1.00 31.88 304 PHE A CA 1
ATOM 2423 C C . PHE A 1 304 ? 45.357 20.764 -105.466 1.00 31.88 304 PHE A C 1
ATOM 2425 O O . PHE A 1 304 ? 45.900 21.596 -104.755 1.00 31.88 304 PHE A O 1
ATOM 2432 N N . ALA A 1 305 ? 44.393 19.995 -104.900 1.00 33.41 305 ALA A N 1
ATOM 2433 C CA . ALA A 1 305 ? 44.122 18.525 -104.893 1.00 33.41 305 ALA A CA 1
ATOM 2434 C C . ALA A 1 305 ? 45.280 17.765 -104.203 1.00 33.41 305 ALA A C 1
ATOM 2436 O O . ALA A 1 305 ? 46.415 18.084 -104.523 1.00 33.41 305 ALA A O 1
ATOM 2437 N N . ASP A 1 306 ? 45.186 16.783 -103.297 1.00 31.69 306 ASP A N 1
ATOM 2438 C CA . ASP A 1 306 ? 44.196 15.864 -102.688 1.00 31.69 306 ASP A CA 1
ATOM 2439 C C . ASP A 1 306 ? 44.963 15.109 -101.543 1.00 31.69 306 ASP A C 1
ATOM 2441 O O . ASP A 1 306 ? 46.172 15.305 -101.413 1.00 31.69 306 ASP A O 1
ATOM 2445 N N . SER A 1 307 ? 44.303 14.194 -100.815 1.00 33.09 307 SER A N 1
ATOM 2446 C CA . SER A 1 307 ? 44.824 13.002 -100.101 1.00 33.09 307 SER A CA 1
ATOM 2447 C C . SER A 1 307 ? 44.998 13.165 -98.581 1.00 33.09 307 SER A C 1
ATOM 2449 O O . SER A 1 307 ? 45.822 13.945 -98.126 1.00 33.09 307 SER A O 1
ATOM 2451 N N . SER A 1 308 ? 44.151 12.570 -97.726 1.00 29.39 308 SER A N 1
ATOM 2452 C CA . SER A 1 308 ? 43.973 11.134 -97.389 1.00 29.39 308 SER A CA 1
ATOM 2453 C C . SER A 1 308 ? 45.075 10.567 -96.479 1.00 29.39 308 SER A C 1
ATOM 2455 O O . SER A 1 308 ? 46.251 10.643 -96.826 1.00 29.39 308 SER A O 1
ATOM 2457 N N . LEU A 1 309 ? 44.640 9.925 -95.374 1.00 33.66 309 LEU A N 1
ATOM 2458 C CA . LEU A 1 309 ? 44.941 8.526 -94.990 1.00 33.66 309 LEU A CA 1
ATOM 2459 C C . LEU A 1 309 ? 45.368 8.295 -93.502 1.00 33.66 309 LEU A C 1
ATOM 2461 O O . LEU A 1 309 ? 46.438 8.723 -93.090 1.00 33.66 309 LEU A O 1
ATOM 2465 N N . THR A 1 310 ? 44.576 7.457 -92.790 1.00 31.25 310 THR A N 1
ATOM 2466 C CA . THR A 1 310 ? 44.964 6.371 -91.823 1.00 31.25 310 THR A CA 1
ATOM 2467 C C . THR A 1 310 ? 45.681 6.690 -90.484 1.00 31.25 310 THR A C 1
ATOM 2469 O O . THR A 1 310 ? 46.252 7.753 -90.344 1.00 31.25 310 THR A O 1
ATOM 2472 N N . THR A 1 311 ? 45.740 5.865 -89.415 1.00 29.80 311 THR A N 1
ATOM 2473 C CA . THR A 1 311 ? 45.441 4.434 -89.123 1.00 29.80 311 THR A CA 1
ATOM 2474 C C . THR A 1 311 ? 45.542 4.170 -87.590 1.00 29.80 311 THR A C 1
ATOM 2476 O O . THR A 1 311 ? 46.435 4.704 -86.946 1.00 29.80 311 THR A O 1
ATOM 2479 N N . THR A 1 312 ? 44.702 3.252 -87.077 1.00 30.19 312 THR A N 1
ATOM 2480 C CA . THR A 1 312 ? 44.969 2.105 -86.148 1.00 30.19 312 THR A CA 1
ATOM 2481 C C . THR A 1 312 ? 45.380 2.196 -84.658 1.00 30.19 312 THR A C 1
ATOM 2483 O O . THR A 1 312 ? 46.455 2.672 -84.316 1.00 30.19 312 THR A O 1
ATOM 2486 N N . SER A 1 313 ? 44.645 1.361 -83.884 1.00 32.56 313 SER A N 1
ATOM 2487 C CA . SER A 1 313 ? 45.069 0.397 -82.823 1.00 32.56 313 SER A CA 1
ATOM 2488 C C . SER A 1 313 ? 45.424 0.956 -81.427 1.00 32.56 313 SER A C 1
ATOM 2490 O O . SER A 1 313 ? 45.929 2.059 -81.336 1.00 32.56 313 SER A O 1
ATOM 2492 N N . SER A 1 314 ? 45.170 0.306 -80.279 1.00 33.38 314 SER A N 1
ATOM 2493 C CA . SER A 1 314 ? 45.037 -1.126 -79.950 1.00 33.38 314 SER A CA 1
ATOM 2494 C C . SER A 1 314 ? 44.389 -1.384 -78.567 1.00 33.38 314 SER A C 1
ATOM 2496 O O . SER A 1 314 ? 44.496 -0.582 -77.646 1.00 33.38 314 SER A O 1
ATOM 2498 N N . SER A 1 315 ? 43.809 -2.582 -78.463 1.00 35.84 315 SER A N 1
ATOM 2499 C CA . SER A 1 315 ? 43.327 -3.412 -77.340 1.00 35.84 315 SER A CA 1
ATOM 2500 C C . SER A 1 315 ? 44.083 -3.434 -75.996 1.00 35.84 315 SER A C 1
ATOM 2502 O O . SER A 1 315 ? 45.310 -3.473 -75.970 1.00 35.84 315 SER A O 1
ATOM 2504 N N . GLY A 1 316 ? 43.328 -3.675 -74.912 1.00 32.69 316 GLY A N 1
ATOM 2505 C CA . GLY A 1 316 ? 43.817 -4.252 -73.652 1.00 32.69 316 GLY A CA 1
ATOM 2506 C C . GLY A 1 316 ? 42.690 -4.910 -72.839 1.00 32.69 316 GLY A C 1
ATOM 2507 O O . GLY A 1 316 ? 41.850 -4.216 -72.277 1.00 32.69 316 GLY A O 1
ATOM 2508 N N . ALA A 1 317 ? 42.668 -6.246 -72.781 1.00 38.22 317 ALA A N 1
ATOM 2509 C CA . ALA A 1 317 ? 41.799 -7.030 -71.903 1.00 38.22 317 ALA A CA 1
ATOM 2510 C C . ALA A 1 317 ? 42.548 -8.270 -71.398 1.00 38.22 317 ALA A C 1
ATOM 2512 O O . ALA A 1 317 ? 42.986 -9.089 -72.200 1.00 38.22 317 ALA A O 1
ATOM 2513 N N . ALA A 1 318 ? 42.656 -8.410 -70.077 1.00 33.91 318 ALA A N 1
ATOM 2514 C CA . ALA A 1 318 ? 42.805 -9.676 -69.360 1.00 33.91 318 ALA A CA 1
ATOM 2515 C C . ALA A 1 318 ? 42.650 -9.389 -67.862 1.00 33.91 318 ALA A C 1
ATOM 2517 O O . ALA A 1 318 ? 43.352 -8.526 -67.364 1.00 33.91 318 ALA A O 1
ATOM 2518 N N . PHE A 1 319 ? 41.704 -10.060 -67.194 1.00 32.84 319 PHE A N 1
ATOM 2519 C CA . PHE A 1 319 ? 41.787 -10.652 -65.845 1.00 32.84 319 PHE A CA 1
ATOM 2520 C C . PHE A 1 319 ? 40.374 -11.095 -65.437 1.00 32.84 319 PHE A C 1
ATOM 2522 O O . PHE A 1 319 ? 39.643 -10.382 -64.755 1.00 32.84 319 PHE A O 1
ATOM 2529 N N . ALA A 1 320 ? 39.980 -12.292 -65.875 1.00 40.91 320 ALA A N 1
ATOM 2530 C CA . ALA A 1 320 ? 38.805 -12.979 -65.356 1.00 40.91 320 ALA A CA 1
ATOM 2531 C C . ALA A 1 320 ? 39.074 -14.488 -65.246 1.00 40.91 320 ALA A C 1
ATOM 2533 O O . ALA A 1 320 ? 39.245 -15.180 -66.241 1.00 40.91 320 ALA A O 1
ATOM 2534 N N . HIS A 1 321 ? 39.079 -14.944 -63.992 1.00 39.81 321 HIS A N 1
ATOM 2535 C CA . HIS A 1 321 ? 38.389 -16.136 -63.498 1.00 39.81 321 HIS A CA 1
ATOM 2536 C C . HIS A 1 321 ? 38.793 -17.539 -64.011 1.00 39.81 321 HIS A C 1
ATOM 2538 O O . HIS A 1 321 ? 38.442 -17.947 -65.115 1.00 39.81 321 HIS A O 1
ATOM 2544 N N . HIS A 1 322 ? 39.386 -18.346 -63.117 1.00 37.84 322 HIS A N 1
ATOM 2545 C CA . HIS A 1 322 ? 39.276 -19.813 -63.140 1.00 37.84 322 HIS A CA 1
ATOM 2546 C C . HIS A 1 322 ? 39.542 -20.436 -61.757 1.00 37.84 322 HIS A C 1
ATOM 2548 O O . HIS A 1 322 ? 40.560 -20.124 -61.145 1.00 37.84 322 HIS A O 1
ATOM 2554 N N . GLY A 1 323 ? 38.661 -21.346 -61.303 1.00 35.47 323 GLY A N 1
ATOM 2555 C CA . GLY A 1 323 ? 39.047 -22.400 -60.350 1.00 35.47 323 GLY A CA 1
ATOM 2556 C C . GLY A 1 323 ? 38.118 -22.747 -59.175 1.00 35.47 323 GLY A C 1
ATOM 2557 O O . GLY A 1 323 ? 38.603 -22.739 -58.053 1.00 35.47 323 GLY A O 1
ATOM 2558 N N . VAL A 1 324 ? 36.848 -23.130 -59.391 1.00 52.09 324 VAL A N 1
ATOM 2559 C CA . VAL A 1 324 ? 36.119 -24.054 -58.480 1.00 52.09 324 VAL A CA 1
ATOM 2560 C C . VAL A 1 324 ? 35.103 -24.875 -59.285 1.00 52.09 324 VAL A C 1
ATOM 2562 O O . VAL A 1 324 ? 34.054 -24.353 -59.649 1.00 52.09 324 VAL A O 1
ATOM 2565 N N . THR A 1 325 ? 35.354 -26.164 -59.523 1.00 52.91 325 THR A N 1
ATOM 2566 C CA . THR A 1 325 ? 34.335 -27.089 -60.058 1.00 52.91 325 THR A CA 1
ATOM 2567 C C . THR A 1 325 ? 34.510 -28.491 -59.468 1.00 52.91 325 THR A C 1
ATOM 2569 O O . THR A 1 325 ? 35.354 -29.269 -59.898 1.00 52.91 325 THR A O 1
ATOM 2572 N N . GLY A 1 326 ? 33.702 -28.807 -58.450 1.00 53.00 326 GLY A N 1
ATOM 2573 C CA . GLY A 1 326 ? 33.601 -30.155 -57.874 1.00 53.00 326 GLY A CA 1
ATOM 2574 C C . GLY A 1 326 ? 32.830 -30.241 -56.550 1.00 53.00 326 GLY A C 1
ATOM 2575 O O . GLY A 1 326 ? 32.204 -31.258 -56.283 1.00 53.00 326 GLY A O 1
ATOM 2576 N N . SER A 1 327 ? 32.807 -29.173 -55.745 1.00 55.16 327 SER A N 1
ATOM 2577 C CA . SER A 1 327 ? 32.192 -29.164 -54.402 1.00 55.16 327 SER A CA 1
ATOM 2578 C C . SER A 1 327 ? 30.950 -28.269 -54.261 1.00 55.16 327 SER A C 1
ATOM 2580 O O . SER A 1 327 ? 30.267 -28.302 -53.242 1.00 55.16 327 SER A O 1
ATOM 2582 N N . THR A 1 328 ? 30.607 -27.484 -55.281 1.00 65.88 328 THR A N 1
ATOM 2583 C CA . THR A 1 328 ? 29.561 -26.450 -55.224 1.00 65.88 328 THR A CA 1
ATOM 2584 C C . THR A 1 328 ? 28.118 -26.932 -54.985 1.00 65.88 328 THR A C 1
ATOM 2586 O O . THR A 1 328 ? 27.418 -26.229 -54.255 1.00 65.88 328 THR A O 1
ATOM 2589 N N . PRO A 1 329 ? 27.627 -28.079 -55.509 1.00 70.31 329 PRO A N 1
ATOM 2590 C CA . PRO A 1 329 ? 26.248 -28.505 -55.238 1.00 70.31 329 PRO A CA 1
ATOM 2591 C C . PRO A 1 329 ? 26.067 -29.079 -53.823 1.00 70.31 329 PRO A C 1
ATOM 2593 O O . PRO A 1 329 ? 25.050 -28.813 -53.191 1.00 70.31 329 PRO A O 1
ATOM 2596 N N . ILE A 1 330 ? 27.072 -29.787 -53.296 1.00 73.62 330 ILE A N 1
ATOM 2597 C CA . ILE A 1 330 ? 27.049 -30.358 -51.936 1.00 73.62 330 ILE A CA 1
ATOM 2598 C C . ILE A 1 330 ? 27.114 -29.234 -50.896 1.00 73.62 330 ILE A C 1
ATOM 2600 O O . ILE A 1 330 ? 26.320 -29.204 -49.961 1.00 73.62 330 ILE A O 1
ATOM 2604 N N . ILE A 1 331 ? 27.977 -28.238 -51.121 1.00 80.44 331 ILE A N 1
ATOM 2605 C CA . ILE A 1 331 ? 28.063 -27.049 -50.261 1.00 80.44 331 ILE A CA 1
ATOM 2606 C C . ILE A 1 331 ? 26.732 -26.274 -50.252 1.00 80.44 331 ILE A C 1
ATOM 2608 O O . ILE A 1 331 ? 26.337 -25.735 -49.219 1.00 80.44 331 ILE A O 1
ATOM 2612 N N . ALA A 1 332 ? 26.012 -26.215 -51.378 1.00 83.06 332 ALA A N 1
ATOM 2613 C CA . ALA A 1 332 ? 24.715 -25.543 -51.444 1.00 83.06 332 ALA A CA 1
ATOM 2614 C C . ALA A 1 332 ? 23.624 -26.275 -50.636 1.00 83.06 332 ALA A C 1
ATOM 2616 O O . ALA A 1 332 ? 22.830 -25.619 -49.956 1.00 83.06 332 ALA A O 1
ATOM 2617 N N . GLU A 1 333 ? 23.602 -27.609 -50.675 1.00 86.81 333 GLU A N 1
ATOM 2618 C CA . GLU A 1 333 ? 22.691 -28.439 -49.875 1.00 86.81 333 GLU A CA 1
ATOM 2619 C C . GLU A 1 333 ? 22.997 -28.326 -48.372 1.00 86.81 333 GLU A C 1
ATOM 2621 O O . GLU A 1 333 ? 22.095 -28.073 -47.567 1.00 86.81 333 GLU A O 1
ATOM 2626 N N . GLU A 1 334 ? 24.277 -28.390 -47.992 1.00 85.06 334 GLU A N 1
ATOM 2627 C CA . GLU A 1 334 ? 24.729 -28.186 -46.609 1.00 85.06 334 GLU A CA 1
ATOM 2628 C C . GLU A 1 334 ? 24.323 -26.803 -46.073 1.00 85.06 334 GLU A C 1
ATOM 2630 O O . GLU A 1 334 ? 23.861 -26.676 -44.935 1.00 85.06 334 GLU A O 1
ATOM 2635 N N . LEU A 1 335 ? 24.411 -25.760 -46.904 1.00 88.75 335 LEU A N 1
ATOM 2636 C CA . LEU A 1 335 ? 24.024 -24.396 -46.538 1.00 88.75 335 LEU A CA 1
ATOM 2637 C C . LEU A 1 335 ? 22.501 -24.259 -46.347 1.00 88.75 335 LEU A C 1
ATOM 2639 O O . LEU A 1 335 ? 22.053 -23.547 -45.442 1.00 88.75 335 LEU A O 1
ATOM 2643 N N . GLN A 1 336 ? 21.686 -24.967 -47.136 1.00 92.06 336 GLN A N 1
ATOM 2644 C CA . GLN A 1 336 ? 20.228 -25.011 -46.950 1.00 92.06 336 GLN A CA 1
ATOM 2645 C C . GLN A 1 336 ? 19.822 -25.757 -45.673 1.00 92.06 336 GLN A C 1
ATOM 2647 O O . GLN A 1 336 ? 18.952 -25.283 -44.928 1.00 92.06 336 GLN A O 1
ATOM 2652 N N . LEU A 1 337 ? 20.469 -26.887 -45.382 1.00 93.88 337 LEU A N 1
ATOM 2653 C CA . LEU A 1 337 ? 20.233 -27.632 -44.148 1.00 93.88 337 LEU A CA 1
ATOM 2654 C C . LEU A 1 337 ? 20.630 -26.794 -42.927 1.00 93.88 337 LEU A C 1
ATOM 2656 O O . LEU A 1 337 ? 19.837 -26.648 -41.993 1.00 93.88 337 LEU A O 1
ATOM 2660 N N . LEU A 1 338 ? 21.798 -26.145 -42.975 1.00 94.12 338 LEU A N 1
ATOM 2661 C CA . LEU A 1 338 ? 22.271 -25.249 -41.921 1.00 94.12 338 LEU A CA 1
ATOM 2662 C C . LEU A 1 338 ? 21.305 -24.080 -41.688 1.00 94.12 338 LEU A C 1
ATOM 2664 O O . LEU A 1 338 ? 20.993 -23.750 -40.543 1.00 94.12 338 LEU A O 1
ATOM 2668 N N . LYS A 1 339 ? 20.764 -23.488 -42.759 1.00 94.62 339 LYS A N 1
ATOM 2669 C CA . LYS A 1 339 ? 19.747 -22.429 -42.667 1.00 94.62 339 LYS A CA 1
ATOM 2670 C C . LYS A 1 339 ? 18.476 -22.914 -41.965 1.00 94.62 339 LYS A C 1
ATOM 2672 O O . LYS A 1 339 ? 17.904 -22.177 -41.161 1.00 94.62 339 LYS A O 1
ATOM 2677 N N . THR A 1 340 ? 18.049 -24.144 -42.237 1.00 94.88 340 THR A N 1
ATOM 2678 C CA . THR A 1 340 ? 16.850 -24.748 -41.635 1.00 94.88 340 THR A CA 1
ATOM 2679 C C . THR A 1 340 ? 17.063 -25.042 -40.151 1.00 94.88 340 THR A C 1
ATOM 2681 O O . THR A 1 340 ? 16.216 -24.705 -39.322 1.00 94.88 340 THR A O 1
ATOM 2684 N N . VAL A 1 341 ? 18.227 -25.588 -39.791 1.00 95.38 341 VAL A N 1
ATOM 2685 C CA . VAL A 1 341 ? 18.614 -25.840 -38.396 1.00 95.38 341 VAL A CA 1
ATOM 2686 C C . VAL A 1 341 ? 18.716 -24.532 -37.613 1.00 95.38 341 VAL A C 1
ATOM 2688 O O . VAL A 1 341 ? 18.145 -24.429 -36.528 1.00 95.38 341 VAL A O 1
ATOM 2691 N N . LEU A 1 342 ? 19.355 -23.504 -38.179 1.00 95.88 342 LEU A N 1
ATOM 2692 C CA . LEU A 1 342 ? 19.462 -22.184 -37.555 1.00 95.88 342 LEU A CA 1
ATOM 2693 C C . LEU A 1 342 ? 18.086 -21.532 -37.364 1.00 95.88 342 LEU A C 1
ATOM 2695 O O . LEU A 1 342 ? 17.826 -20.904 -36.338 1.00 95.88 342 LEU A O 1
ATOM 2699 N N . HIS A 1 343 ? 17.184 -21.688 -38.334 1.00 96.69 343 HIS A N 1
ATOM 2700 C CA . HIS A 1 343 ? 15.817 -21.196 -38.211 1.00 96.69 343 HIS A CA 1
ATOM 2701 C C . HIS A 1 343 ? 15.049 -21.920 -37.096 1.00 96.69 343 HIS A C 1
ATOM 2703 O O . HIS A 1 343 ? 14.362 -21.272 -36.305 1.00 96.69 343 HIS A O 1
ATOM 2709 N N . ASN A 1 344 ? 15.199 -23.243 -36.987 1.00 95.50 344 ASN A N 1
ATOM 2710 C CA . ASN A 1 344 ? 14.583 -24.022 -35.918 1.00 95.50 344 ASN A CA 1
ATOM 2711 C C . ASN A 1 344 ? 15.148 -23.644 -34.537 1.00 95.50 344 ASN A C 1
ATOM 2713 O O . ASN A 1 344 ? 14.370 -23.375 -33.627 1.00 95.50 344 ASN A O 1
ATOM 2717 N N . GLU A 1 345 ? 16.474 -23.524 -34.391 1.00 96.62 345 GLU A N 1
ATOM 2718 C CA . GLU A 1 345 ? 17.117 -23.048 -33.151 1.00 96.62 345 GLU A CA 1
ATOM 2719 C C . GLU A 1 345 ? 16.618 -21.655 -32.764 1.00 96.62 345 GLU A C 1
ATOM 2721 O O . GLU A 1 345 ? 16.238 -21.412 -31.619 1.00 96.62 345 GLU A O 1
ATOM 2726 N N . ARG A 1 346 ? 16.524 -20.740 -33.733 1.00 96.62 346 ARG A N 1
ATOM 2727 C CA . ARG A 1 346 ? 15.993 -19.401 -33.480 1.00 96.62 346 ARG A CA 1
ATOM 2728 C C . ARG A 1 346 ? 14.542 -19.460 -33.001 1.00 96.62 346 ARG A C 1
ATOM 2730 O O . ARG A 1 346 ? 14.189 -18.747 -32.061 1.00 96.62 346 ARG A O 1
ATOM 2737 N N . ASN A 1 347 ? 13.704 -20.292 -33.616 1.00 95.69 347 ASN A N 1
ATOM 2738 C CA . ASN A 1 347 ? 12.298 -20.437 -33.240 1.00 95.69 347 ASN A CA 1
ATOM 2739 C C . ASN A 1 347 ? 12.126 -21.080 -31.860 1.00 95.69 347 ASN A C 1
ATOM 2741 O O . ASN A 1 347 ? 11.276 -20.633 -31.088 1.00 95.69 347 ASN A O 1
ATOM 2745 N N . THR A 1 348 ? 12.925 -22.092 -31.514 1.00 93.25 348 THR A N 1
ATOM 2746 C CA . THR A 1 348 ? 12.893 -22.697 -30.176 1.00 93.25 348 THR A CA 1
ATOM 2747 C C . THR A 1 348 ? 13.385 -21.710 -29.126 1.00 93.25 348 THR A C 1
ATOM 2749 O O . THR A 1 348 ? 12.713 -21.537 -28.108 1.00 93.25 348 THR A O 1
ATOM 2752 N N . ARG A 1 349 ? 14.460 -20.960 -29.396 1.00 95.06 349 ARG A N 1
ATOM 2753 C CA . ARG A 1 349 ? 14.933 -19.887 -28.512 1.00 95.06 349 ARG A CA 1
ATOM 2754 C C . ARG A 1 349 ? 13.871 -18.811 -28.295 1.00 95.06 349 ARG A C 1
ATOM 2756 O O . ARG A 1 349 ? 13.610 -18.437 -27.152 1.00 95.06 349 ARG A O 1
ATOM 2763 N N . LEU A 1 350 ? 13.216 -18.347 -29.362 1.00 96.31 350 LEU A N 1
ATOM 2764 C CA . LEU A 1 350 ? 12.114 -17.383 -29.268 1.00 96.31 350 LEU A CA 1
ATOM 2765 C C . LEU A 1 350 ? 10.930 -17.947 -28.475 1.00 96.31 350 LEU A C 1
ATOM 2767 O O . LEU A 1 350 ? 10.356 -17.240 -27.650 1.00 96.31 350 LEU A O 1
ATOM 2771 N N . ARG A 1 351 ? 10.587 -19.227 -28.666 1.00 97.25 351 ARG A N 1
ATOM 2772 C CA . ARG A 1 351 ? 9.526 -19.902 -27.905 1.00 97.25 351 ARG A CA 1
ATOM 2773 C C . ARG A 1 351 ? 9.857 -19.968 -26.414 1.00 97.25 351 ARG A C 1
ATOM 2775 O O . ARG A 1 351 ? 8.985 -19.669 -25.603 1.00 97.25 351 ARG A O 1
ATOM 2782 N N . MET A 1 352 ? 11.101 -20.295 -26.060 1.00 93.75 352 MET A N 1
ATOM 2783 C CA . MET A 1 352 ? 11.575 -20.328 -24.672 1.00 93.75 352 MET A CA 1
ATOM 2784 C C . MET A 1 352 ? 11.543 -18.937 -24.030 1.00 93.75 352 MET A C 1
ATOM 2786 O O . MET A 1 352 ? 11.042 -18.782 -22.918 1.00 93.75 352 MET A O 1
ATOM 2790 N N . GLN A 1 353 ? 11.997 -17.903 -24.745 1.00 94.62 353 GLN A N 1
ATOM 2791 C CA . GLN A 1 353 ? 11.902 -16.515 -24.278 1.00 94.62 353 GLN A CA 1
ATOM 2792 C C . GLN A 1 353 ? 10.440 -16.077 -24.097 1.00 94.62 353 GLN A C 1
ATOM 2794 O O . GLN A 1 353 ? 10.085 -15.510 -23.065 1.00 94.62 353 GLN A O 1
ATOM 2799 N N . ALA A 1 354 ? 9.562 -16.396 -25.053 1.00 95.81 354 ALA A N 1
ATOM 2800 C CA . ALA A 1 354 ? 8.134 -16.107 -24.957 1.00 95.81 354 ALA A CA 1
ATOM 2801 C C . ALA A 1 354 ? 7.472 -16.849 -23.787 1.00 95.81 354 ALA A C 1
ATOM 2803 O O . ALA A 1 354 ? 6.602 -16.289 -23.123 1.00 95.81 354 ALA A O 1
ATOM 2804 N N . GLN A 1 355 ? 7.889 -18.084 -23.496 1.00 96.38 355 GLN A N 1
ATOM 2805 C CA . GLN A 1 355 ? 7.409 -18.833 -22.339 1.00 96.38 355 GLN A CA 1
ATOM 2806 C C . GLN A 1 355 ? 7.835 -18.172 -21.025 1.00 96.38 355 GLN A C 1
ATOM 2808 O O . GLN A 1 355 ? 6.983 -17.966 -20.167 1.00 96.38 355 GLN A O 1
ATOM 2813 N N . GLN A 1 356 ? 9.094 -17.743 -20.894 1.00 94.50 356 GLN A N 1
ATOM 2814 C CA . GLN A 1 356 ? 9.552 -16.998 -19.713 1.00 94.50 356 GLN A CA 1
ATOM 2815 C C . GLN A 1 356 ? 8.764 -15.697 -19.514 1.00 94.50 356 GLN A C 1
ATOM 2817 O O . GLN A 1 356 ? 8.398 -15.351 -18.390 1.00 94.50 356 GLN A O 1
ATOM 2822 N N . ILE A 1 357 ? 8.476 -14.971 -20.599 1.00 94.56 357 ILE A N 1
ATOM 2823 C CA . ILE A 1 357 ? 7.647 -13.761 -20.541 1.00 94.56 357 ILE A CA 1
ATOM 2824 C C . ILE A 1 357 ? 6.217 -14.114 -20.121 1.00 94.56 357 ILE A C 1
ATOM 2826 O O . ILE A 1 357 ? 5.674 -13.446 -19.248 1.00 94.56 357 ILE A O 1
ATOM 2830 N N . ARG A 1 358 ? 5.617 -15.180 -20.665 1.00 94.56 358 ARG A N 1
ATOM 2831 C CA . ARG A 1 358 ? 4.283 -15.655 -20.254 1.00 94.56 358 ARG A CA 1
ATOM 2832 C C . ARG A 1 358 ? 4.239 -16.083 -18.791 1.00 94.56 358 ARG A C 1
ATOM 2834 O O . ARG A 1 358 ? 3.263 -15.785 -18.115 1.00 94.56 358 ARG A O 1
ATOM 2841 N N . GLU A 1 359 ? 5.274 -16.746 -18.289 1.00 95.25 359 GLU A N 1
ATOM 2842 C CA . GLU A 1 359 ? 5.382 -17.132 -16.879 1.00 95.25 359 GLU A CA 1
ATOM 2843 C C . GLU A 1 359 ? 5.483 -15.908 -15.972 1.00 95.25 359 GLU A C 1
ATOM 2845 O O . GLU A 1 359 ? 4.815 -15.858 -14.943 1.00 95.25 359 GLU A O 1
ATOM 2850 N N . LYS A 1 360 ? 6.264 -14.893 -16.367 1.00 92.94 360 LYS A N 1
ATOM 2851 C CA . LYS A 1 360 ? 6.290 -13.598 -15.674 1.00 92.94 360 LYS A CA 1
ATOM 2852 C C . LYS A 1 360 ? 4.926 -12.913 -15.737 1.00 92.94 360 LYS A C 1
ATOM 2854 O O . LYS A 1 360 ? 4.475 -12.404 -14.720 1.00 92.94 360 LYS A O 1
ATOM 2859 N N . LEU A 1 361 ? 4.255 -12.949 -16.889 1.00 92.44 361 LEU A N 1
ATOM 2860 C CA . LEU A 1 361 ? 2.950 -12.322 -17.077 1.00 92.44 361 LEU A CA 1
ATOM 2861 C C . LEU A 1 361 ? 1.861 -12.995 -16.226 1.00 92.44 361 LEU A C 1
ATOM 2863 O O . LEU A 1 361 ? 1.053 -12.310 -15.617 1.00 92.44 361 LEU A O 1
ATOM 2867 N N . LYS A 1 362 ? 1.888 -14.329 -16.118 1.00 92.88 362 LYS A N 1
ATOM 2868 C CA . LYS A 1 362 ? 0.951 -15.126 -15.308 1.00 92.88 362 LYS A CA 1
ATOM 2869 C C . LYS A 1 362 ? 1.068 -14.854 -13.802 1.00 92.88 362 LYS A C 1
ATOM 2871 O O . LYS A 1 362 ? 0.145 -15.175 -13.063 1.00 92.88 362 LYS A O 1
ATOM 2876 N N . LYS A 1 363 ? 2.192 -14.291 -13.337 1.00 91.94 363 LYS A N 1
ATOM 2877 C CA . LYS A 1 363 ? 2.356 -13.860 -11.938 1.00 91.94 363 LYS A CA 1
ATOM 2878 C C . LYS A 1 363 ? 1.579 -12.582 -11.621 1.00 91.94 363 LYS A C 1
ATOM 2880 O O . LYS A 1 363 ? 1.359 -12.314 -10.446 1.00 91.94 363 LYS A O 1
ATOM 2885 N N . PHE A 1 364 ? 1.204 -11.797 -12.630 1.00 90.88 364 PHE A N 1
ATOM 2886 C CA . PHE A 1 364 ? 0.349 -10.635 -12.430 1.00 90.88 364 PHE A CA 1
ATOM 2887 C C . PHE A 1 364 ? -1.118 -11.054 -12.383 1.00 90.88 364 PHE A C 1
ATOM 288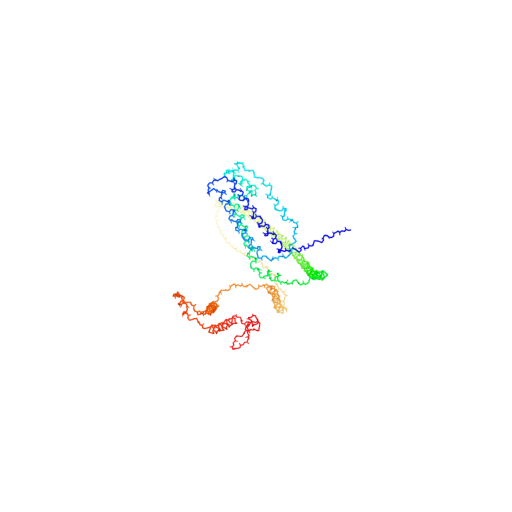9 O O . PHE A 1 364 ? -1.532 -12.022 -13.024 1.00 90.88 364 PHE A O 1
ATOM 2896 N N . GLU A 1 365 ? -1.904 -10.306 -11.617 1.00 87.38 365 GLU A N 1
ATOM 2897 C CA . GLU A 1 365 ? -3.343 -10.509 -11.533 1.00 87.38 365 GLU A CA 1
ATOM 2898 C C . GLU A 1 365 ? -4.018 -10.147 -12.873 1.00 87.38 365 GLU A C 1
ATOM 2900 O O . GLU A 1 365 ? -3.655 -9.139 -13.490 1.00 87.38 365 GLU A O 1
ATOM 2905 N N . PRO A 1 366 ? -4.978 -10.954 -13.364 1.00 87.06 366 PRO A N 1
ATOM 2906 C CA . PRO A 1 366 ? -5.711 -10.637 -14.583 1.00 87.06 366 PRO A CA 1
ATOM 2907 C C . PRO A 1 366 ? -6.469 -9.312 -14.456 1.00 87.06 366 PRO A C 1
ATOM 2909 O O . PRO A 1 366 ? -7.254 -9.119 -13.531 1.00 87.06 366 PRO A O 1
ATOM 2912 N N . ILE A 1 367 ? -6.285 -8.415 -15.423 1.00 86.25 367 ILE A N 1
ATOM 2913 C CA . ILE A 1 367 ? -7.020 -7.147 -15.471 1.00 86.25 367 ILE A CA 1
ATOM 2914 C C . ILE A 1 367 ? -8.486 -7.444 -15.801 1.00 86.25 367 ILE A C 1
ATOM 2916 O O . ILE A 1 367 ? -8.791 -7.988 -16.864 1.00 86.25 367 ILE A O 1
ATOM 2920 N N . HIS A 1 368 ? -9.397 -7.074 -14.900 1.00 83.25 368 HIS A N 1
ATOM 2921 C CA . HIS A 1 368 ? -10.834 -7.231 -15.104 1.00 83.25 368 HIS A CA 1
ATOM 2922 C C . HIS A 1 368 ? -11.439 -5.926 -15.626 1.00 83.25 368 HIS A C 1
ATOM 2924 O O . HIS A 1 368 ? -11.405 -4.900 -14.948 1.00 83.25 368 HIS A O 1
ATOM 2930 N N . VAL A 1 369 ? -11.992 -5.955 -16.839 1.00 84.50 369 VAL A N 1
ATOM 2931 C CA . VAL A 1 369 ? -12.689 -4.801 -17.421 1.00 84.50 369 VAL A CA 1
ATOM 2932 C C . VAL A 1 369 ? -14.168 -4.874 -17.028 1.00 84.50 369 VAL A C 1
ATOM 2934 O O . VAL A 1 369 ? -14.774 -5.932 -17.219 1.00 84.50 369 VAL A O 1
ATOM 2937 N N . PRO A 1 370 ? -14.775 -3.792 -16.503 1.00 79.50 370 PRO A N 1
ATOM 2938 C CA . PRO A 1 370 ? -16.203 -3.765 -16.209 1.00 79.50 370 PRO A CA 1
ATOM 2939 C C . PRO A 1 370 ? -17.022 -4.052 -17.472 1.00 79.50 370 PRO A C 1
ATOM 2941 O O . PRO A 1 370 ? -16.929 -3.324 -18.460 1.00 79.50 370 PRO A O 1
ATOM 2944 N N . GLN A 1 371 ? -17.816 -5.121 -17.445 1.00 79.62 371 GLN A N 1
ATOM 2945 C CA . GLN A 1 371 ? -18.721 -5.461 -18.539 1.00 79.62 371 GLN A CA 1
ATOM 2946 C C . GLN A 1 371 ? -20.078 -4.761 -18.356 1.00 79.62 371 GLN A C 1
ATOM 2948 O O . GLN A 1 371 ? -20.512 -4.546 -17.219 1.00 79.62 371 GLN A O 1
ATOM 2953 N N . PRO A 1 372 ? -20.762 -4.393 -19.454 1.00 80.75 372 PRO A N 1
ATOM 2954 C CA . PRO A 1 372 ? -22.108 -3.836 -19.386 1.00 80.75 372 PRO A CA 1
ATOM 2955 C C . PRO A 1 372 ? -23.081 -4.825 -18.731 1.00 80.75 372 PRO A C 1
ATOM 2957 O O . PRO A 1 372 ? -22.951 -6.040 -18.882 1.00 80.75 372 PRO A O 1
ATOM 2960 N N . LYS A 1 373 ? -24.071 -4.294 -18.001 1.00 73.88 373 LYS A N 1
ATOM 2961 C CA . LYS A 1 373 ? -25.086 -5.109 -17.323 1.00 73.88 373 LYS A CA 1
ATOM 2962 C C . LYS A 1 373 ? -25.908 -5.888 -18.345 1.00 73.88 373 LYS A C 1
ATOM 2964 O O . LYS A 1 373 ? -26.447 -5.313 -19.289 1.00 73.88 373 LYS A O 1
ATOM 2969 N N . ASP A 1 374 ? -26.006 -7.192 -18.131 1.00 83.81 374 ASP A N 1
ATOM 2970 C CA . ASP A 1 374 ? -26.733 -8.088 -19.016 1.00 83.81 374 ASP A CA 1
ATOM 2971 C C . ASP A 1 374 ? -28.246 -8.000 -18.771 1.00 83.81 374 ASP A C 1
ATOM 2973 O O . ASP A 1 374 ? -28.698 -8.014 -17.623 1.00 83.81 374 ASP A O 1
ATOM 2977 N N . LYS A 1 375 ? -29.033 -7.945 -19.850 1.00 87.12 375 LYS A N 1
ATOM 2978 C CA . LYS A 1 375 ? -30.495 -7.787 -19.798 1.00 87.12 375 LYS A CA 1
ATOM 2979 C C . LYS A 1 375 ? -31.149 -8.912 -18.995 1.00 87.12 375 LYS A C 1
ATOM 2981 O O . LYS A 1 375 ? -31.984 -8.649 -18.132 1.00 87.12 375 LYS A O 1
ATOM 2986 N N . ARG A 1 376 ? -30.696 -10.153 -19.195 1.00 88.62 376 ARG A N 1
ATOM 2987 C CA . ARG A 1 376 ? -31.247 -11.322 -18.494 1.00 88.62 376 ARG A CA 1
ATOM 2988 C C . ARG A 1 376 ? -30.981 -11.283 -16.987 1.00 88.62 376 ARG A C 1
ATOM 2990 O O . ARG A 1 376 ? -31.856 -11.627 -16.201 1.00 88.62 376 ARG A O 1
ATOM 2997 N N . ILE A 1 377 ? -29.808 -10.796 -16.570 1.00 86.88 377 ILE A N 1
ATOM 2998 C CA . ILE A 1 377 ? -29.494 -10.601 -15.144 1.00 86.88 377 ILE A CA 1
ATOM 2999 C C . ILE A 1 377 ? -30.411 -9.529 -14.554 1.00 86.88 377 ILE A C 1
ATOM 3001 O O . ILE A 1 377 ? -30.983 -9.742 -13.490 1.00 86.88 377 ILE A O 1
ATOM 3005 N N . THR A 1 378 ? -30.616 -8.412 -15.260 1.00 89.31 378 THR A N 1
ATOM 3006 C CA . THR A 1 378 ? -31.495 -7.340 -14.768 1.00 89.31 378 THR A CA 1
ATOM 3007 C C . THR A 1 378 ? -32.958 -7.773 -14.642 1.00 89.31 378 THR A C 1
ATOM 3009 O O . THR A 1 378 ? -33.646 -7.347 -13.715 1.00 89.31 378 THR A O 1
ATOM 3012 N N . GLU A 1 379 ? -33.435 -8.656 -15.526 1.00 91.81 379 GLU A N 1
ATOM 3013 C CA . GLU A 1 379 ? -34.773 -9.252 -15.430 1.00 91.81 379 GLU A CA 1
ATOM 3014 C C . GLU A 1 379 ? -34.908 -10.123 -14.175 1.00 91.81 379 GLU A C 1
ATOM 3016 O O . GLU A 1 379 ? -35.824 -9.904 -13.378 1.00 91.81 379 GLU A O 1
ATOM 3021 N N . LEU A 1 380 ? -33.958 -11.041 -13.953 1.00 91.31 380 LEU A N 1
ATOM 3022 C CA . LEU A 1 380 ? -33.933 -11.921 -12.779 1.00 91.31 380 LEU A CA 1
ATOM 3023 C C . LEU A 1 380 ? -33.781 -11.136 -11.468 1.00 91.31 380 LEU A C 1
ATOM 3025 O O . LEU A 1 380 ? -34.438 -11.449 -10.477 1.00 91.31 380 LEU A O 1
ATOM 3029 N N . GLU A 1 381 ? -32.968 -10.077 -11.449 1.00 90.62 381 GLU A N 1
ATOM 3030 C CA . GLU A 1 381 ? -32.853 -9.156 -10.309 1.00 90.62 381 GLU A CA 1
ATOM 3031 C C . GLU A 1 381 ? -34.177 -8.426 -10.030 1.00 90.62 381 GLU A C 1
ATOM 3033 O O . GLU A 1 381 ? -34.590 -8.275 -8.872 1.00 90.62 381 GLU A O 1
ATOM 3038 N N . GLY A 1 382 ? -34.875 -7.999 -11.085 1.00 91.88 382 GLY A N 1
ATOM 3039 C CA . GLY A 1 382 ? -36.193 -7.380 -10.987 1.00 91.88 382 GLY A CA 1
ATOM 3040 C C . GLY A 1 382 ? -37.260 -8.346 -10.465 1.00 91.88 382 GLY A C 1
ATOM 3041 O O . GLY A 1 382 ? -38.107 -7.959 -9.656 1.00 91.88 382 GLY A O 1
ATOM 3042 N N . GLU A 1 383 ? -37.234 -9.608 -10.890 1.00 91.00 383 GLU A N 1
ATOM 3043 C CA . GLU A 1 383 ? -38.112 -10.664 -10.370 1.00 91.00 383 GLU A CA 1
ATOM 3044 C C . GLU A 1 383 ? -37.797 -11.014 -8.918 1.00 91.00 383 GLU A C 1
ATOM 3046 O O . GLU A 1 383 ? -38.710 -11.082 -8.093 1.00 91.00 383 GLU A O 1
ATOM 3051 N N . LEU A 1 384 ? -36.516 -11.122 -8.564 1.00 91.81 384 LEU A N 1
ATOM 3052 C CA . LEU A 1 384 ? -36.075 -11.347 -7.190 1.00 91.81 384 LEU A CA 1
ATOM 3053 C C . LEU A 1 384 ? -36.536 -10.219 -6.262 1.00 91.81 384 LEU A C 1
ATOM 3055 O O . LEU A 1 384 ? -36.986 -10.475 -5.145 1.00 91.81 384 LEU A O 1
ATOM 3059 N N . THR A 1 385 ? -36.461 -8.971 -6.721 1.00 90.50 385 THR A N 1
ATOM 3060 C CA . THR A 1 385 ? -36.913 -7.802 -5.954 1.00 90.50 385 THR A CA 1
ATOM 3061 C C . THR A 1 385 ? -38.429 -7.816 -5.763 1.00 90.50 385 THR A C 1
ATOM 3063 O O . THR A 1 385 ? -38.910 -7.659 -4.639 1.00 90.50 385 THR A O 1
ATOM 3066 N N . ARG A 1 386 ? -39.194 -8.094 -6.830 1.00 89.25 386 ARG A N 1
ATOM 3067 C CA . ARG A 1 386 ? -40.655 -8.272 -6.756 1.00 89.25 386 ARG A CA 1
ATOM 3068 C C . ARG A 1 386 ? -41.037 -9.390 -5.782 1.00 89.25 386 ARG A C 1
ATOM 3070 O O . ARG A 1 386 ? -41.936 -9.202 -4.965 1.00 89.25 386 ARG A O 1
ATOM 3077 N N . MET A 1 387 ? -40.318 -10.512 -5.812 1.00 86.19 387 MET A N 1
ATOM 3078 C CA . MET A 1 387 ? -40.528 -11.643 -4.905 1.00 86.19 387 MET A CA 1
ATOM 3079 C C . MET A 1 387 ? -40.209 -11.300 -3.447 1.00 86.19 387 MET A C 1
ATOM 3081 O O . MET A 1 387 ? -41.004 -11.615 -2.562 1.00 86.19 387 MET A O 1
ATOM 3085 N N . LYS A 1 388 ? -39.093 -10.609 -3.181 1.00 87.44 388 LYS A N 1
ATOM 3086 C CA . LYS A 1 388 ? -38.748 -10.123 -1.833 1.00 87.44 388 LYS A CA 1
ATOM 3087 C C . LYS A 1 388 ? -39.824 -9.188 -1.282 1.00 87.44 388 LYS A C 1
ATOM 3089 O O . LYS A 1 388 ? -40.217 -9.336 -0.128 1.00 87.44 388 LYS A O 1
ATOM 3094 N N . HIS A 1 389 ? -40.332 -8.270 -2.105 1.00 87.25 389 HIS A N 1
ATOM 3095 C CA . HIS A 1 389 ? -41.420 -7.371 -1.715 1.00 87.25 389 HIS A CA 1
ATOM 3096 C C . HIS A 1 389 ? -42.716 -8.135 -1.424 1.00 87.25 389 HIS A C 1
ATOM 3098 O O . HIS A 1 389 ? -43.330 -7.908 -0.385 1.00 87.25 389 HIS A O 1
ATOM 3104 N N . ALA A 1 390 ? -43.110 -9.077 -2.287 1.00 84.19 390 ALA A N 1
ATOM 3105 C CA . ALA A 1 390 ? -44.296 -9.906 -2.065 1.00 84.19 390 ALA A CA 1
ATOM 3106 C C . ALA A 1 390 ? -44.192 -10.723 -0.766 1.00 84.19 390 ALA A C 1
ATOM 3108 O O . ALA A 1 390 ? -45.153 -10.800 -0.000 1.00 84.19 390 ALA A O 1
ATOM 3109 N N . TRP A 1 391 ? -43.014 -11.284 -0.479 1.00 84.12 391 TRP A N 1
ATOM 3110 C CA . TRP A 1 391 ? -42.767 -12.020 0.759 1.00 84.12 391 TRP A CA 1
ATOM 3111 C C . TRP A 1 391 ? -42.821 -11.122 2.001 1.00 84.12 391 TRP A C 1
ATOM 3113 O O . TRP A 1 391 ? -43.478 -11.482 2.977 1.00 84.12 391 TRP A O 1
ATOM 3123 N N . ALA A 1 392 ? -42.204 -9.937 1.956 1.00 84.75 392 ALA A N 1
ATOM 3124 C CA . ALA A 1 392 ? -42.251 -8.965 3.049 1.00 84.75 392 ALA A CA 1
ATOM 3125 C C . ALA A 1 392 ? -43.686 -8.501 3.347 1.00 84.75 392 ALA A C 1
ATOM 3127 O O . ALA A 1 392 ? -44.097 -8.460 4.505 1.00 84.75 392 ALA A O 1
ATOM 3128 N N . LEU A 1 393 ? -44.476 -8.222 2.306 1.00 82.38 393 LEU A N 1
ATOM 3129 C CA . LEU A 1 393 ? -45.887 -7.856 2.448 1.00 82.38 393 LEU A CA 1
ATOM 3130 C C . LEU A 1 393 ? -46.729 -9.004 3.023 1.00 82.38 393 LEU A C 1
ATOM 3132 O O . LEU A 1 393 ? -47.577 -8.767 3.879 1.00 82.38 393 LEU A O 1
ATOM 3136 N N . SER A 1 394 ? -46.461 -10.247 2.615 1.00 77.19 394 SER A N 1
ATOM 3137 C CA . SER A 1 394 ? -47.111 -11.433 3.186 1.00 77.19 394 SER A CA 1
ATOM 3138 C C . SER A 1 394 ? -46.778 -11.621 4.673 1.00 77.19 394 SER A C 1
ATOM 3140 O O . SER A 1 394 ? -47.648 -12.008 5.452 1.00 77.19 394 SER A O 1
ATOM 3142 N N . LEU A 1 395 ? -45.550 -11.295 5.096 1.00 77.31 395 LEU A N 1
ATOM 3143 C CA . LEU A 1 395 ? -45.144 -11.340 6.504 1.00 77.31 395 LEU A CA 1
ATOM 3144 C C . LEU A 1 395 ? -45.859 -10.274 7.350 1.00 77.31 395 LEU A C 1
ATOM 3146 O O . LEU A 1 395 ? -46.241 -10.545 8.484 1.00 77.31 395 LEU A O 1
ATOM 3150 N N . LEU A 1 396 ? -46.065 -9.080 6.786 1.00 71.69 396 LEU A N 1
ATOM 3151 C CA . LEU A 1 396 ? -46.741 -7.960 7.450 1.00 71.69 396 LEU A CA 1
ATOM 3152 C C . LEU A 1 396 ? -48.257 -8.170 7.608 1.00 71.69 396 LEU A C 1
ATOM 3154 O O . LEU A 1 396 ? -48.861 -7.573 8.493 1.00 71.69 396 LEU A O 1
ATOM 3158 N N . GLN A 1 397 ? -48.877 -9.019 6.782 1.00 63.00 397 GLN A N 1
ATOM 3159 C CA . GLN A 1 397 ? -50.303 -9.363 6.890 1.00 63.00 397 GLN A CA 1
ATOM 3160 C C . GLN A 1 397 ? -50.596 -10.507 7.877 1.00 63.00 397 GLN A C 1
ATOM 3162 O O . GLN A 1 397 ? -51.761 -10.841 8.106 1.00 63.00 397 GLN A O 1
ATOM 3167 N N . ALA A 1 398 ? -49.574 -11.104 8.498 1.00 51.56 398 ALA A N 1
ATOM 3168 C CA . ALA A 1 398 ? -49.757 -12.158 9.487 1.00 51.56 398 ALA A CA 1
ATOM 3169 C C . ALA A 1 398 ? -50.170 -11.581 10.854 1.00 51.56 398 ALA A C 1
ATOM 3171 O O . ALA A 1 398 ? -49.341 -11.364 11.735 1.00 51.56 398 ALA A O 1
ATOM 3172 N N . GLY A 1 399 ? -51.480 -11.379 11.021 1.00 46.91 399 GLY A N 1
ATOM 3173 C CA . GLY A 1 399 ? -52.141 -11.257 12.320 1.00 46.91 399 GLY A CA 1
ATOM 3174 C C . GLY A 1 399 ? -53.196 -10.153 12.388 1.00 46.91 399 GLY A C 1
ATOM 3175 O O . GLY A 1 399 ? -52.912 -9.098 12.954 1.00 46.91 399 GLY A O 1
ATOM 3176 N N . PRO A 1 400 ? -54.433 -10.366 11.898 1.00 48.72 400 PRO A N 1
ATOM 3177 C CA . PRO A 1 400 ? -55.546 -9.565 12.379 1.00 48.72 400 PRO A CA 1
ATOM 3178 C C . PRO A 1 400 ? -55.768 -9.923 13.855 1.00 48.72 400 PRO A C 1
ATOM 3180 O O . PRO A 1 400 ? -56.192 -11.033 14.176 1.00 48.72 400 PRO A O 1
ATOM 3183 N N . LYS A 1 401 ? -55.470 -8.994 14.768 1.00 48.06 401 LYS A N 1
ATOM 3184 C CA . LYS A 1 401 ? -56.157 -9.001 16.064 1.00 48.06 401 LYS A CA 1
ATOM 3185 C C . LYS A 1 401 ? -57.627 -8.686 15.773 1.00 48.06 401 LYS A C 1
ATOM 3187 O O . LYS A 1 401 ? -57.874 -7.700 15.074 1.00 48.06 401 LYS A O 1
ATOM 3192 N N . PRO A 1 402 ? -58.588 -9.497 16.245 1.00 52.09 402 PRO A N 1
ATOM 3193 C CA . PRO A 1 402 ? -59.970 -9.068 16.227 1.00 52.09 402 PRO A CA 1
ATOM 3194 C C . PRO A 1 402 ? -60.087 -7.867 17.172 1.00 52.09 402 PRO A C 1
ATOM 3196 O O . PRO A 1 402 ? -59.372 -7.784 18.170 1.00 52.09 402 PRO A O 1
ATOM 3199 N N . ASP A 1 403 ? -60.984 -6.958 16.817 1.00 50.75 403 ASP A N 1
ATOM 3200 C CA . ASP A 1 403 ? -61.469 -5.845 17.631 1.00 50.75 403 ASP A CA 1
ATOM 3201 C C . ASP A 1 403 ? -60.683 -4.534 17.523 1.00 50.75 403 ASP A C 1
ATOM 3203 O O . ASP A 1 403 ? -59.767 -4.221 18.283 1.00 50.75 403 ASP A O 1
ATOM 3207 N N . THR A 1 404 ? -61.134 -3.673 16.609 1.00 49.06 404 THR A N 1
ATOM 3208 C CA . THR A 1 404 ? -61.257 -2.244 16.923 1.00 49.06 404 THR A CA 1
ATOM 3209 C C . THR A 1 404 ? -62.327 -1.612 16.039 1.00 49.06 404 THR A C 1
ATOM 3211 O O . THR A 1 404 ? -62.159 -1.428 14.838 1.00 49.06 404 THR A O 1
ATOM 3214 N N . THR A 1 405 ? -63.464 -1.297 16.655 1.00 52.84 405 THR A N 1
ATOM 3215 C CA . THR A 1 405 ? -64.583 -0.536 16.092 1.00 52.84 405 THR A CA 1
ATOM 3216 C C . THR A 1 405 ? -64.175 0.925 15.884 1.00 52.84 405 THR A C 1
ATOM 3218 O O . THR A 1 405 ? -64.469 1.787 16.711 1.00 52.84 405 THR A O 1
ATOM 3221 N N . GLY A 1 406 ? -63.458 1.208 14.800 1.00 55.25 406 GLY A N 1
ATOM 3222 C CA . GLY A 1 406 ? -63.069 2.558 14.402 1.00 55.25 406 GLY A CA 1
ATOM 3223 C C . GLY A 1 406 ? -63.197 2.722 12.895 1.00 55.25 406 GLY A C 1
ATOM 3224 O O . GLY A 1 406 ? -62.914 1.789 12.152 1.00 55.25 406 GLY A O 1
ATOM 3225 N N . ILE A 1 407 ? -63.654 3.897 12.457 1.00 58.25 407 ILE A N 1
ATOM 3226 C CA . ILE A 1 407 ? -63.861 4.258 11.048 1.00 58.25 407 ILE A CA 1
ATOM 3227 C C . ILE A 1 407 ? -62.581 3.959 10.256 1.00 58.25 407 ILE A C 1
ATOM 3229 O O . ILE A 1 407 ? -61.566 4.642 10.397 1.00 58.25 407 ILE A O 1
ATOM 3233 N N . GLU A 1 408 ? -62.622 2.901 9.449 1.00 55.22 408 GLU A N 1
ATOM 3234 C CA . GLU A 1 408 ? -61.471 2.442 8.685 1.00 55.22 408 GLU A CA 1
ATOM 3235 C C . GLU A 1 408 ? -61.237 3.370 7.492 1.00 55.22 408 GLU A C 1
ATOM 3237 O O . GLU A 1 408 ? -62.131 3.633 6.689 1.00 55.22 408 GLU A O 1
ATOM 3242 N N . SER A 1 409 ? -60.009 3.873 7.366 1.00 55.34 409 SER A N 1
ATOM 3243 C CA . SER A 1 409 ? -59.581 4.637 6.195 1.00 55.34 409 SER A CA 1
ATOM 3244 C C . SER A 1 409 ? -59.818 3.820 4.919 1.00 55.34 409 SER A C 1
ATOM 3246 O O . SER A 1 409 ? -59.344 2.687 4.813 1.00 55.34 409 SER A O 1
ATOM 3248 N N . ILE A 1 410 ? -60.496 4.406 3.924 1.00 59.25 410 ILE A N 1
ATOM 3249 C CA . ILE A 1 410 ? -60.765 3.794 2.606 1.00 59.25 410 ILE A CA 1
ATOM 3250 C C . ILE A 1 410 ? -59.471 3.239 1.981 1.00 59.25 410 ILE A C 1
ATOM 3252 O O . ILE A 1 410 ? -59.469 2.166 1.385 1.00 59.25 410 ILE A O 1
ATOM 3256 N N . VAL A 1 411 ? -58.336 3.909 2.207 1.00 56.47 411 VAL A N 1
ATOM 3257 C CA . VAL A 1 411 ? -57.009 3.481 1.735 1.00 56.47 411 VAL A CA 1
ATOM 3258 C C . VAL A 1 411 ? -56.515 2.221 2.459 1.00 56.47 411 VAL A C 1
ATOM 3260 O O . VAL A 1 411 ? -55.898 1.352 1.840 1.00 56.47 411 VAL A O 1
ATOM 3263 N N . ALA A 1 412 ? -56.795 2.089 3.759 1.00 57.38 412 ALA A N 1
ATOM 3264 C CA . ALA A 1 412 ? -56.479 0.887 4.530 1.00 57.38 412 ALA A CA 1
ATOM 3265 C C . ALA A 1 412 ? -57.356 -0.296 4.094 1.00 57.38 412 ALA A C 1
ATOM 3267 O O . ALA A 1 412 ? -56.847 -1.406 3.950 1.00 57.38 412 ALA A O 1
ATOM 3268 N N . MET A 1 413 ? -58.634 -0.044 3.797 1.00 57.72 413 MET A N 1
ATOM 3269 C CA . MET A 1 413 ? -59.574 -1.046 3.288 1.00 57.72 413 MET A CA 1
ATOM 3270 C C . MET A 1 413 ? -59.173 -1.534 1.882 1.00 57.72 413 MET A C 1
ATOM 3272 O O . MET A 1 413 ? -59.137 -2.736 1.622 1.00 57.72 413 MET A O 1
ATOM 3276 N N . GLN A 1 414 ? -58.754 -0.621 1.000 1.00 59.81 414 GLN A N 1
ATOM 3277 C CA . GLN A 1 414 ? -58.330 -0.937 -0.369 1.00 59.81 414 GLN A CA 1
ATOM 3278 C C . GLN A 1 414 ? -56.999 -1.709 -0.423 1.00 59.81 414 GLN A C 1
ATOM 3280 O O . GLN A 1 414 ? -56.840 -2.594 -1.261 1.00 59.81 414 GLN A O 1
ATOM 3285 N N . ARG A 1 415 ? -56.068 -1.460 0.515 1.00 56.06 415 ARG A N 1
ATOM 3286 C CA . ARG A 1 415 ? -54.850 -2.281 0.690 1.00 56.06 415 ARG A CA 1
ATOM 3287 C C . ARG A 1 415 ? -55.135 -3.651 1.307 1.00 56.06 415 ARG A C 1
ATOM 3289 O O . ARG A 1 415 ? -54.425 -4.605 1.004 1.00 56.06 415 ARG A O 1
ATOM 3296 N N . ARG A 1 416 ? -56.172 -3.766 2.143 1.00 55.78 416 ARG A N 1
ATOM 3297 C CA . ARG A 1 416 ? -56.602 -5.041 2.739 1.00 55.78 416 ARG A CA 1
ATOM 3298 C C . ARG A 1 416 ? -57.201 -5.999 1.702 1.00 55.78 416 ARG A C 1
ATOM 3300 O O . ARG A 1 416 ? -57.072 -7.207 1.848 1.00 55.78 416 ARG A O 1
ATOM 3307 N N . HIS A 1 417 ? -57.812 -5.458 0.647 1.00 53.88 417 HIS A N 1
ATOM 3308 C CA . HIS A 1 417 ? -58.416 -6.227 -0.447 1.00 53.88 417 HIS A CA 1
ATOM 3309 C C . HIS A 1 417 ? -57.458 -6.593 -1.591 1.00 53.88 417 HIS A C 1
ATOM 3311 O O . HIS A 1 417 ? -57.867 -7.291 -2.521 1.00 53.88 417 HIS A O 1
ATOM 3317 N N . GLN A 1 418 ? -56.188 -6.180 -1.544 1.00 58.12 418 GLN A N 1
ATOM 3318 C CA . GLN A 1 418 ? -55.199 -6.667 -2.500 1.00 58.12 418 GLN A CA 1
ATOM 3319 C C . GLN A 1 418 ? -54.819 -8.101 -2.104 1.00 58.12 418 GLN A C 1
ATOM 3321 O O . GLN A 1 418 ? -54.089 -8.306 -1.136 1.00 58.12 418 GLN A O 1
ATOM 3326 N N . GLN A 1 419 ? -55.367 -9.091 -2.819 1.00 57.19 419 GLN A N 1
ATOM 3327 C CA . GLN A 1 419 ? -55.062 -10.508 -2.607 1.00 57.19 419 GLN A CA 1
ATOM 3328 C C . GLN A 1 419 ? -53.573 -10.746 -2.873 1.00 57.19 419 GLN A C 1
ATOM 3330 O O . GLN A 1 419 ? -53.137 -10.883 -4.016 1.00 57.19 419 GLN A O 1
ATOM 3335 N N . LEU A 1 420 ? -52.773 -10.736 -1.810 1.00 60.53 420 LEU A N 1
ATOM 3336 C CA . LEU A 1 420 ? -51.389 -11.170 -1.877 1.00 60.53 420 LEU A CA 1
ATOM 3337 C C . LEU A 1 420 ? -51.378 -12.704 -1.936 1.00 60.53 420 LEU A C 1
ATOM 3339 O O . LEU A 1 420 ? -52.134 -13.345 -1.202 1.00 60.53 420 LEU A O 1
ATOM 3343 N N . PRO A 1 421 ? -50.559 -13.299 -2.820 1.00 66.00 421 PRO A N 1
ATOM 3344 C CA . PRO A 1 421 ? -50.493 -14.746 -2.981 1.00 66.00 421 PRO A CA 1
ATOM 3345 C C . PRO A 1 421 ? -50.152 -15.415 -1.649 1.00 66.00 421 PRO A C 1
ATOM 3347 O O . PRO A 1 421 ? -49.380 -14.882 -0.846 1.00 66.00 421 PRO A O 1
ATOM 3350 N N . ALA A 1 422 ? -50.733 -16.589 -1.405 1.00 73.50 422 ALA A N 1
ATOM 3351 C CA . ALA A 1 422 ? -50.518 -17.313 -0.160 1.00 73.50 422 ALA A CA 1
ATOM 3352 C C . ALA A 1 422 ? -49.019 -17.588 0.054 1.00 73.50 422 ALA A C 1
ATOM 3354 O O . ALA A 1 422 ? -48.268 -17.817 -0.895 1.00 73.50 422 ALA A O 1
ATOM 3355 N N . LYS A 1 423 ? -48.566 -17.636 1.312 1.00 78.00 423 LYS A N 1
ATOM 3356 C CA . LYS A 1 423 ? -47.149 -17.878 1.653 1.00 78.00 423 LYS A CA 1
ATOM 3357 C C . LYS A 1 423 ? -46.563 -19.121 0.956 1.00 78.00 423 LYS A C 1
ATOM 3359 O O . LYS A 1 423 ? -45.396 -19.115 0.572 1.00 78.00 423 LYS A O 1
ATOM 3364 N N . ALA A 1 424 ? -47.373 -20.163 0.757 1.00 81.12 424 ALA A N 1
ATOM 3365 C CA . ALA A 1 424 ? -46.988 -21.373 0.025 1.00 81.12 424 ALA A CA 1
ATOM 3366 C C . ALA A 1 424 ? -46.730 -21.116 -1.475 1.00 81.12 424 ALA A C 1
ATOM 3368 O O . ALA A 1 424 ? -45.765 -21.632 -2.040 1.00 81.12 424 ALA A O 1
ATOM 3369 N N . GLU A 1 425 ? -47.534 -20.270 -2.118 1.00 83.88 425 GLU A N 1
ATOM 3370 C CA . GLU A 1 425 ? -47.342 -19.857 -3.515 1.00 83.88 425 GLU A CA 1
ATOM 3371 C C . GLU A 1 425 ? -46.098 -18.974 -3.675 1.00 83.88 425 GLU A C 1
ATOM 3373 O O . GLU A 1 425 ? -45.341 -19.116 -4.632 1.00 83.88 425 GLU A O 1
ATOM 3378 N N . ILE A 1 426 ? -45.833 -18.098 -2.702 1.00 83.06 426 ILE A N 1
ATOM 3379 C CA . ILE A 1 426 ? -44.608 -17.287 -2.675 1.00 83.06 426 ILE A CA 1
ATOM 3380 C C . ILE A 1 426 ? -43.378 -18.196 -2.538 1.00 83.06 426 ILE A C 1
ATOM 3382 O O . ILE A 1 426 ? -42.391 -18.009 -3.247 1.00 83.06 426 ILE A O 1
ATOM 3386 N N . SER A 1 427 ? -43.445 -19.213 -1.675 1.00 85.81 427 SER A N 1
ATOM 3387 C CA . SER A 1 427 ? -42.350 -20.170 -1.484 1.00 85.81 427 SER A CA 1
ATOM 3388 C C . SER A 1 427 ? -42.082 -21.024 -2.728 1.00 85.81 427 SER A C 1
ATOM 3390 O O . SER A 1 427 ? -40.924 -21.266 -3.061 1.00 85.81 427 SER A O 1
ATOM 3392 N N . THR A 1 428 ? -43.122 -21.483 -3.427 1.00 89.44 428 THR A N 1
ATOM 3393 C CA . THR A 1 428 ? -42.964 -22.286 -4.655 1.00 89.44 428 THR A CA 1
ATOM 3394 C C . THR A 1 428 ? -42.386 -21.457 -5.799 1.00 89.44 428 THR A C 1
ATOM 3396 O O . THR A 1 428 ? -41.438 -21.898 -6.448 1.00 89.44 428 THR A O 1
ATOM 3399 N N . ARG A 1 429 ? -42.869 -20.221 -5.988 1.00 88.06 429 ARG A N 1
ATOM 3400 C CA . ARG A 1 429 ? -42.287 -19.276 -6.956 1.00 88.06 429 ARG A CA 1
ATOM 3401 C C . ARG A 1 429 ? -40.836 -18.926 -6.627 1.00 88.06 429 ARG A C 1
ATOM 3403 O O . ARG A 1 429 ? -40.023 -18.831 -7.539 1.00 88.06 429 ARG A O 1
ATOM 3410 N N . ALA A 1 430 ? -40.486 -18.793 -5.346 1.00 88.69 430 ALA A N 1
ATOM 3411 C CA . ALA A 1 430 ? -39.106 -18.551 -4.925 1.00 88.69 430 ALA A CA 1
ATOM 3412 C C . ALA A 1 430 ? -38.172 -19.722 -5.276 1.00 88.69 430 ALA A C 1
ATOM 3414 O O . ALA A 1 430 ? -37.071 -19.490 -5.768 1.00 88.69 430 ALA A O 1
ATOM 3415 N N . ASN A 1 431 ? -38.618 -20.968 -5.085 1.00 89.75 431 ASN A N 1
ATOM 3416 C CA . ASN A 1 431 ? -37.842 -22.152 -5.467 1.00 89.75 431 ASN A CA 1
ATOM 3417 C C . ASN A 1 431 ? -37.646 -22.249 -6.987 1.00 89.75 431 ASN A C 1
ATOM 3419 O O . ASN A 1 431 ? -36.564 -22.610 -7.444 1.00 89.75 431 ASN A O 1
ATOM 3423 N N . HIS A 1 432 ? -38.671 -21.899 -7.768 1.00 91.19 432 HIS A N 1
ATOM 3424 C CA . HIS A 1 432 ? -38.574 -21.868 -9.226 1.00 91.19 432 HIS A CA 1
ATOM 3425 C C . HIS A 1 432 ? -37.575 -20.806 -9.705 1.00 91.19 432 HIS A C 1
ATOM 3427 O O . HIS A 1 432 ? -36.647 -21.129 -10.442 1.00 91.19 432 HIS A O 1
ATOM 3433 N N . LEU A 1 433 ? -37.687 -19.577 -9.191 1.00 92.25 433 LEU A N 1
ATOM 3434 C CA . LEU A 1 433 ? -36.754 -18.493 -9.500 1.00 92.25 433 LEU A CA 1
ATOM 3435 C C . LEU A 1 433 ? -35.314 -18.839 -9.083 1.00 92.25 433 LEU A C 1
ATOM 3437 O O . LEU A 1 433 ? -34.368 -18.538 -9.806 1.00 92.25 433 LEU A O 1
ATOM 3441 N N . ALA A 1 434 ? -35.126 -19.513 -7.944 1.00 89.88 434 ALA A N 1
ATOM 3442 C CA . ALA A 1 434 ? -33.810 -19.983 -7.515 1.00 89.88 434 ALA A CA 1
ATOM 3443 C C . ALA A 1 434 ? -33.205 -21.007 -8.493 1.00 89.88 434 ALA A C 1
ATOM 3445 O O . ALA A 1 434 ? -32.008 -20.946 -8.778 1.00 89.88 434 ALA A O 1
ATOM 3446 N N . ALA A 1 435 ? -34.020 -21.918 -9.035 1.00 89.81 435 ALA A N 1
ATOM 3447 C CA . ALA A 1 435 ? -33.580 -22.879 -10.043 1.00 89.81 435 ALA A CA 1
ATOM 3448 C C . ALA A 1 435 ? -33.201 -22.195 -11.368 1.00 89.81 435 ALA A C 1
ATOM 3450 O O . ALA A 1 435 ? -32.175 -22.542 -11.953 1.00 89.81 435 ALA A O 1
ATOM 3451 N N . GLU A 1 436 ? -33.968 -21.194 -11.810 1.00 91.06 436 GLU A N 1
ATOM 3452 C CA . GLU A 1 436 ? -33.651 -20.416 -13.016 1.00 91.06 436 GLU A CA 1
ATOM 3453 C C . GLU A 1 436 ? -32.358 -19.608 -12.870 1.00 91.06 436 GLU A C 1
ATOM 3455 O O . GLU A 1 436 ? -31.500 -19.651 -13.753 1.00 91.06 436 GLU A O 1
ATOM 3460 N N . ILE A 1 437 ? -32.172 -18.929 -11.731 1.00 91.44 437 ILE A N 1
ATOM 3461 C CA . ILE A 1 437 ? -30.935 -18.193 -11.426 1.00 91.44 437 ILE A CA 1
ATOM 3462 C C . ILE A 1 437 ? -29.730 -19.140 -11.448 1.00 91.44 437 ILE A C 1
ATOM 3464 O O . ILE A 1 437 ? -28.676 -18.799 -11.989 1.00 91.44 437 ILE A O 1
ATOM 3468 N N . LEU A 1 438 ? -29.876 -20.340 -10.878 1.00 90.06 438 LEU A N 1
ATOM 3469 C CA . LEU A 1 438 ? -28.810 -21.336 -10.865 1.00 90.06 438 LEU A CA 1
ATOM 3470 C C . LEU A 1 438 ? -28.499 -21.861 -12.274 1.00 90.06 438 LEU A C 1
ATOM 3472 O O . LEU A 1 438 ? -27.328 -21.994 -12.623 1.00 90.06 438 LEU A O 1
ATOM 3476 N N . ALA A 1 439 ? -29.517 -22.125 -13.092 1.00 89.25 439 ALA A N 1
ATOM 3477 C CA . ALA A 1 439 ? -29.335 -22.576 -14.469 1.00 89.25 439 ALA A CA 1
ATOM 3478 C C . ALA A 1 439 ? -28.596 -21.526 -15.319 1.00 89.25 439 ALA A C 1
ATOM 3480 O O . ALA A 1 439 ? -27.605 -21.845 -15.977 1.00 89.25 439 ALA A O 1
ATOM 3481 N N . GLU A 1 440 ? -29.009 -20.261 -15.228 1.00 89.25 440 GLU A N 1
ATOM 3482 C CA . GLU A 1 440 ? -28.366 -19.127 -15.907 1.00 89.25 440 GLU A CA 1
ATOM 3483 C C . GLU A 1 440 ? -26.917 -18.922 -15.446 1.00 89.25 440 GLU A C 1
ATOM 3485 O O . GLU A 1 440 ? -26.017 -18.671 -16.254 1.00 89.25 440 GLU A O 1
ATOM 3490 N N . TYR A 1 441 ? -26.648 -19.096 -14.148 1.00 89.62 441 TYR A N 1
ATOM 3491 C CA . TYR A 1 441 ? -25.291 -19.044 -13.606 1.00 89.62 441 TYR A CA 1
ATOM 3492 C C . TYR A 1 441 ? -24.379 -20.123 -14.207 1.00 89.62 441 TYR A C 1
ATOM 3494 O O . TYR A 1 441 ? -23.234 -19.830 -14.570 1.00 89.62 441 TYR A O 1
ATOM 3502 N N . LEU A 1 442 ? -24.872 -21.359 -14.324 1.00 89.81 442 LEU A N 1
ATOM 3503 C CA . LEU A 1 442 ? -24.111 -22.482 -14.876 1.00 89.81 442 LEU A CA 1
ATOM 3504 C C . LEU A 1 442 ? -23.897 -22.352 -16.386 1.00 89.81 442 LEU A C 1
ATOM 3506 O O . LEU A 1 442 ? -22.808 -22.654 -16.868 1.00 89.81 442 LEU A O 1
ATOM 3510 N N . GLN A 1 443 ? -24.883 -21.843 -17.125 1.00 87.94 443 GLN A N 1
ATOM 3511 C CA . GLN A 1 443 ? -24.756 -21.601 -18.563 1.00 87.94 443 GLN A CA 1
ATOM 3512 C C . GLN A 1 443 ? -23.667 -20.562 -18.875 1.00 87.94 443 GLN A C 1
ATOM 3514 O O . GLN A 1 443 ? -22.894 -20.726 -19.818 1.00 87.94 443 GLN A O 1
ATOM 3519 N N . ARG A 1 444 ? -23.557 -19.516 -18.047 1.00 86.69 444 ARG A N 1
ATOM 3520 C CA . ARG A 1 444 ? -22.508 -18.487 -18.159 1.00 86.69 444 ARG A CA 1
ATOM 3521 C C . ARG A 1 444 ? -21.138 -18.971 -17.696 1.00 86.69 444 ARG A C 1
ATOM 3523 O O . ARG A 1 444 ? -20.121 -18.442 -18.138 1.00 86.69 444 ARG A O 1
ATOM 3530 N N . ASN A 1 445 ? -21.098 -19.970 -16.815 1.00 87.69 445 ASN A N 1
ATOM 3531 C CA . ASN A 1 445 ? -19.868 -20.525 -16.262 1.00 87.69 445 ASN A CA 1
ATOM 3532 C C . ASN A 1 445 ? -19.757 -22.031 -16.560 1.00 87.69 445 ASN A C 1
ATOM 3534 O O . ASN A 1 445 ? -19.891 -22.838 -15.638 1.00 87.69 445 ASN A O 1
ATOM 3538 N N . PRO A 1 446 ? -19.426 -22.433 -17.805 1.00 86.75 446 PRO A N 1
ATOM 3539 C CA . PRO A 1 446 ? -19.376 -23.848 -18.189 1.00 86.75 446 PRO A CA 1
ATOM 3540 C C . PRO A 1 446 ? -18.412 -24.676 -17.333 1.00 86.75 446 PRO A C 1
ATOM 3542 O O . PRO A 1 446 ? -18.690 -25.814 -16.987 1.00 86.75 446 PRO A O 1
ATOM 3545 N N . HIS A 1 447 ? -17.299 -24.073 -16.910 1.00 87.88 447 HIS A N 1
ATOM 3546 C CA . HIS A 1 447 ? -16.294 -24.687 -16.035 1.00 87.88 447 HIS A CA 1
ATOM 3547 C C . HIS A 1 447 ? -16.796 -24.963 -14.603 1.00 87.88 447 HIS A C 1
ATOM 3549 O O . HIS A 1 447 ? -16.120 -25.633 -13.827 1.00 87.88 447 HIS A O 1
ATOM 3555 N N . ARG A 1 448 ? -17.963 -24.425 -14.232 1.00 88.75 448 ARG A N 1
ATOM 3556 C CA . ARG A 1 448 ? -18.632 -24.621 -12.936 1.00 88.75 448 ARG A CA 1
ATOM 3557 C C . ARG A 1 448 ? -19.822 -25.575 -13.022 1.00 88.75 448 ARG A C 1
ATOM 3559 O O . ARG A 1 448 ? -20.428 -25.873 -11.990 1.00 88.75 448 ARG A O 1
ATOM 3566 N N . ALA A 1 449 ? -20.133 -26.059 -14.221 1.00 89.06 449 ALA A N 1
ATOM 3567 C CA . ALA A 1 449 ? -21.106 -27.108 -14.459 1.00 89.06 449 ALA A CA 1
ATOM 3568 C C . ALA A 1 449 ? -20.406 -28.471 -14.546 1.00 89.06 449 ALA A C 1
ATOM 3570 O O . ALA A 1 449 ? -19.300 -28.596 -15.068 1.00 89.06 449 ALA A O 1
ATOM 3571 N N . ALA A 1 450 ? -21.044 -29.502 -14.005 1.00 87.44 450 ALA A N 1
ATOM 3572 C CA . ALA A 1 450 ? -20.640 -30.879 -14.221 1.00 87.44 450 ALA A CA 1
ATOM 3573 C C . ALA A 1 450 ? -20.947 -31.283 -15.671 1.00 87.44 450 ALA A C 1
ATOM 3575 O O . ALA A 1 450 ? -21.979 -30.898 -16.223 1.00 87.44 450 ALA A O 1
ATOM 3576 N N . ASN A 1 451 ? -20.066 -32.082 -16.273 1.00 82.88 451 ASN A N 1
ATOM 3577 C CA . ASN A 1 451 ? -20.272 -32.610 -17.619 1.00 82.88 451 ASN A CA 1
ATOM 3578 C C . ASN A 1 451 ? -21.423 -33.625 -17.594 1.00 82.88 451 ASN A C 1
ATOM 3580 O O . ASN A 1 451 ? -21.261 -34.738 -17.093 1.00 82.88 451 ASN A O 1
ATOM 3584 N N . CYS A 1 452 ? -22.591 -33.227 -18.090 1.00 83.25 452 CYS A N 1
ATOM 3585 C CA . CYS A 1 452 ? -23.809 -34.033 -18.120 1.00 83.25 452 CYS A CA 1
ATOM 3586 C C . CYS A 1 452 ? -24.570 -33.752 -19.425 1.00 83.25 452 CYS A C 1
ATOM 3588 O O . CYS A 1 452 ? -24.576 -32.620 -19.899 1.00 83.25 452 CYS A O 1
ATOM 3590 N N . GLU A 1 453 ? -25.222 -34.767 -19.995 1.00 82.94 453 GLU A N 1
ATOM 3591 C CA . GLU A 1 453 ? -25.897 -34.653 -21.302 1.00 82.94 453 GLU A CA 1
ATOM 3592 C C . GLU A 1 453 ? -27.330 -34.103 -21.210 1.00 82.94 453 GLU A C 1
ATOM 3594 O O . GLU A 1 453 ? -27.832 -33.522 -22.166 1.00 82.94 453 GLU A O 1
ATOM 3599 N N . PHE A 1 454 ? -27.989 -34.262 -20.058 1.00 81.94 454 PHE A N 1
ATOM 3600 C CA . PHE A 1 454 ? -29.419 -33.962 -19.905 1.00 81.94 454 PHE A CA 1
ATOM 3601 C C . PHE A 1 454 ? -29.716 -32.603 -19.263 1.00 81.94 454 PHE A C 1
ATOM 3603 O O . PHE A 1 454 ? -30.741 -31.997 -19.561 1.00 81.94 454 PHE A O 1
ATOM 3610 N N . ALA A 1 455 ? -28.855 -32.129 -18.359 1.00 82.69 455 ALA A N 1
ATOM 3611 C CA . ALA A 1 455 ? -29.035 -30.861 -17.656 1.00 82.69 455 ALA A CA 1
ATOM 3612 C C . ALA A 1 455 ? -27.709 -30.354 -17.074 1.00 82.69 455 ALA A C 1
ATOM 3614 O O . ALA A 1 455 ? -26.789 -31.135 -16.826 1.00 82.69 455 ALA A O 1
ATOM 3615 N N . ALA A 1 456 ? -27.628 -29.047 -16.816 1.00 85.19 456 ALA A N 1
ATOM 3616 C CA . ALA A 1 456 ? -26.485 -28.438 -16.149 1.00 85.19 456 ALA A CA 1
ATOM 3617 C C . ALA A 1 456 ? -26.611 -28.599 -14.629 1.00 85.19 456 ALA A C 1
ATOM 3619 O O . ALA A 1 456 ? -27.531 -28.065 -14.008 1.00 85.19 456 ALA A O 1
ATOM 3620 N N . PHE A 1 457 ? -25.662 -29.310 -14.022 1.00 88.38 457 PHE A N 1
ATOM 3621 C CA . PHE A 1 457 ? -25.592 -29.473 -12.571 1.00 88.38 457 PHE A CA 1
ATOM 3622 C C . PHE A 1 457 ? -24.387 -28.725 -12.002 1.00 88.38 457 PHE A C 1
ATOM 3624 O O . PHE A 1 457 ? -23.321 -28.757 -12.615 1.00 88.38 457 PHE A O 1
ATOM 3631 N N . PRO A 1 458 ? -24.492 -28.086 -10.825 1.00 90.81 458 PRO A N 1
ATOM 3632 C CA . PRO A 1 458 ? -23.340 -27.444 -10.206 1.00 90.81 458 PRO A CA 1
ATOM 3633 C C . PRO A 1 458 ? -22.277 -28.466 -9.799 1.00 90.81 458 PRO A C 1
ATOM 3635 O O . PRO A 1 458 ? -22.604 -29.548 -9.297 1.00 90.81 458 PRO A O 1
ATOM 3638 N N . THR A 1 459 ? -21.002 -28.102 -9.944 1.00 91.00 459 THR A N 1
ATOM 3639 C CA . THR A 1 459 ? -19.894 -28.894 -9.393 1.00 91.00 459 THR A CA 1
ATOM 3640 C C . THR A 1 459 ? -19.943 -28.940 -7.861 1.00 91.00 459 THR A C 1
ATOM 3642 O O . THR A 1 459 ? -20.565 -28.103 -7.201 1.00 91.00 459 THR A O 1
ATOM 3645 N N . VAL A 1 460 ? -19.259 -29.924 -7.267 1.00 89.31 460 VAL A N 1
ATOM 3646 C CA . VAL A 1 460 ? -19.212 -30.124 -5.804 1.00 89.31 460 VAL A CA 1
ATOM 3647 C C . VAL A 1 460 ? -18.717 -28.871 -5.070 1.00 89.31 460 VAL A C 1
ATOM 3649 O O . VAL A 1 460 ? -19.212 -28.541 -3.994 1.00 89.31 460 VAL A O 1
ATOM 3652 N N . GLU A 1 461 ? -17.772 -28.142 -5.664 1.00 87.69 461 GLU A N 1
ATOM 3653 C CA . GLU A 1 461 ? -17.260 -26.882 -5.121 1.00 87.69 461 GLU A CA 1
ATOM 3654 C C . GLU A 1 461 ? -18.340 -25.800 -5.070 1.00 87.69 461 GLU A C 1
ATOM 3656 O O . GLU A 1 461 ? -18.508 -25.142 -4.045 1.00 87.69 461 GLU A O 1
ATOM 3661 N N . VAL A 1 462 ? -19.113 -25.648 -6.147 1.00 88.06 462 VAL A N 1
ATOM 3662 C CA . VAL A 1 462 ? -20.192 -24.656 -6.229 1.00 88.06 462 VAL A CA 1
ATOM 3663 C C . VAL A 1 462 ? -21.296 -24.977 -5.228 1.00 88.06 462 VAL A C 1
ATOM 3665 O O . VAL A 1 462 ? -21.747 -24.075 -4.528 1.00 88.06 462 VAL A O 1
ATOM 3668 N N . LYS A 1 463 ? -21.674 -26.255 -5.085 1.00 86.62 463 LYS A N 1
ATOM 3669 C CA . LYS A 1 463 ? -22.635 -26.690 -4.056 1.00 86.62 463 LYS A CA 1
ATOM 3670 C C . LYS A 1 463 ? -22.167 -26.317 -2.649 1.00 86.62 463 LYS A C 1
ATOM 3672 O O . LYS A 1 463 ? -22.931 -25.759 -1.868 1.00 86.62 463 LYS A O 1
ATOM 3677 N N . ARG A 1 464 ? -20.880 -26.535 -2.348 1.00 88.00 464 ARG A N 1
ATOM 3678 C CA . ARG A 1 464 ? -20.285 -26.179 -1.051 1.00 88.00 464 ARG A CA 1
ATOM 3679 C C . ARG A 1 464 ? -20.303 -24.670 -0.792 1.00 88.00 464 ARG A C 1
ATOM 3681 O O . ARG A 1 464 ? -20.611 -24.258 0.322 1.00 88.00 464 ARG A O 1
ATOM 3688 N N . VAL A 1 465 ? -19.975 -23.859 -1.799 1.00 86.56 465 VAL A N 1
ATOM 3689 C CA . VAL A 1 465 ? -19.953 -22.390 -1.679 1.00 86.56 465 VAL A CA 1
ATOM 3690 C C . VAL A 1 465 ? -21.363 -21.825 -1.517 1.00 86.56 465 VAL A C 1
ATOM 3692 O O . VAL A 1 465 ? -21.588 -20.980 -0.654 1.00 86.56 465 VAL A O 1
ATOM 3695 N N . LEU A 1 466 ? -22.314 -22.305 -2.319 1.00 81.12 466 LEU A N 1
ATOM 3696 C CA . LEU A 1 466 ? -23.691 -21.814 -2.313 1.00 81.12 466 LEU A CA 1
ATOM 3697 C C . LEU A 1 466 ? -24.561 -22.445 -1.215 1.00 81.12 466 LEU A C 1
ATOM 3699 O O . LEU A 1 466 ? -25.682 -21.988 -1.011 1.00 81.12 466 LEU A O 1
ATOM 3703 N N . LYS A 1 467 ? -24.046 -23.450 -0.488 1.00 79.94 467 LYS A N 1
ATOM 3704 C CA . LYS A 1 467 ? -24.773 -24.230 0.531 1.00 79.94 467 LYS A CA 1
ATOM 3705 C C . LYS A 1 467 ? -26.079 -24.832 -0.013 1.00 79.94 467 LYS A C 1
ATOM 3707 O O . LYS A 1 467 ? -27.106 -24.779 0.661 1.00 79.94 467 LYS A O 1
ATOM 3712 N N . ILE A 1 468 ? -26.015 -25.367 -1.235 1.00 69.00 468 ILE A N 1
ATOM 3713 C CA . ILE A 1 468 ? -27.124 -26.041 -1.939 1.00 69.00 468 ILE A CA 1
ATOM 3714 C C . ILE A 1 468 ? -26.947 -27.553 -1.863 1.00 69.00 468 ILE A C 1
ATOM 3716 O O . ILE A 1 468 ? -25.790 -28.015 -2.022 1.00 69.00 468 ILE A O 1
#

pLDDT: mean 77.8, std 19.76, range [28.09, 98.25]